Protein AF-A0A2T5M5F6-F1 (afdb_monomer_lite)

Secondary structure (DSSP, 8-state):
------PPPSS---HHHHHHHHTT-TTS-HHHHHHHHHHHHHT-HHHHHHHHHHHHHHHHHHHHHHHHHHHHH-HHHHGGGBTTTTSPPPPHHHHHHHHHHHHHHIIIIIHHHHHHHHHHHHHTT-B-SSSPPPHHHHHHHHHHHHHHHHHHHHHHHHHHTSHHHIIIIITTGGG-SS--GGGGG---HHHHHHHHHHHHHHHHHHHHHHS--BHHHHHHHHHHHHHHHHHHHS-B--TT-HHHH-TTB--HHHHHHHHHHSSS---SSBTHHHHHHT---S----------S-HHHHHHHHHHHHHHTSS----------------------------------------------------------PPBP--TTPPPEEEEEEEEGGGS-S-GGGHHHHHHHHHHHHHHSB----S--TT-EEEEEPPTTTT-SS--EEEEEEEEEE-S---HHHHHHS-EEEEEEEEETTEEEEEE-GGGHHHHHHHGGGS-TT-HHHHHHHHHHHHHHHHHHHHHHHHTT-

Structure (mmCIF, N/CA/C/O backbone):
data_AF-A0A2T5M5F6-F1
#
_entry.id   AF-A0A2T5M5F6-F1
#
loop_
_atom_site.group_PDB
_atom_site.id
_atom_site.type_symbol
_atom_site.label_atom_id
_atom_site.label_alt_id
_atom_site.label_comp_id
_atom_site.label_asym_id
_atom_site.label_entity_id
_atom_site.label_seq_id
_atom_site.pdbx_PDB_ins_code
_atom_site.Cartn_x
_atom_site.Cartn_y
_atom_site.Cartn_z
_atom_site.occupancy
_atom_site.B_iso_or_equiv
_atom_site.auth_seq_id
_atom_site.auth_comp_id
_atom_site.auth_asym_id
_atom_site.auth_atom_id
_atom_site.pdbx_PDB_model_num
ATOM 1 N N . MET A 1 1 ? -30.847 -8.591 23.178 1.00 34.34 1 MET A N 1
ATOM 2 C CA . MET A 1 1 ? -29.532 -8.137 23.670 1.00 34.34 1 MET A CA 1
ATOM 3 C C . MET A 1 1 ? -29.819 -6.982 24.605 1.00 34.34 1 MET A C 1
ATOM 5 O O . MET A 1 1 ? -30.554 -6.095 24.198 1.00 34.34 1 MET A O 1
ATOM 9 N N . ALA A 1 2 ? -29.406 -7.067 25.869 1.00 28.47 2 ALA A N 1
ATOM 10 C CA . ALA A 1 2 ? -29.641 -5.992 26.826 1.00 28.47 2 ALA A CA 1
ATOM 11 C C . ALA A 1 2 ? -28.704 -4.834 26.466 1.00 28.47 2 ALA A C 1
ATOM 13 O O . ALA A 1 2 ? -27.491 -4.977 26.581 1.00 28.47 2 ALA A O 1
ATOM 14 N N . SER A 1 3 ? -29.258 -3.738 25.950 1.00 39.25 3 SER A N 1
ATOM 15 C CA . SER A 1 3 ? -28.552 -2.463 25.858 1.00 39.25 3 SER A CA 1
ATOM 16 C C . SER A 1 3 ? -28.154 -2.045 27.271 1.00 39.25 3 SER A C 1
ATOM 18 O O . SER A 1 3 ? -29.005 -2.070 28.164 1.00 39.25 3 SER A O 1
ATOM 20 N N . ALA A 1 4 ? -26.888 -1.691 27.488 1.00 48.31 4 ALA A N 1
ATOM 21 C CA . ALA A 1 4 ? -26.447 -1.130 28.759 1.00 48.31 4 ALA A CA 1
ATOM 22 C C . ALA A 1 4 ? -27.347 0.069 29.117 1.00 48.31 4 ALA A C 1
ATOM 24 O O . ALA A 1 4 ? -27.508 0.990 28.318 1.00 48.31 4 ALA A O 1
ATOM 25 N N . ASN A 1 5 ? -27.956 0.053 30.306 1.00 55.59 5 ASN A N 1
ATOM 26 C CA . ASN A 1 5 ? -28.884 1.086 30.800 1.00 55.59 5 ASN A CA 1
ATOM 27 C C . ASN A 1 5 ? -28.173 2.406 31.180 1.00 55.59 5 ASN A C 1
ATOM 29 O O . ASN A 1 5 ? -28.712 3.219 31.931 1.00 55.59 5 ASN A O 1
ATOM 33 N N . LEU A 1 6 ? -26.948 2.620 30.699 1.00 66.00 6 LEU A N 1
ATOM 34 C CA . LEU A 1 6 ? -26.146 3.794 31.004 1.00 66.00 6 LEU A CA 1
ATOM 35 C C . LEU A 1 6 ? -26.556 4.950 30.083 1.00 66.00 6 LEU A C 1
ATOM 37 O O . LEU A 1 6 ? -26.017 5.130 28.990 1.00 66.00 6 LEU A O 1
ATOM 41 N N . THR A 1 7 ? -27.528 5.741 30.531 1.00 69.62 7 THR A N 1
ATOM 42 C CA . THR A 1 7 ? -27.877 7.022 29.904 1.00 69.62 7 THR A CA 1
ATOM 43 C C . THR A 1 7 ? -26.800 8.065 30.175 1.00 69.62 7 THR A C 1
ATOM 45 O O . THR A 1 7 ? -26.326 8.183 31.307 1.00 69.62 7 THR A O 1
ATOM 48 N N . ILE A 1 8 ? -26.450 8.850 29.151 1.00 72.00 8 ILE A N 1
ATOM 49 C CA . ILE A 1 8 ? -25.507 9.962 29.291 1.00 72.00 8 ILE A CA 1
ATOM 50 C C . ILE A 1 8 ? -26.054 10.947 30.345 1.00 72.00 8 ILE A C 1
ATOM 52 O O . ILE A 1 8 ? -27.206 11.379 30.239 1.00 72.00 8 ILE A O 1
ATOM 56 N N . PRO A 1 9 ? -25.266 11.288 31.378 1.00 71.19 9 PRO A N 1
ATOM 57 C CA . PRO A 1 9 ? -25.686 12.201 32.436 1.00 71.19 9 PRO A CA 1
ATOM 58 C C . PRO A 1 9 ? -26.030 13.591 31.895 1.00 71.19 9 PRO A C 1
ATOM 60 O O . PRO A 1 9 ? -25.333 14.136 31.046 1.00 71.19 9 PRO A O 1
ATOM 63 N N . SER A 1 10 ? -27.091 14.202 32.425 1.00 70.19 10 SER A N 1
ATOM 64 C CA . SER A 1 10 ? -27.571 15.518 31.977 1.00 70.19 10 SER A CA 1
ATOM 65 C C . SER A 1 10 ? -26.718 16.701 32.458 1.00 70.19 10 SER A C 1
ATOM 67 O O . SER A 1 10 ? -26.961 17.832 32.046 1.00 70.19 10 SER A O 1
ATOM 69 N N . GLN A 1 11 ? -25.779 16.472 33.378 1.00 75.44 11 GLN A N 1
ATOM 70 C CA . GLN A 1 11 ? -24.866 17.483 33.916 1.00 75.44 11 GLN A CA 1
ATOM 71 C C . GLN A 1 11 ? -23.431 17.165 33.475 1.00 75.44 11 GLN A C 1
ATOM 73 O O . GLN A 1 11 ? -23.075 15.985 33.429 1.00 75.44 11 GLN A O 1
ATOM 78 N N . PRO A 1 12 ? -22.600 18.179 33.174 1.00 81.44 12 PRO A N 1
ATOM 79 C CA . PRO A 1 12 ? -21.213 17.959 32.792 1.00 81.44 12 PRO A CA 1
ATOM 80 C C . PRO A 1 12 ? -20.440 17.341 33.962 1.00 81.44 12 PRO A C 1
ATOM 82 O O . PRO A 1 12 ? -20.355 17.930 35.038 1.00 81.44 12 PRO A O 1
ATOM 85 N N . MET A 1 13 ? -19.879 16.155 33.736 1.00 89.88 13 MET A N 1
ATOM 86 C CA . MET A 1 13 ? -19.023 15.447 34.688 1.00 89.88 13 MET A CA 1
ATOM 87 C C . MET A 1 13 ? -17.597 15.356 34.146 1.00 89.88 13 MET A C 1
ATOM 89 O O . MET A 1 13 ? -17.368 15.375 32.934 1.00 89.88 13 MET A O 1
ATOM 93 N N . SER A 1 14 ? -16.623 15.243 35.043 1.00 93.56 14 SER A N 1
ATOM 94 C CA . SER A 1 14 ? -15.239 14.953 34.674 1.00 93.56 14 SER A CA 1
ATOM 95 C C . SER A 1 14 ? -15.099 13.537 34.099 1.00 93.56 14 SER A C 1
ATOM 97 O O . SER A 1 14 ? -15.897 12.641 34.379 1.00 93.56 14 SER A O 1
ATOM 99 N N . TYR A 1 15 ? -14.037 13.304 33.321 1.00 93.25 15 TYR A N 1
ATOM 100 C CA . TYR A 1 15 ? -13.751 11.979 32.760 1.00 93.25 15 TYR A CA 1
ATOM 101 C C . TYR A 1 15 ? -13.631 10.898 33.849 1.00 93.25 15 TYR A C 1
ATOM 103 O O . TYR A 1 15 ? -14.164 9.803 33.700 1.00 93.25 15 TYR A O 1
ATOM 111 N N . THR A 1 16 ? -12.985 11.210 34.977 1.00 94.38 16 THR A N 1
ATOM 112 C CA . THR A 1 16 ? -12.829 10.274 36.102 1.00 94.38 16 THR A CA 1
ATOM 113 C C . THR A 1 16 ? -14.176 9.884 36.714 1.00 94.38 16 THR A C 1
ATOM 115 O O . THR A 1 16 ? -14.399 8.713 37.010 1.00 94.38 16 THR A O 1
ATOM 118 N N . GLU A 1 17 ? -15.099 10.837 36.862 1.00 94.12 17 GLU A N 1
ATOM 119 C CA . GLU A 1 17 ? -16.461 10.562 37.339 1.00 94.12 17 GLU A CA 1
ATOM 120 C C . GLU A 1 17 ? -17.235 9.686 36.349 1.00 94.12 17 GLU A C 1
ATOM 122 O O . GLU A 1 17 ? -17.894 8.735 36.763 1.00 94.12 17 GLU A O 1
ATOM 127 N N . LEU A 1 18 ? -17.107 9.942 35.043 1.00 93.75 18 LEU A N 1
ATOM 128 C CA . LEU A 1 18 ? -17.723 9.115 34.000 1.00 93.75 18 LEU A CA 1
ATOM 129 C C . LEU A 1 18 ? -17.199 7.676 34.009 1.00 93.75 18 LEU A C 1
ATOM 131 O O . LEU A 1 18 ? -17.986 6.740 33.885 1.00 93.75 18 LEU A O 1
ATOM 135 N N . VAL A 1 19 ? -15.895 7.480 34.216 1.00 93.56 19 VAL A N 1
ATOM 136 C CA . VAL A 1 19 ? -15.311 6.142 34.386 1.00 93.56 19 VAL A CA 1
ATOM 137 C C . VAL A 1 19 ? -15.872 5.458 35.632 1.00 93.56 19 VAL A C 1
ATOM 139 O O . VAL A 1 19 ? -16.226 4.283 35.566 1.00 93.56 19 VAL A O 1
ATOM 142 N N . HIS A 1 20 ? -16.013 6.174 36.751 1.00 92.94 20 HIS A N 1
ATOM 143 C CA . HIS A 1 20 ? -16.630 5.616 37.956 1.00 92.94 20 HIS A CA 1
ATOM 144 C C . HIS A 1 20 ? -18.096 5.231 37.752 1.00 92.94 20 HIS A C 1
ATOM 146 O O . HIS A 1 20 ? -18.518 4.204 38.276 1.00 92.94 20 HIS A O 1
ATOM 152 N N . VAL A 1 21 ? -18.860 6.004 36.975 1.00 91.69 21 VAL A N 1
ATOM 153 C CA . VAL A 1 21 ? -20.231 5.640 36.584 1.00 91.69 21 VAL A CA 1
ATOM 154 C C . VAL A 1 21 ? -20.227 4.384 35.715 1.00 91.69 21 VAL A C 1
ATOM 156 O O . VAL A 1 21 ? -20.968 3.449 36.002 1.00 91.69 21 VAL A O 1
ATOM 159 N N . ALA A 1 22 ? -19.352 4.309 34.711 1.00 91.31 22 ALA A N 1
ATOM 160 C CA . ALA A 1 22 ? -19.241 3.138 33.842 1.00 91.31 22 ALA A CA 1
ATOM 161 C C . ALA A 1 22 ? -18.877 1.860 34.622 1.00 91.31 22 ALA A C 1
ATOM 163 O O . ALA A 1 22 ? -19.414 0.791 34.350 1.00 91.31 22 ALA A O 1
ATOM 164 N N . GLN A 1 23 ? -18.013 1.975 35.636 1.00 92.12 23 GLN A N 1
ATOM 165 C CA . GLN A 1 23 ? -17.602 0.873 36.514 1.00 92.12 23 GLN A CA 1
ATOM 166 C C . GLN A 1 23 ? -18.738 0.294 37.369 1.00 92.12 23 GLN A C 1
ATOM 168 O O . GLN A 1 23 ? -18.603 -0.820 37.877 1.00 92.12 23 GLN A O 1
ATOM 173 N N . GLN A 1 24 ? -19.848 1.021 37.539 1.00 90.62 24 GLN A N 1
ATOM 174 C CA . GLN A 1 24 ? -21.028 0.501 38.237 1.00 90.62 24 GLN A CA 1
ATOM 175 C C . GLN A 1 24 ? -21.747 -0.577 37.414 1.00 90.62 24 GLN A C 1
ATOM 177 O O . GLN A 1 24 ? -22.424 -1.428 37.994 1.00 90.62 24 GLN A O 1
ATOM 182 N N . ASP A 1 25 ? -21.575 -0.585 36.088 1.00 88.62 25 ASP A N 1
ATOM 183 C CA . ASP A 1 25 ? -22.085 -1.644 35.223 1.00 88.62 25 ASP A CA 1
ATOM 184 C C . ASP A 1 25 ? -21.079 -2.801 35.128 1.00 88.62 25 ASP A C 1
ATOM 186 O O . ASP A 1 25 ? -20.177 -2.839 34.286 1.00 88.62 25 ASP A O 1
ATOM 190 N N . LEU A 1 26 ? -21.261 -3.780 36.017 1.00 88.38 26 LEU A N 1
ATOM 191 C CA . LEU A 1 26 ? -20.441 -4.993 36.082 1.00 88.38 26 LEU A CA 1
ATOM 192 C C . LEU A 1 26 ? -20.643 -5.936 34.884 1.00 88.38 26 LEU A C 1
ATOM 194 O O . LEU A 1 26 ? -19.915 -6.923 34.770 1.00 88.38 26 LEU A O 1
ATOM 198 N N . SER A 1 27 ? -21.631 -5.682 34.017 1.00 90.38 27 SER A N 1
ATOM 199 C CA . SER A 1 27 ? -21.825 -6.474 32.798 1.00 90.38 27 SER A CA 1
ATOM 200 C C . SER A 1 27 ? -20.846 -6.090 31.686 1.00 90.38 27 SER A C 1
ATOM 202 O O . SER A 1 27 ? -20.586 -6.905 30.800 1.00 90.38 27 SER A O 1
ATOM 204 N N . LEU A 1 28 ? -20.274 -4.884 31.764 1.00 92.44 28 LEU A N 1
ATOM 205 C CA . LEU A 1 28 ? -19.286 -4.374 30.823 1.00 92.44 28 LEU A CA 1
ATOM 206 C C . LEU A 1 28 ? -17.867 -4.707 31.286 1.00 92.44 28 LEU A C 1
ATOM 208 O O . LEU A 1 28 ? -17.513 -4.590 32.459 1.00 92.44 28 LEU A O 1
ATOM 212 N N . SER A 1 29 ? -17.020 -5.077 30.336 1.00 94.62 29 SER A N 1
ATOM 213 C CA . SER A 1 29 ? -15.580 -5.187 30.535 1.00 94.62 29 SER A CA 1
ATOM 214 C C . SER A 1 29 ? -14.932 -3.806 30.695 1.00 94.62 29 SER A C 1
ATOM 216 O O . SER A 1 29 ? -15.461 -2.793 30.241 1.00 94.62 29 SER A O 1
ATOM 218 N N . LEU A 1 30 ? -13.738 -3.749 31.293 1.00 94.94 30 LEU A N 1
ATOM 219 C CA . LEU A 1 30 ? -13.003 -2.488 31.460 1.00 94.94 30 LEU A CA 1
ATOM 220 C C . LEU A 1 30 ? -12.824 -1.700 30.137 1.00 94.94 30 LEU A C 1
ATOM 222 O O . LEU A 1 30 ? -13.052 -0.491 30.151 1.00 94.94 30 LEU A O 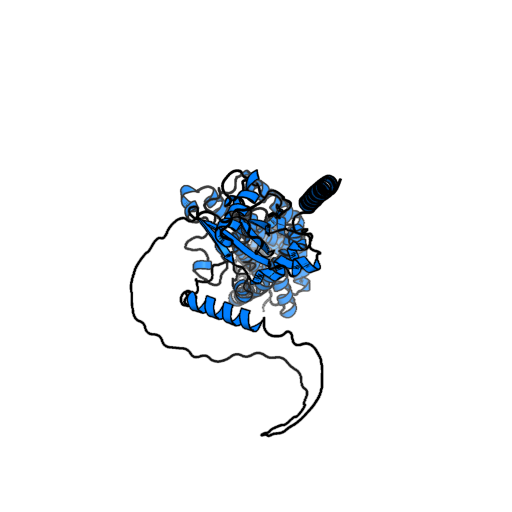1
ATOM 226 N N . PRO A 1 31 ? -12.470 -2.319 28.988 1.00 95.38 31 PRO A N 1
ATOM 227 C CA . PRO A 1 31 ? -12.428 -1.607 27.709 1.00 95.38 31 PRO A CA 1
ATOM 228 C C . PRO A 1 31 ? -13.772 -0.998 27.296 1.00 95.38 31 PRO A C 1
ATOM 230 O O . PRO A 1 31 ? -13.796 0.129 26.815 1.00 95.38 31 PRO A O 1
ATOM 233 N N . GLU A 1 32 ? -14.885 -1.704 27.508 1.00 95.94 32 GLU A N 1
ATOM 234 C CA . GLU A 1 32 ? -16.232 -1.207 27.193 1.00 95.94 32 GLU A CA 1
ATOM 235 C C . GLU A 1 32 ? -16.649 -0.060 28.120 1.00 95.94 32 GLU A C 1
ATOM 237 O O . GLU A 1 32 ? -17.260 0.904 27.666 1.00 95.94 32 GLU A O 1
ATOM 242 N N . GLN A 1 33 ? -16.267 -0.124 29.399 1.00 95.00 33 GLN A N 1
ATOM 243 C CA . GLN A 1 33 ? -16.495 0.951 30.367 1.00 95.00 33 GLN A CA 1
ATOM 244 C C . GLN A 1 33 ? -15.735 2.227 29.977 1.00 95.00 33 GLN A C 1
ATOM 246 O O . GLN A 1 33 ? -16.309 3.315 29.963 1.00 95.00 33 GLN A O 1
ATOM 251 N N . LEU A 1 34 ? -14.452 2.100 29.614 1.00 95.94 34 LEU A N 1
ATOM 252 C CA . LEU A 1 34 ? -13.638 3.227 29.141 1.00 95.94 34 LEU A CA 1
ATOM 253 C C . LEU A 1 34 ? -14.156 3.781 27.810 1.00 95.94 34 LEU A C 1
ATOM 255 O O . LEU A 1 34 ? -14.174 4.993 27.608 1.00 95.94 34 LEU A O 1
ATOM 259 N N . TRP A 1 35 ? -14.610 2.900 26.919 1.00 95.94 35 TRP A N 1
ATOM 260 C CA . TRP A 1 35 ? -15.216 3.282 25.651 1.00 95.94 35 TRP A CA 1
ATOM 261 C C . TRP A 1 35 ? -16.500 4.084 25.859 1.00 95.94 35 TRP A C 1
ATOM 263 O O . TRP A 1 35 ? -16.647 5.161 25.287 1.00 95.94 35 TRP A O 1
ATOM 273 N N . TRP A 1 36 ? -17.400 3.616 26.726 1.00 95.56 36 TRP A N 1
ATOM 274 C CA . TRP A 1 36 ? -18.604 4.364 27.085 1.00 95.56 36 TRP A CA 1
ATOM 275 C C . TRP A 1 36 ? -18.258 5.728 27.696 1.00 95.56 36 TRP A C 1
ATOM 277 O O . TRP A 1 36 ? -18.804 6.746 27.271 1.00 95.56 36 TRP A O 1
ATOM 287 N N . ALA A 1 37 ? -17.301 5.773 28.632 1.00 95.00 37 ALA A N 1
ATOM 288 C CA . ALA A 1 37 ? -16.876 7.017 29.275 1.00 95.00 37 ALA A CA 1
ATOM 289 C C . ALA A 1 37 ? -16.300 8.028 28.269 1.00 95.00 37 ALA A C 1
ATOM 291 O O . ALA A 1 37 ? -16.550 9.224 28.403 1.00 95.00 37 ALA A O 1
ATOM 292 N N . HIS A 1 38 ? -15.583 7.566 27.238 1.00 95.50 38 HIS A N 1
ATOM 293 C CA . HIS A 1 38 ? -15.090 8.414 26.147 1.00 95.50 38 HIS A CA 1
ATOM 294 C C . HIS A 1 38 ? -16.233 9.080 25.374 1.00 95.50 38 HIS A C 1
ATOM 296 O O . HIS A 1 38 ? -16.228 10.301 25.221 1.00 95.50 38 HIS A O 1
ATOM 302 N N . TYR A 1 39 ? -17.236 8.317 24.935 1.00 95.25 39 TYR A N 1
ATOM 303 C CA . TYR A 1 39 ? -18.390 8.886 24.223 1.00 95.25 39 TYR A CA 1
ATOM 304 C C . TYR A 1 39 ? -19.197 9.839 25.112 1.00 95.25 39 TYR A C 1
ATOM 306 O O . TYR A 1 39 ? -19.541 10.942 24.684 1.00 95.25 39 TYR A O 1
ATOM 314 N N . ALA A 1 40 ? -19.414 9.470 26.376 1.00 94.00 40 ALA A N 1
ATOM 315 C CA . ALA A 1 40 ? -20.118 10.316 27.333 1.00 94.00 40 ALA A CA 1
ATOM 316 C C . ALA A 1 40 ? -19.352 11.614 27.663 1.00 94.00 40 ALA A C 1
ATOM 318 O O . ALA A 1 40 ? -19.975 12.654 27.860 1.00 94.00 40 ALA A O 1
ATOM 319 N N . PHE A 1 41 ? -18.014 11.583 27.686 1.00 94.56 41 PHE A N 1
ATOM 320 C CA . PHE A 1 41 ? -17.177 12.756 27.960 1.00 94.56 41 PHE A CA 1
ATOM 321 C C . PHE A 1 41 ? -17.240 13.793 26.840 1.00 94.56 41 PHE A C 1
ATOM 323 O O . PHE A 1 41 ? -17.373 14.986 27.106 1.00 94.56 41 PHE A O 1
ATOM 330 N N . TRP A 1 42 ? -17.156 13.345 25.587 1.00 93.81 42 TRP A N 1
ATOM 331 C CA . TRP A 1 42 ? -17.233 14.246 24.438 1.00 93.81 42 TRP A CA 1
ATOM 332 C C . TRP A 1 42 ? -18.656 14.735 24.169 1.00 93.81 42 TRP A C 1
ATOM 334 O O . TRP A 1 42 ? -18.814 15.820 23.608 1.00 93.81 42 TRP A O 1
ATOM 344 N N . ASN A 1 43 ? -19.672 13.951 24.557 1.00 92.19 43 ASN A N 1
ATOM 345 C CA . ASN A 1 43 ? -21.096 14.246 24.356 1.00 92.19 43 ASN A CA 1
ATOM 346 C C . ASN A 1 43 ? -21.418 14.688 22.911 1.00 92.19 43 ASN A C 1
ATOM 348 O O . ASN A 1 43 ? -22.244 15.566 22.656 1.00 92.19 43 ASN A O 1
ATOM 352 N N . ASN A 1 44 ? -20.673 14.125 21.961 1.00 93.75 44 ASN A N 1
ATOM 353 C CA . ASN A 1 44 ? -20.766 14.369 20.533 1.00 93.75 44 ASN A CA 1
ATOM 354 C C . ASN A 1 44 ? -20.118 13.177 19.830 1.00 93.75 44 ASN A C 1
ATOM 356 O O . ASN A 1 44 ? -18.892 13.046 19.826 1.00 93.75 44 ASN A O 1
ATOM 360 N N . ASP A 1 45 ? -20.942 12.313 19.251 1.00 94.62 45 ASP A N 1
ATOM 361 C CA . ASP A 1 45 ? -20.486 11.021 18.743 1.00 94.62 45 ASP A CA 1
ATOM 362 C C . ASP A 1 45 ? -19.551 11.161 17.530 1.00 94.62 45 ASP A C 1
ATOM 364 O O . ASP A 1 45 ? -18.589 10.397 17.403 1.00 94.62 45 ASP A O 1
ATOM 368 N N . ILE A 1 46 ? -19.746 12.200 16.704 1.00 96.19 46 ILE A N 1
ATOM 369 C CA . ILE A 1 46 ? -18.853 12.544 15.586 1.00 96.19 46 ILE A CA 1
ATOM 370 C C . ILE A 1 46 ? -17.460 12.890 16.117 1.00 96.19 46 ILE A C 1
ATOM 372 O O . ILE A 1 46 ? -16.458 12.362 15.635 1.00 96.19 46 ILE A O 1
ATOM 376 N N . LEU A 1 47 ? -17.388 13.758 17.129 1.00 96.19 47 LEU A N 1
ATOM 377 C CA . LEU A 1 47 ? -16.122 14.174 17.728 1.00 96.19 47 LEU A CA 1
ATOM 378 C C . LEU A 1 47 ? -15.449 13.014 18.472 1.00 96.19 47 LEU A C 1
ATOM 380 O O . LEU A 1 47 ? -14.254 12.785 18.289 1.00 96.19 47 LEU A O 1
ATOM 384 N N . ALA A 1 48 ? -16.217 12.253 19.255 1.00 96.19 48 ALA A N 1
ATOM 385 C CA . ALA A 1 48 ? -15.730 11.086 19.983 1.00 96.19 48 ALA A CA 1
ATOM 386 C C . ALA A 1 48 ? -15.119 10.054 19.024 1.00 96.19 48 ALA A C 1
ATOM 388 O O . ALA A 1 48 ? -13.978 9.625 19.222 1.00 96.19 48 ALA A O 1
ATOM 389 N N . THR A 1 49 ? -15.846 9.710 17.959 1.00 96.50 49 THR A N 1
ATOM 390 C CA . THR A 1 49 ? -15.396 8.781 16.914 1.00 96.50 49 THR A CA 1
ATOM 391 C C . THR A 1 49 ? -14.175 9.316 16.178 1.00 96.50 49 THR A C 1
ATOM 393 O O . THR A 1 49 ? -13.201 8.584 15.992 1.00 96.50 49 THR A O 1
ATOM 396 N N . GLY A 1 50 ? -14.207 10.587 15.769 1.00 96.69 50 GLY A N 1
ATOM 397 C CA . GLY A 1 50 ? -13.120 11.211 15.023 1.00 96.69 50 GLY A CA 1
ATOM 398 C C . GLY A 1 50 ? -11.814 11.206 15.815 1.00 96.69 50 GLY A C 1
ATOM 399 O O . GLY A 1 50 ? -10.784 10.782 15.296 1.00 96.69 50 GLY A O 1
ATOM 400 N N . ILE A 1 51 ? -11.866 11.588 17.095 1.00 96.69 51 ILE A N 1
ATOM 401 C CA . ILE A 1 51 ? -10.689 11.638 17.972 1.00 96.69 51 ILE A CA 1
ATOM 402 C C . ILE A 1 51 ? -10.117 10.244 18.213 1.00 96.69 51 ILE A C 1
ATOM 404 O O . ILE A 1 51 ? -8.916 10.051 18.034 1.00 96.69 51 ILE A O 1
ATOM 408 N N . ILE A 1 52 ? -10.944 9.266 18.603 1.00 95.88 52 ILE A N 1
ATOM 409 C CA . ILE A 1 52 ? -10.429 7.924 18.912 1.00 95.88 52 ILE A CA 1
ATOM 410 C C . ILE A 1 52 ? -9.861 7.240 17.666 1.00 95.88 52 ILE A C 1
ATOM 412 O O . ILE A 1 52 ? -8.812 6.607 17.748 1.00 95.88 52 ILE A O 1
ATOM 416 N N . THR A 1 53 ? -10.506 7.414 16.510 1.00 96.62 53 THR A N 1
ATOM 417 C CA . THR A 1 53 ? -10.080 6.797 15.247 1.00 96.62 53 THR A CA 1
ATOM 418 C C . THR A 1 53 ? -8.803 7.442 14.721 1.00 96.62 53 THR A C 1
ATOM 420 O O . THR A 1 53 ? -7.868 6.722 14.379 1.00 96.62 53 THR A O 1
ATOM 423 N N . PHE A 1 54 ? -8.721 8.778 14.714 1.00 97.44 54 PHE A N 1
ATOM 424 C CA . PHE A 1 54 ? -7.525 9.490 14.259 1.00 97.44 54 PHE A CA 1
ATOM 425 C C . PHE A 1 54 ? -6.330 9.220 15.179 1.00 97.44 54 PHE A C 1
ATOM 427 O O . PHE A 1 54 ? -5.261 8.858 14.706 1.00 97.44 54 PHE A O 1
ATOM 434 N N . LEU A 1 55 ? -6.506 9.284 16.503 1.00 96.94 55 LEU A N 1
ATOM 435 C CA . LEU A 1 55 ? -5.419 8.951 17.431 1.00 96.94 55 LEU A CA 1
ATOM 436 C C . LEU A 1 55 ? -4.977 7.490 17.299 1.00 96.94 55 LEU A C 1
ATOM 438 O O . LEU A 1 55 ? -3.779 7.219 17.330 1.00 96.94 55 LEU A O 1
ATOM 442 N N . ALA A 1 56 ? -5.917 6.552 17.135 1.00 96.75 56 ALA A N 1
ATOM 443 C CA . ALA A 1 56 ? -5.577 5.153 16.896 1.00 96.75 56 ALA A CA 1
ATOM 444 C C . ALA A 1 56 ? -4.760 4.990 15.607 1.00 96.75 56 ALA A C 1
ATOM 446 O O . ALA A 1 56 ? -3.752 4.285 15.624 1.00 96.75 56 ALA A O 1
ATOM 447 N N . HIS A 1 57 ? -5.153 5.672 14.528 1.00 97.50 57 HIS A N 1
ATOM 448 C CA . HIS A 1 57 ? -4.422 5.692 13.264 1.00 97.50 57 HIS A CA 1
ATOM 449 C C . HIS A 1 57 ? -2.977 6.172 13.448 1.00 97.50 57 HIS A C 1
ATOM 451 O O . HIS A 1 57 ? -2.045 5.408 13.195 1.00 97.50 57 HIS A O 1
ATOM 457 N N . GLU A 1 58 ? -2.792 7.381 13.983 1.00 97.94 58 GLU A N 1
ATOM 458 C CA . GLU A 1 58 ? -1.475 8.003 14.164 1.00 97.94 58 GLU A CA 1
ATOM 459 C C . GLU A 1 58 ? -0.559 7.163 15.063 1.00 97.94 58 GLU A C 1
ATOM 461 O O . GLU A 1 58 ? 0.603 6.902 14.737 1.00 97.94 58 GLU A O 1
ATOM 466 N N . VAL A 1 59 ? -1.086 6.698 16.202 1.00 98.00 59 VAL A N 1
ATOM 467 C CA . VAL A 1 59 ? -0.316 5.906 17.172 1.00 98.00 59 VAL A CA 1
ATOM 468 C C . VAL A 1 59 ? 0.113 4.574 16.566 1.00 98.00 59 VAL A C 1
ATOM 470 O O . VAL A 1 59 ? 1.264 4.168 16.744 1.00 98.00 59 VAL A O 1
ATOM 473 N N . ILE A 1 60 ? -0.778 3.891 15.844 1.00 98.12 60 ILE A N 1
ATOM 474 C CA . ILE A 1 60 ? -0.460 2.608 15.210 1.00 98.12 60 ILE A CA 1
ATOM 475 C C . ILE A 1 60 ? 0.523 2.813 14.059 1.00 98.12 60 ILE A C 1
ATOM 477 O O . ILE A 1 60 ? 1.508 2.078 13.983 1.00 98.12 60 ILE A O 1
ATOM 481 N N . TYR A 1 61 ? 0.304 3.815 13.206 1.00 98.12 61 TYR A N 1
ATOM 482 C CA . TYR A 1 61 ? 1.142 4.076 12.040 1.00 98.12 61 TYR A CA 1
ATOM 483 C C . TYR A 1 61 ? 2.582 4.415 12.438 1.00 98.12 61 TYR A C 1
ATOM 485 O O . TYR A 1 61 ? 3.527 3.684 12.114 1.00 98.12 61 TYR A O 1
ATOM 493 N N . PHE A 1 62 ? 2.767 5.484 13.218 1.00 97.88 62 PHE A N 1
ATOM 494 C CA . PHE A 1 62 ? 4.100 5.914 13.639 1.00 97.88 62 PHE A CA 1
ATOM 495 C C . PHE A 1 62 ? 4.734 4.926 14.621 1.00 97.88 62 PHE A C 1
ATOM 497 O O . PHE A 1 62 ? 5.937 4.658 14.540 1.00 97.88 62 PHE A O 1
ATOM 504 N N . GLY A 1 63 ? 3.928 4.317 15.497 1.00 98.06 63 GLY A N 1
ATOM 505 C CA . GLY A 1 63 ? 4.380 3.258 16.395 1.00 98.06 63 GLY A CA 1
ATOM 506 C C . GLY A 1 63 ? 4.915 2.043 15.637 1.00 98.06 63 GLY A C 1
ATOM 507 O O . GLY A 1 63 ? 5.971 1.515 15.992 1.00 98.06 63 GLY A O 1
ATOM 508 N N . ARG A 1 64 ? 4.249 1.623 14.554 1.00 97.12 64 ARG A N 1
ATOM 509 C CA . ARG A 1 64 ? 4.706 0.500 13.724 1.00 97.12 64 ARG A CA 1
ATOM 510 C C . ARG A 1 64 ? 5.885 0.857 12.823 1.00 97.12 64 ARG A C 1
ATOM 512 O O . ARG A 1 64 ? 6.691 -0.024 12.529 1.00 97.12 64 ARG A O 1
ATOM 519 N N . CYS A 1 65 ? 6.044 2.117 12.429 1.00 97.50 65 CYS A N 1
ATOM 520 C CA . CYS A 1 65 ? 7.228 2.561 11.690 1.00 97.50 65 CYS A CA 1
ATOM 521 C C . CYS A 1 65 ? 8.511 2.535 12.543 1.00 97.50 65 CYS A C 1
ATOM 523 O O . CYS A 1 65 ? 9.599 2.306 12.010 1.00 97.50 65 CYS A O 1
ATOM 525 N N . LEU A 1 66 ? 8.403 2.734 13.863 1.00 97.00 66 LEU A N 1
ATOM 526 C CA . LEU A 1 66 ? 9.552 2.881 14.762 1.00 97.00 66 LEU A CA 1
ATOM 527 C C . LEU A 1 66 ? 10.534 1.685 14.750 1.00 97.00 66 LEU A C 1
ATOM 529 O O . LEU A 1 66 ? 11.735 1.931 14.618 1.00 97.00 66 LEU A O 1
ATOM 533 N N . PRO A 1 67 ? 10.100 0.408 14.820 1.00 95.88 67 PRO A N 1
ATOM 534 C CA . PRO A 1 67 ? 11.000 -0.737 14.660 1.00 95.88 67 PRO A CA 1
ATOM 535 C C . PRO A 1 67 ? 11.853 -0.694 13.385 1.00 95.88 67 PRO A C 1
ATOM 537 O O . PRO A 1 67 ? 13.029 -1.055 13.421 1.00 95.88 67 PRO A O 1
ATOM 540 N N . TRP A 1 68 ? 11.291 -0.225 12.268 1.00 95.25 68 TRP A N 1
ATOM 541 C CA . TRP A 1 68 ? 11.996 -0.146 10.986 1.00 95.25 68 TRP A CA 1
ATOM 542 C C . TRP A 1 68 ? 13.000 1.007 10.952 1.00 95.25 68 TRP A C 1
ATOM 544 O O . TRP A 1 68 ? 14.116 0.824 10.471 1.00 95.25 68 TRP A O 1
ATOM 554 N N . ILE A 1 69 ? 12.660 2.147 11.562 1.00 95.62 69 ILE A N 1
ATOM 555 C CA . ILE A 1 69 ? 13.586 3.275 11.759 1.00 95.62 69 ILE A CA 1
ATOM 556 C C . ILE A 1 69 ? 14.782 2.849 12.627 1.00 95.62 69 ILE A C 1
ATOM 558 O O . ILE A 1 69 ? 15.934 3.170 12.316 1.00 95.62 69 ILE A O 1
ATOM 562 N N . ILE A 1 70 ? 14.531 2.086 13.698 1.00 95.50 70 ILE A N 1
ATOM 563 C CA . ILE A 1 70 ? 15.586 1.522 14.554 1.00 95.50 70 ILE A CA 1
ATOM 564 C C . ILE A 1 70 ? 16.462 0.549 13.754 1.00 95.50 70 ILE A C 1
ATOM 566 O O . ILE A 1 70 ? 17.688 0.604 13.863 1.00 95.50 70 ILE A O 1
ATOM 570 N N . ALA A 1 71 ? 15.856 -0.312 12.929 1.00 94.81 71 ALA A N 1
ATOM 571 C CA . ALA A 1 71 ? 16.593 -1.251 12.088 1.00 94.81 71 ALA A CA 1
ATOM 572 C C . ALA A 1 71 ? 17.511 -0.531 11.083 1.00 94.81 71 ALA A C 1
ATOM 574 O O . ALA A 1 71 ? 18.694 -0.865 10.991 1.00 94.81 71 ALA A O 1
ATOM 575 N N . ASP A 1 72 ? 17.003 0.507 10.409 1.00 93.75 72 ASP A N 1
ATOM 576 C CA . ASP A 1 72 ? 17.777 1.336 9.475 1.00 93.75 72 ASP A CA 1
ATOM 577 C C . ASP A 1 72 ? 18.912 2.111 10.176 1.00 93.75 72 ASP A C 1
ATOM 579 O O . ASP A 1 72 ? 19.964 2.343 9.577 1.00 93.75 72 ASP A O 1
ATOM 583 N N . SER A 1 73 ? 18.749 2.441 11.462 1.00 93.88 73 SER A N 1
ATOM 584 C CA . SER A 1 73 ? 19.767 3.117 12.286 1.00 93.88 73 SER A CA 1
ATOM 585 C C . SER A 1 73 ? 20.865 2.180 12.813 1.00 93.88 73 SER A C 1
ATOM 587 O O . SER A 1 73 ? 21.900 2.646 13.291 1.00 93.88 73 SER A O 1
ATOM 589 N N . LEU A 1 74 ? 20.671 0.858 12.730 1.00 94.50 74 LEU A N 1
ATOM 590 C CA . LEU A 1 74 ? 21.589 -0.167 13.244 1.00 94.50 74 LEU A CA 1
ATOM 591 C C . LEU A 1 74 ? 22.025 -1.145 12.130 1.00 94.50 74 LEU A C 1
ATOM 593 O O . LEU A 1 74 ? 21.810 -2.362 12.235 1.00 94.50 74 LEU A O 1
ATOM 597 N N . PRO A 1 75 ? 22.695 -0.659 11.063 1.00 89.19 75 PRO A N 1
ATOM 598 C CA . PRO A 1 75 ? 23.008 -1.464 9.880 1.00 89.19 75 PRO A CA 1
ATOM 599 C C . PRO A 1 75 ? 23.905 -2.670 10.191 1.00 89.19 75 PRO A C 1
ATOM 601 O O . PRO A 1 75 ? 23.760 -3.715 9.565 1.00 89.19 75 PRO A O 1
ATOM 604 N N . ASN A 1 76 ? 24.775 -2.581 11.200 1.00 91.50 76 ASN A N 1
ATOM 605 C CA . ASN A 1 76 ? 25.647 -3.692 11.602 1.00 91.50 76 ASN A CA 1
ATOM 606 C C . ASN A 1 76 ? 24.868 -4.934 12.073 1.00 91.50 76 ASN A C 1
ATOM 608 O O . ASN A 1 76 ? 25.385 -6.046 12.001 1.00 91.50 76 ASN A O 1
ATOM 612 N N . VAL A 1 77 ? 23.634 -4.756 12.555 1.00 93.31 77 VAL A N 1
ATOM 613 C CA . VAL A 1 77 ? 22.794 -5.840 13.085 1.00 93.31 77 VAL A CA 1
ATOM 614 C C . VAL A 1 77 ? 21.760 -6.288 12.054 1.00 93.31 77 VAL A C 1
ATOM 616 O O . VAL A 1 77 ? 21.546 -7.490 11.862 1.00 93.31 77 VAL A O 1
ATOM 619 N N . PHE A 1 78 ? 21.113 -5.327 11.389 1.00 94.88 78 PHE A N 1
ATOM 620 C CA . PHE A 1 78 ? 19.907 -5.589 10.605 1.00 94.88 78 PHE A CA 1
ATOM 621 C C . PHE A 1 78 ? 20.110 -5.592 9.090 1.00 94.88 78 PHE A C 1
ATOM 623 O O . PHE A 1 78 ? 19.262 -6.138 8.388 1.00 94.88 78 PHE A O 1
ATOM 630 N N . ARG A 1 79 ? 21.238 -5.093 8.560 1.00 89.81 79 ARG A N 1
ATOM 631 C CA . ARG A 1 79 ? 21.456 -5.004 7.101 1.00 89.81 79 ARG A CA 1
ATOM 632 C C . ARG A 1 79 ? 21.375 -6.351 6.383 1.00 89.81 79 ARG A C 1
ATOM 634 O O . ARG A 1 79 ? 20.902 -6.398 5.259 1.00 89.81 79 ARG A O 1
ATOM 641 N N . ARG A 1 80 ? 21.738 -7.448 7.055 1.00 92.38 80 ARG A N 1
ATOM 642 C CA . ARG A 1 80 ? 21.599 -8.824 6.537 1.00 92.38 80 ARG A CA 1
ATOM 643 C C . ARG A 1 80 ? 20.159 -9.246 6.211 1.00 92.38 80 ARG A C 1
ATOM 645 O O . ARG A 1 80 ? 19.969 -10.250 5.539 1.00 92.38 80 ARG A O 1
ATOM 652 N N . PHE A 1 81 ? 19.166 -8.537 6.745 1.00 93.75 81 PHE A N 1
ATOM 653 C CA . PHE A 1 81 ? 17.745 -8.782 6.492 1.00 93.75 81 PHE A CA 1
ATOM 654 C C . PHE A 1 81 ? 17.143 -7.764 5.516 1.00 93.75 81 PHE A C 1
ATOM 656 O O . PHE A 1 81 ? 15.961 -7.866 5.194 1.00 93.75 81 PHE A O 1
ATOM 663 N N . LYS A 1 82 ? 17.918 -6.764 5.072 1.00 93.94 82 LYS A N 1
ATOM 664 C CA . LYS A 1 82 ? 17.459 -5.761 4.108 1.00 93.94 82 LYS A CA 1
ATOM 665 C C . LYS A 1 82 ? 17.391 -6.401 2.722 1.00 93.94 82 LYS A C 1
ATOM 667 O O . LYS A 1 82 ? 18.328 -7.081 2.317 1.00 93.94 82 LYS A O 1
ATOM 672 N N . ILE A 1 83 ? 16.300 -6.173 1.997 1.00 91.38 83 ILE A N 1
ATOM 673 C CA . ILE A 1 83 ? 16.073 -6.791 0.680 1.00 91.38 83 ILE A CA 1
ATOM 674 C C . ILE A 1 83 ? 16.976 -6.149 -0.382 1.00 91.38 83 ILE A C 1
ATOM 676 O O . ILE A 1 83 ? 17.703 -6.842 -1.090 1.00 91.38 83 ILE A O 1
ATOM 680 N N . GLN A 1 84 ? 16.994 -4.815 -0.455 1.00 85.25 84 GLN A N 1
ATOM 681 C CA . GLN A 1 84 ? 17.897 -4.057 -1.330 1.00 85.25 84 GLN A CA 1
ATOM 682 C C . GLN A 1 84 ? 19.166 -3.619 -0.580 1.00 85.25 84 GLN A C 1
ATOM 684 O O . GLN A 1 84 ? 19.458 -2.429 -0.473 1.00 85.25 84 GLN A O 1
ATOM 689 N N . ASP A 1 85 ? 19.925 -4.579 -0.052 1.00 84.31 85 ASP A N 1
ATOM 690 C CA . ASP A 1 85 ? 21.101 -4.366 0.814 1.00 84.31 85 ASP A CA 1
ATOM 691 C C . ASP A 1 85 ? 22.261 -3.561 0.186 1.00 84.31 85 ASP A C 1
ATOM 693 O O . ASP A 1 85 ? 23.093 -2.990 0.905 1.00 84.31 85 ASP A O 1
ATOM 697 N N . GLN A 1 86 ? 22.297 -3.479 -1.146 1.00 83.19 86 GLN A N 1
ATOM 698 C CA . GLN A 1 86 ? 23.246 -2.670 -1.914 1.00 83.19 86 GLN A CA 1
ATOM 699 C C . GLN A 1 86 ? 22.959 -1.167 -1.819 1.00 83.19 86 GLN A C 1
ATOM 701 O O . GLN A 1 86 ? 23.859 -0.353 -2.029 1.00 83.19 86 GLN A O 1
ATOM 706 N N . LYS A 1 87 ? 21.719 -0.777 -1.498 1.00 81.12 87 LYS A N 1
ATOM 707 C CA . LYS A 1 87 ? 21.354 0.625 -1.289 1.00 81.12 87 LYS A CA 1
ATOM 708 C C . LYS A 1 87 ? 21.627 1.035 0.162 1.00 81.12 87 LYS A C 1
ATOM 710 O O . LYS A 1 87 ? 21.444 0.229 1.077 1.00 81.12 87 LYS A O 1
ATOM 715 N N . PRO A 1 88 ? 22.077 2.278 0.402 1.00 83.50 88 PRO A N 1
ATOM 716 C CA . PRO A 1 88 ? 22.192 2.788 1.760 1.00 83.50 88 PRO A CA 1
ATOM 717 C C . PRO A 1 88 ? 20.800 2.900 2.415 1.00 83.50 88 PRO A C 1
ATOM 719 O O . PRO A 1 88 ? 19.817 3.131 1.704 1.00 83.50 88 PRO A O 1
ATOM 722 N N . PRO A 1 89 ? 20.702 2.766 3.751 1.00 87.25 89 PRO A N 1
ATOM 723 C CA . PRO A 1 89 ? 19.479 3.082 4.489 1.00 87.25 89 PRO A CA 1
ATOM 724 C C . PRO A 1 89 ? 19.010 4.528 4.234 1.00 87.25 89 PRO A C 1
ATOM 726 O O . PRO A 1 89 ? 19.839 5.384 3.904 1.00 87.25 89 PRO A O 1
ATOM 729 N N . PRO A 1 90 ? 17.708 4.825 4.408 1.00 90.50 90 PRO A N 1
ATOM 730 C CA . PRO A 1 90 ? 17.173 6.169 4.210 1.00 90.50 90 PRO A CA 1
ATOM 731 C C . PRO A 1 90 ? 17.836 7.170 5.160 1.00 90.50 90 PRO A C 1
ATOM 733 O O . PRO A 1 90 ? 17.986 6.909 6.359 1.00 90.50 90 PRO A O 1
ATOM 736 N N . THR A 1 91 ? 18.212 8.339 4.638 1.00 92.56 91 THR A N 1
ATOM 737 C CA . THR A 1 91 ? 18.837 9.376 5.466 1.00 92.56 91 THR A CA 1
ATOM 738 C C . THR A 1 91 ? 17.818 9.995 6.425 1.00 92.56 91 THR A C 1
ATOM 740 O O . THR A 1 91 ? 16.611 9.969 6.184 1.00 92.56 91 THR A O 1
ATOM 743 N N . VAL A 1 92 ? 18.293 10.626 7.504 1.00 93.50 92 VAL A N 1
ATOM 744 C CA . VAL A 1 92 ? 17.424 11.394 8.419 1.00 93.50 92 VAL A CA 1
ATOM 745 C C . VAL A 1 92 ? 16.647 12.479 7.665 1.00 93.50 92 VAL A C 1
ATOM 747 O O . VAL A 1 92 ? 15.489 12.749 7.977 1.00 93.50 92 VAL A O 1
ATOM 750 N N . HIS A 1 93 ? 17.262 13.078 6.641 1.00 93.31 93 HIS A N 1
ATOM 751 C CA . HIS A 1 93 ? 16.604 14.067 5.795 1.00 93.31 93 HIS A CA 1
ATOM 752 C C . HIS A 1 93 ? 15.449 13.462 4.985 1.00 93.31 93 HIS A C 1
ATOM 754 O O . HIS A 1 93 ? 14.369 14.056 4.940 1.00 93.31 93 HIS A O 1
ATOM 760 N N . ASP A 1 94 ? 15.645 12.276 4.399 1.00 90.19 94 ASP A N 1
ATOM 761 C CA . ASP A 1 94 ? 14.599 11.567 3.651 1.00 90.19 94 ASP A CA 1
ATOM 762 C C . ASP A 1 94 ? 13.432 11.196 4.564 1.00 90.19 94 ASP A C 1
ATOM 764 O O . ASP A 1 94 ? 12.279 11.478 4.239 1.00 90.19 94 ASP A O 1
ATOM 768 N N . GLN A 1 95 ? 13.731 10.639 5.742 1.00 94.50 95 GLN A N 1
ATOM 769 C CA . GLN A 1 95 ? 12.715 10.278 6.730 1.00 94.50 95 GLN A CA 1
ATOM 770 C C . GLN A 1 95 ? 11.923 11.507 7.188 1.00 94.50 95 GLN A C 1
ATOM 772 O O . GLN A 1 95 ? 10.697 11.471 7.214 1.00 94.50 95 GLN A O 1
ATOM 777 N N . TRP A 1 96 ? 12.591 12.625 7.484 1.00 96.12 96 TRP A N 1
ATOM 778 C CA . TRP A 1 96 ? 11.910 13.845 7.927 1.00 96.12 96 TRP A CA 1
ATOM 779 C C . TRP A 1 96 ? 11.074 14.500 6.823 1.00 96.12 96 TRP A C 1
ATOM 781 O O . TRP A 1 96 ? 10.000 15.040 7.089 1.00 96.12 96 TRP A O 1
ATOM 791 N N . THR A 1 97 ? 11.540 14.438 5.577 1.00 94.50 97 THR A N 1
ATOM 792 C CA . THR A 1 97 ? 10.774 14.900 4.411 1.00 94.50 97 THR A CA 1
ATOM 793 C C . THR A 1 97 ? 9.518 14.052 4.216 1.00 94.50 97 THR A C 1
ATOM 795 O O . THR A 1 97 ? 8.435 14.600 4.011 1.00 94.50 97 THR A O 1
ATOM 798 N N . CYS A 1 98 ? 9.656 12.733 4.355 1.00 95.06 98 CYS A N 1
ATOM 799 C CA . CYS A 1 98 ? 8.560 11.775 4.292 1.00 95.06 98 CYS A CA 1
ATOM 800 C C . CYS A 1 98 ? 7.524 12.040 5.400 1.00 95.06 98 CYS A C 1
ATOM 802 O O . CYS A 1 98 ? 6.357 12.267 5.094 1.00 95.06 98 CYS A O 1
ATOM 804 N N . VAL A 1 99 ? 7.960 12.154 6.662 1.00 97.06 99 VAL A N 1
ATOM 805 C CA . VAL A 1 99 ? 7.086 12.436 7.819 1.00 97.06 99 VAL A CA 1
ATOM 806 C C . VAL A 1 99 ? 6.297 13.731 7.642 1.00 97.06 99 VAL A C 1
ATOM 808 O O . VAL A 1 99 ? 5.090 13.738 7.856 1.00 97.06 99 VAL A O 1
ATOM 811 N N . LYS A 1 100 ? 6.936 14.831 7.220 1.00 97.44 100 LYS A N 1
ATOM 812 C CA . LYS A 1 100 ? 6.229 16.108 7.003 1.00 97.44 100 LYS A CA 1
ATOM 813 C C . LYS A 1 100 ? 5.122 15.995 5.964 1.00 97.44 100 LYS A C 1
ATOM 815 O O . LYS A 1 100 ? 4.057 16.577 6.141 1.00 97.44 100 LYS A O 1
ATOM 820 N N . TYR A 1 101 ? 5.406 15.300 4.867 1.00 97.25 101 TYR A N 1
ATOM 821 C CA . TYR A 1 101 ? 4.440 15.115 3.796 1.00 97.25 101 TYR A CA 1
ATOM 822 C C . TYR A 1 101 ? 3.277 14.230 4.243 1.00 97.25 101 TYR A C 1
ATOM 824 O O . TYR A 1 101 ? 2.128 14.570 3.999 1.00 97.25 101 TYR A O 1
ATOM 832 N N . ILE A 1 102 ? 3.573 13.141 4.949 1.00 96.94 102 ILE A N 1
ATOM 833 C CA . ILE A 1 102 ? 2.561 12.219 5.462 1.00 96.94 102 ILE A CA 1
ATOM 834 C C . ILE A 1 102 ? 1.664 12.915 6.477 1.00 96.94 102 ILE A C 1
ATOM 836 O O . ILE A 1 102 ? 0.458 12.892 6.302 1.00 96.94 102 ILE A O 1
ATOM 840 N N . LEU A 1 103 ? 2.226 13.654 7.439 1.00 97.75 103 LEU A N 1
ATOM 841 C CA . LEU A 1 103 ? 1.424 14.452 8.371 1.00 97.75 103 LEU A CA 1
ATOM 842 C C . LEU A 1 103 ? 0.532 15.458 7.627 1.00 97.75 103 LEU A C 1
ATOM 844 O O . LEU A 1 103 ? -0.626 15.642 7.985 1.00 97.75 103 LEU A O 1
ATOM 848 N N . LEU A 1 104 ? 1.025 16.095 6.560 1.00 97.38 104 LEU A N 1
ATOM 849 C CA . LEU A 1 104 ? 0.177 16.958 5.736 1.00 97.38 104 LEU A CA 1
ATOM 850 C C . LEU A 1 104 ? -1.000 16.177 5.126 1.00 97.38 104 LEU A C 1
ATOM 852 O O . LEU A 1 104 ? -2.129 16.656 5.186 1.00 97.38 104 LEU A O 1
ATOM 856 N N . ILE A 1 105 ? -0.758 14.992 4.561 1.00 97.56 105 ILE A N 1
ATOM 857 C CA . ILE A 1 105 ? -1.804 14.130 3.989 1.00 97.56 105 ILE A CA 1
ATOM 858 C C . ILE A 1 105 ? -2.786 13.650 5.067 1.00 97.56 105 ILE A C 1
ATOM 860 O O . ILE A 1 105 ? -3.996 13.779 4.879 1.00 97.56 105 ILE A O 1
ATOM 864 N N . HIS A 1 106 ? -2.290 13.194 6.215 1.00 97.44 106 HIS A N 1
ATOM 865 C CA . HIS A 1 106 ? -3.086 12.735 7.355 1.00 97.44 106 HIS A CA 1
ATOM 866 C C . HIS A 1 106 ? -4.033 13.824 7.854 1.00 97.44 106 HIS A C 1
ATOM 868 O O . HIS A 1 106 ? -5.232 13.601 7.989 1.00 97.44 106 HIS A O 1
ATOM 874 N N . PHE A 1 107 ? -3.540 15.048 8.051 1.00 96.88 107 PHE A N 1
ATOM 875 C CA . PHE A 1 107 ? -4.373 16.144 8.554 1.00 96.88 107 PHE A CA 1
ATOM 876 C C . PHE A 1 107 ? -5.292 16.769 7.493 1.00 96.88 107 PHE A C 1
ATOM 878 O O . PHE A 1 107 ? -6.376 17.240 7.836 1.00 96.88 107 PHE A O 1
ATOM 885 N N . VAL A 1 108 ? -4.883 16.817 6.220 1.00 96.25 108 VAL A N 1
ATOM 886 C CA . VAL A 1 108 ? -5.649 17.514 5.164 1.00 96.25 108 VAL A CA 1
ATOM 887 C C . VAL A 1 108 ? -6.619 16.590 4.434 1.00 96.25 108 VAL A C 1
ATOM 889 O O . VAL A 1 108 ? -7.672 17.052 3.997 1.00 96.25 108 VAL A O 1
ATOM 892 N N . ILE A 1 109 ? -6.285 15.310 4.282 1.00 95.31 109 ILE A N 1
ATOM 893 C CA . ILE A 1 109 ? -7.081 14.342 3.521 1.00 95.31 109 ILE A CA 1
ATOM 894 C C . ILE A 1 109 ? -7.740 13.336 4.459 1.00 95.31 109 ILE A C 1
ATOM 896 O O . ILE A 1 109 ? -8.961 13.205 4.438 1.00 95.31 109 ILE A O 1
ATOM 900 N N . GLU A 1 110 ? -6.972 12.655 5.307 1.00 95.94 110 GLU A N 1
ATOM 901 C CA . GLU A 1 110 ? -7.511 11.544 6.103 1.00 95.94 110 GLU A CA 1
ATOM 902 C C . GLU A 1 110 ? -8.367 12.006 7.278 1.00 95.94 110 GLU A C 1
ATOM 904 O O . GLU A 1 110 ? -9.443 11.455 7.489 1.00 95.94 110 GLU A O 1
ATOM 909 N N . LEU A 1 111 ? -7.963 13.050 8.005 1.00 96.12 111 LEU A N 1
ATOM 910 C CA . LEU A 1 111 ? -8.723 13.571 9.140 1.00 96.12 111 LEU A CA 1
ATOM 911 C C . LEU A 1 111 ? -10.152 13.985 8.734 1.00 96.12 111 LEU A C 1
ATOM 913 O O . LEU A 1 111 ? -11.090 13.546 9.404 1.00 96.12 111 LEU A O 1
ATOM 917 N N . PRO A 1 112 ? -10.384 14.742 7.639 1.00 95.12 112 PRO A N 1
ATOM 918 C CA . PRO A 1 112 ? -11.740 14.973 7.145 1.00 95.12 112 PRO A CA 1
ATOM 919 C C . PRO A 1 112 ? -12.509 13.686 6.825 1.00 95.12 112 PRO A C 1
ATOM 921 O O . PRO A 1 112 ? -13.681 13.587 7.180 1.00 95.12 112 PRO A O 1
ATOM 924 N N . LEU A 1 113 ? -11.872 12.689 6.199 1.00 94.19 113 LEU A N 1
ATOM 925 C CA . LEU A 1 113 ? -12.517 11.405 5.887 1.00 94.19 113 LEU A CA 1
ATOM 926 C C . LEU A 1 113 ? -12.894 10.631 7.159 1.00 94.19 113 LEU A C 1
ATOM 928 O O . LEU A 1 113 ? -13.984 10.066 7.225 1.00 94.19 113 LEU A O 1
ATOM 932 N N . ILE A 1 114 ? -12.035 10.652 8.179 1.00 94.75 114 ILE A N 1
ATOM 933 C CA . ILE A 1 114 ? -12.260 10.022 9.485 1.00 94.75 114 ILE A CA 1
ATOM 934 C C . ILE A 1 114 ? -13.388 10.724 10.247 1.00 94.75 114 ILE A C 1
ATOM 936 O O . ILE A 1 114 ? -14.248 10.060 10.819 1.00 94.75 114 ILE A O 1
ATOM 940 N N . VAL A 1 115 ? -13.445 12.056 10.233 1.00 94.19 115 VAL A N 1
ATOM 941 C CA . VAL A 1 115 ? -14.550 12.801 10.862 1.00 94.19 115 VAL A CA 1
ATOM 942 C C . VAL A 1 115 ? -15.873 12.518 10.144 1.00 94.19 115 VAL A C 1
ATOM 944 O O . VAL A 1 115 ? -16.896 12.301 10.792 1.00 94.19 115 VAL A O 1
ATOM 947 N N . LEU A 1 116 ? -15.858 12.452 8.809 1.00 93.38 116 LEU A N 1
ATOM 948 C CA . LEU A 1 116 ? -17.027 12.083 8.004 1.00 93.38 116 LEU A CA 1
ATOM 949 C C . LEU A 1 116 ? -17.402 10.599 8.128 1.00 93.38 116 LEU A C 1
ATOM 951 O O . LEU A 1 116 ? -18.493 10.215 7.711 1.00 93.38 116 LEU A O 1
ATOM 955 N N . PHE A 1 117 ? -16.547 9.757 8.711 1.00 95.38 117 PHE A N 1
ATOM 956 C CA . PHE A 1 117 ? -16.836 8.337 8.870 1.00 95.38 117 PHE A CA 1
ATOM 957 C C . PHE A 1 117 ? -18.007 8.081 9.818 1.00 95.38 117 PHE A C 1
ATOM 959 O O . PHE A 1 117 ? -18.832 7.221 9.524 1.00 95.38 117 PHE A O 1
ATOM 966 N N . HIS A 1 118 ? -18.142 8.855 10.899 1.00 95.44 118 HIS A N 1
ATOM 967 C CA . HIS A 1 118 ? -19.243 8.686 11.852 1.00 95.44 118 HIS A CA 1
ATOM 968 C C . HIS A 1 118 ? -20.642 8.780 11.214 1.00 95.44 118 HIS A C 1
ATOM 970 O O . HIS A 1 118 ? -21.382 7.801 11.289 1.00 95.44 118 HIS A O 1
ATOM 976 N N . PRO A 1 119 ? -21.011 9.862 10.500 1.00 96.56 119 PRO A N 1
ATOM 977 C CA . PRO A 1 119 ? -22.318 9.907 9.848 1.00 96.56 119 PRO A CA 1
ATOM 978 C C . PRO A 1 119 ? -22.497 8.804 8.790 1.00 96.56 119 PRO A C 1
ATOM 980 O O . PRO A 1 119 ? -23.610 8.323 8.595 1.00 96.56 119 PRO A O 1
ATOM 983 N N . MET A 1 120 ? -21.424 8.349 8.126 1.00 96.44 120 MET A N 1
ATOM 984 C CA . MET A 1 120 ? -21.511 7.206 7.204 1.00 96.44 120 MET A CA 1
ATOM 985 C C . MET A 1 120 ? -21.822 5.892 7.932 1.00 96.44 120 MET A C 1
ATOM 987 O O . MET A 1 120 ? -22.585 5.080 7.407 1.00 96.44 120 MET A O 1
ATOM 991 N N . MET A 1 121 ? -21.263 5.686 9.127 1.00 96.00 121 MET A N 1
ATOM 992 C CA . MET A 1 121 ? -21.566 4.533 9.976 1.00 96.00 121 MET A CA 1
ATOM 993 C C . MET A 1 121 ? -23.038 4.497 10.369 1.00 96.00 121 MET A C 1
ATOM 995 O O . MET A 1 121 ? -23.677 3.467 10.159 1.00 96.00 121 MET A O 1
ATOM 999 N N . ASP A 1 122 ? -23.581 5.617 10.849 1.00 94.38 122 ASP A N 1
ATOM 1000 C CA . ASP A 1 122 ? -24.995 5.724 11.223 1.00 94.38 122 ASP A CA 1
ATOM 1001 C C . ASP A 1 122 ? -25.908 5.426 10.031 1.00 94.38 122 ASP A C 1
ATOM 1003 O O . ASP A 1 122 ? -26.840 4.625 10.126 1.00 94.38 122 ASP A O 1
ATOM 1007 N N . MET A 1 123 ? -25.599 6.011 8.867 1.00 96.06 123 MET A N 1
ATOM 1008 C CA . MET A 1 123 ? -26.341 5.770 7.626 1.00 96.06 123 MET A CA 1
ATOM 1009 C C . MET A 1 123 ? -26.292 4.306 7.173 1.00 96.06 123 MET A C 1
ATOM 1011 O O . MET A 1 123 ? -27.229 3.830 6.530 1.00 96.06 123 MET A O 1
ATOM 1015 N N . CYS A 1 124 ? -25.208 3.597 7.486 1.00 97.12 124 CYS A N 1
ATOM 1016 C CA . CYS A 1 124 ? -25.014 2.194 7.135 1.00 97.12 124 CYS A CA 1
ATOM 1017 C C . CYS A 1 124 ? -25.335 1.237 8.294 1.00 97.12 124 CYS A C 1
ATOM 1019 O O . CYS A 1 124 ? -25.052 0.051 8.178 1.00 97.12 124 CYS A O 1
ATOM 1021 N N . GLY A 1 125 ? -25.910 1.705 9.406 1.00 95.38 125 GLY A N 1
ATOM 1022 C CA . GLY A 1 125 ? -26.324 0.846 10.520 1.00 95.38 125 GLY A CA 1
ATOM 1023 C C . GLY A 1 125 ? -25.177 0.186 11.297 1.00 95.38 125 GLY A C 1
ATOM 1024 O O . GLY A 1 125 ? -25.375 -0.881 11.882 1.00 95.38 125 GLY A O 1
ATOM 1025 N N . LEU A 1 126 ? -23.982 0.784 11.296 1.00 97.44 126 LEU A N 1
ATOM 1026 C CA . LEU A 1 126 ? -22.865 0.317 12.119 1.00 97.44 126 LEU A CA 1
ATOM 1027 C C . LEU A 1 126 ? -23.108 0.672 13.588 1.00 97.44 126 LEU A C 1
ATOM 1029 O O . LEU A 1 126 ? -23.622 1.737 13.916 1.00 97.44 126 LEU A O 1
ATOM 1033 N N . GLN A 1 127 ? -22.698 -0.224 14.479 1.00 96.31 127 GLN A N 1
ATOM 1034 C CA . GLN A 1 127 ? -22.833 -0.056 15.923 1.00 96.31 127 GLN A CA 1
ATOM 1035 C C . GLN A 1 127 ? -21.543 0.519 16.511 1.00 96.31 127 GLN A C 1
ATOM 1037 O O . GLN A 1 127 ? -20.444 0.154 16.098 1.00 96.31 127 GLN A O 1
ATOM 1042 N N . TYR A 1 128 ? -21.644 1.382 17.512 1.00 95.25 128 TYR A N 1
ATOM 1043 C CA . TYR A 1 128 ? -20.476 1.902 18.238 1.00 95.25 128 TYR A CA 1
ATOM 1044 C C . TYR A 1 128 ? -20.673 1.925 19.756 1.00 95.25 128 TYR A C 1
ATOM 1046 O O . TYR A 1 128 ? -19.728 2.208 20.492 1.00 95.25 128 TYR A O 1
ATOM 1054 N N . THR A 1 129 ? -21.876 1.618 20.238 1.00 93.25 129 THR A N 1
ATOM 1055 C CA . THR A 1 129 ? -22.186 1.506 21.662 1.00 93.25 129 THR A CA 1
ATOM 1056 C C . THR A 1 129 ? -21.872 0.100 22.180 1.00 93.25 129 THR A C 1
ATOM 1058 O O . THR A 1 129 ? -22.173 -0.867 21.478 1.00 93.25 129 THR A O 1
ATOM 1061 N N . PRO A 1 130 ? -21.365 -0.051 23.419 1.00 93.00 130 PRO A N 1
ATOM 1062 C CA . PRO A 1 130 ? -21.211 -1.362 24.046 1.00 93.00 130 PRO A CA 1
ATOM 1063 C C . PRO A 1 130 ? -22.523 -2.175 24.096 1.00 93.00 130 PRO A C 1
ATOM 1065 O O . PRO A 1 130 ? -23.607 -1.586 24.160 1.00 93.00 130 PRO A O 1
ATOM 1068 N N . PRO A 1 131 ? -22.450 -3.519 24.149 1.00 94.25 131 PRO A N 1
ATOM 1069 C CA . PRO A 1 131 ? -21.238 -4.335 24.269 1.00 94.25 131 PRO A CA 1
ATOM 1070 C C . PRO A 1 131 ? -20.492 -4.542 22.940 1.00 94.25 131 PRO A C 1
ATOM 1072 O O . PRO A 1 131 ? -21.065 -4.470 21.855 1.00 94.25 131 PRO A O 1
ATOM 1075 N N . PHE A 1 132 ? -19.202 -4.848 23.034 1.00 95.69 132 PHE A N 1
ATOM 1076 C CA . PHE A 1 132 ? -18.353 -5.197 21.902 1.00 95.69 132 PHE A CA 1
ATOM 1077 C C . PHE A 1 132 ? -18.761 -6.545 21.288 1.00 95.69 132 PHE A C 1
ATOM 1079 O O . PHE A 1 132 ? -19.282 -7.433 21.975 1.00 95.69 132 PHE A O 1
ATOM 1086 N N . PRO A 1 133 ? -18.512 -6.740 19.980 1.00 96.00 133 PRO A N 1
ATOM 1087 C CA . PRO A 1 133 ? -18.866 -7.977 19.308 1.00 96.00 133 PRO A CA 1
ATOM 1088 C C . PRO A 1 133 ? -18.046 -9.145 19.855 1.00 96.00 133 PRO A C 1
ATOM 1090 O O . PRO A 1 133 ? -16.902 -9.005 20.294 1.00 96.00 133 PRO A O 1
ATOM 1093 N N . ARG A 1 134 ? -18.615 -10.349 19.758 1.00 96.00 134 ARG A N 1
ATOM 1094 C CA . ARG A 1 134 ? -17.883 -11.582 20.069 1.00 96.00 134 ARG A CA 1
ATOM 1095 C C . ARG A 1 134 ? -16.641 -11.678 19.187 1.00 96.00 134 ARG A C 1
ATOM 1097 O O . ARG A 1 134 ? -16.719 -11.439 17.982 1.00 96.00 134 ARG A O 1
ATOM 1104 N N . LEU A 1 135 ? -15.529 -12.130 19.766 1.00 96.00 135 LEU A N 1
ATOM 1105 C CA . LEU A 1 135 ? -14.252 -12.226 19.055 1.00 96.00 135 LEU A CA 1
ATOM 1106 C C . LEU A 1 135 ? -14.347 -13.061 17.767 1.00 96.00 135 LEU A C 1
ATOM 1108 O O . LEU A 1 135 ? -13.732 -12.706 16.771 1.00 96.00 135 LEU A O 1
ATOM 1112 N N . SER A 1 136 ? -15.160 -14.121 17.752 1.00 97.31 136 SER A N 1
ATOM 1113 C CA . SER A 1 136 ? -15.380 -14.944 16.556 1.00 97.31 136 SER A CA 1
ATOM 1114 C C . SER A 1 136 ? -16.031 -14.178 15.401 1.00 97.31 136 SER A C 1
ATOM 1116 O O . SER A 1 136 ? -15.602 -14.330 14.260 1.00 97.31 136 SER A O 1
ATOM 1118 N N . LEU A 1 137 ? -17.035 -13.342 15.689 1.00 97.38 137 LEU A N 1
ATOM 1119 C CA . LEU A 1 137 ? -17.694 -12.499 14.690 1.00 97.38 137 LEU A CA 1
ATOM 1120 C C . LEU A 1 137 ? -16.724 -11.435 14.177 1.00 97.38 137 LEU A C 1
ATOM 1122 O O . LEU A 1 137 ? -16.550 -11.302 12.968 1.00 97.38 137 LEU A O 1
ATOM 1126 N N . LEU A 1 138 ? -16.035 -10.751 15.096 1.00 97.88 138 LEU A N 1
ATOM 1127 C CA . LEU A 1 138 ? -15.016 -9.758 14.761 1.00 97.88 138 LEU A CA 1
ATOM 1128 C C . LEU A 1 138 ? -13.936 -10.363 13.853 1.00 97.88 138 LEU A C 1
ATOM 1130 O O . LEU A 1 138 ? -13.637 -9.806 12.801 1.00 97.88 138 LEU A O 1
ATOM 1134 N N . SER A 1 139 ? -13.379 -11.525 14.212 1.00 98.19 139 SER A N 1
ATOM 1135 C CA . SER A 1 139 ? -12.354 -12.201 13.406 1.00 98.19 139 SER A CA 1
ATOM 1136 C C . SER A 1 139 ? -12.870 -12.621 12.027 1.00 98.19 139 SER A C 1
ATOM 1138 O O . SER A 1 139 ? -12.149 -12.466 11.044 1.00 98.19 139 SER A O 1
ATOM 1140 N N . ALA A 1 140 ? -14.109 -13.114 11.928 1.00 98.31 140 ALA A N 1
ATOM 1141 C CA . ALA A 1 140 ? -14.712 -13.479 10.646 1.00 98.31 140 ALA A CA 1
ATOM 1142 C C . ALA A 1 140 ? -14.913 -12.257 9.733 1.00 98.31 140 ALA A C 1
ATOM 1144 O O . ALA A 1 140 ? -14.605 -12.320 8.543 1.00 98.31 140 ALA A O 1
ATOM 1145 N N . GLN A 1 141 ? -15.372 -11.135 10.294 1.00 98.44 141 GLN A N 1
ATOM 1146 C CA . GLN A 1 141 ? -15.544 -9.873 9.569 1.00 98.44 141 GLN A CA 1
ATOM 1147 C C . GLN A 1 141 ? -14.202 -9.308 9.097 1.00 98.44 141 GLN A C 1
ATOM 1149 O O . GLN A 1 141 ? -14.060 -8.982 7.924 1.00 98.44 141 GLN A O 1
ATOM 1154 N N . VAL A 1 142 ? -13.190 -9.274 9.967 1.00 98.56 142 VAL A N 1
ATOM 1155 C CA . VAL A 1 142 ? -11.828 -8.846 9.608 1.00 98.56 142 VAL A CA 1
ATOM 1156 C C . VAL A 1 142 ? -11.249 -9.709 8.482 1.00 98.56 142 VAL A C 1
ATOM 1158 O O . VAL A 1 142 ? -10.686 -9.174 7.530 1.00 98.56 142 VAL A O 1
ATOM 1161 N N . ALA A 1 143 ? -11.405 -11.035 8.549 1.00 97.94 143 ALA A N 1
ATOM 1162 C CA . ALA A 1 143 ? -10.938 -11.933 7.493 1.00 97.94 143 ALA A CA 1
ATOM 1163 C C . ALA A 1 143 ? -11.644 -11.665 6.153 1.00 97.94 143 ALA A C 1
ATOM 1165 O O . ALA A 1 143 ? -10.998 -11.651 5.104 1.00 97.94 143 ALA A O 1
ATOM 1166 N N . LEU A 1 144 ? -12.954 -11.404 6.185 1.00 98.31 144 LEU A N 1
ATOM 1167 C CA . LEU A 1 144 ? -13.712 -10.996 5.004 1.00 98.31 144 LEU A CA 1
ATOM 1168 C C . LEU A 1 144 ? -13.199 -9.662 4.441 1.00 98.31 144 LEU A C 1
ATOM 1170 O O . LEU A 1 144 ? -13.003 -9.552 3.231 1.00 98.31 144 LEU A O 1
ATOM 1174 N N . PHE A 1 145 ? -12.946 -8.669 5.297 1.00 98.44 145 PHE A N 1
ATOM 1175 C CA . PHE A 1 145 ? -12.443 -7.363 4.872 1.00 98.44 145 PHE A CA 1
ATOM 1176 C C . PHE A 1 145 ? -11.066 -7.466 4.212 1.00 98.44 145 PHE A C 1
ATOM 1178 O O . PHE A 1 145 ? -10.882 -6.867 3.157 1.00 98.44 145 PHE A O 1
ATOM 1185 N N . PHE A 1 146 ? -10.164 -8.312 4.724 1.00 97.75 146 PHE A N 1
ATOM 1186 C CA . PHE A 1 146 ? -8.890 -8.617 4.058 1.00 97.75 146 PHE A CA 1
ATOM 1187 C C . PHE A 1 146 ? -9.082 -9.132 2.626 1.00 97.75 146 PHE A C 1
ATOM 1189 O O . PHE A 1 146 ? -8.381 -8.700 1.719 1.00 97.75 146 PHE A O 1
ATOM 1196 N N . ILE A 1 147 ? -10.023 -10.053 2.399 1.00 97.38 147 ILE A N 1
ATOM 1197 C CA . ILE A 1 147 ? -10.255 -10.639 1.067 1.00 97.38 147 ILE A CA 1
ATOM 1198 C C . ILE A 1 147 ? -10.827 -9.597 0.096 1.00 97.38 147 ILE A C 1
ATOM 1200 O O . ILE A 1 147 ? -10.416 -9.524 -1.068 1.00 97.38 147 ILE A O 1
ATOM 1204 N N . VAL A 1 148 ? -11.797 -8.805 0.562 1.00 98.12 148 VAL A N 1
ATOM 1205 C CA . VAL A 1 148 ? -12.465 -7.789 -0.261 1.00 98.12 148 VAL A CA 1
ATOM 1206 C C . VAL A 1 148 ? -11.513 -6.639 -0.582 1.00 98.12 148 VAL A C 1
ATOM 1208 O O . VAL A 1 148 ? -11.415 -6.249 -1.747 1.00 98.12 148 VAL A O 1
ATOM 1211 N N . GLU A 1 149 ? -10.787 -6.126 0.413 1.00 97.88 149 GLU A N 1
ATOM 1212 C CA . GLU A 1 149 ? -9.830 -5.037 0.214 1.00 97.88 149 GLU A CA 1
ATOM 1213 C C . GLU A 1 149 ? -8.656 -5.477 -0.657 1.00 97.88 149 GLU A C 1
ATOM 1215 O O . GLU A 1 149 ? -8.349 -4.759 -1.600 1.00 97.88 149 GLU A O 1
ATOM 1220 N N . ASP A 1 150 ? -8.086 -6.673 -0.471 1.00 97.50 150 ASP A N 1
ATOM 1221 C CA . ASP A 1 150 ? -6.988 -7.161 -1.322 1.00 97.50 150 ASP A CA 1
ATOM 1222 C C . ASP A 1 150 ? -7.417 -7.276 -2.795 1.00 97.50 150 ASP A C 1
ATOM 1224 O O . ASP A 1 150 ? -6.672 -6.915 -3.711 1.00 97.50 150 ASP A O 1
ATOM 1228 N N . THR A 1 151 ? -8.666 -7.696 -3.030 1.00 97.62 151 THR A N 1
ATOM 1229 C CA . THR A 1 151 ? -9.261 -7.736 -4.372 1.00 97.62 151 THR A CA 1
ATOM 1230 C C . THR A 1 151 ? -9.413 -6.340 -4.966 1.00 97.62 151 THR A C 1
ATOM 1232 O O . THR A 1 151 ? -9.015 -6.112 -6.110 1.00 97.62 151 THR A O 1
ATOM 1235 N N . TYR A 1 152 ? -9.980 -5.399 -4.209 1.00 98.25 152 TYR A N 1
ATOM 1236 C CA . TYR A 1 152 ? -10.119 -4.007 -4.640 1.00 98.25 152 TYR A CA 1
ATOM 1237 C C . TYR A 1 152 ? -8.750 -3.374 -4.922 1.00 98.25 152 TYR A C 1
ATOM 1239 O O . TYR A 1 152 ? -8.535 -2.796 -5.992 1.00 98.25 152 TYR A O 1
ATOM 1247 N N . HIS A 1 153 ? -7.809 -3.555 -3.996 1.00 97.94 153 HIS A N 1
ATOM 1248 C CA . HIS A 1 153 ? -6.456 -3.037 -4.059 1.00 97.94 153 HIS A CA 1
ATOM 1249 C C . HIS A 1 153 ? -5.736 -3.546 -5.302 1.00 97.94 153 HIS A C 1
ATOM 1251 O O . HIS A 1 153 ? -5.215 -2.732 -6.052 1.00 97.94 153 HIS A O 1
ATOM 1257 N N . TYR A 1 154 ? -5.761 -4.853 -5.587 1.00 98.06 154 TYR A N 1
ATOM 1258 C CA . TYR A 1 154 ? -5.095 -5.417 -6.765 1.00 98.06 154 TYR A CA 1
ATOM 1259 C C . TYR A 1 154 ? -5.506 -4.709 -8.065 1.00 98.06 154 TYR A C 1
ATOM 1261 O O . TYR A 1 154 ? -4.657 -4.302 -8.863 1.00 98.06 154 TYR A O 1
ATOM 1269 N N . TRP A 1 155 ? -6.814 -4.548 -8.289 1.00 97.81 155 TRP A N 1
ATOM 1270 C CA . TRP A 1 155 ? -7.321 -3.944 -9.521 1.00 97.81 155 TRP A CA 1
ATOM 1271 C C . TRP A 1 155 ? -7.037 -2.451 -9.590 1.00 97.81 155 TRP A C 1
ATOM 1273 O O . TRP A 1 155 ? -6.597 -1.966 -10.637 1.00 97.81 155 TRP A O 1
ATOM 1283 N N . LEU A 1 156 ? -7.252 -1.736 -8.485 1.00 98.19 156 LEU A N 1
ATOM 1284 C CA . LEU A 1 156 ? -6.966 -0.311 -8.403 1.00 98.19 156 LEU A CA 1
ATOM 1285 C C . LEU A 1 156 ? -5.471 -0.048 -8.599 1.00 98.19 156 LEU A C 1
ATOM 1287 O O . LEU A 1 156 ? -5.097 0.762 -9.440 1.00 98.19 156 LEU A O 1
ATOM 1291 N N . HIS A 1 157 ? -4.615 -0.775 -7.891 1.00 97.50 157 HIS A N 1
ATOM 1292 C CA . HIS A 1 157 ? -3.168 -0.644 -7.956 1.00 97.50 157 HIS A CA 1
ATOM 1293 C C . HIS A 1 157 ? -2.639 -0.965 -9.359 1.00 97.50 157 HIS A C 1
ATOM 1295 O O . HIS A 1 157 ? -1.905 -0.173 -9.954 1.00 97.50 157 HIS A O 1
ATOM 1301 N N . ARG A 1 158 ? -3.107 -2.056 -9.976 1.00 94.50 158 ARG A N 1
ATOM 1302 C CA . ARG A 1 158 ? -2.782 -2.373 -11.373 1.00 94.50 158 ARG A CA 1
ATOM 1303 C C . ARG A 1 158 ? -3.232 -1.275 -12.343 1.00 94.50 158 ARG A C 1
ATOM 1305 O O . ARG A 1 158 ? -2.505 -0.971 -13.291 1.00 94.50 158 ARG A O 1
ATOM 1312 N N . ALA A 1 159 ? -4.404 -0.678 -12.127 1.00 93.06 159 ALA A N 1
ATOM 1313 C CA . ALA A 1 159 ? -4.881 0.452 -12.922 1.00 93.06 159 ALA A CA 1
ATOM 1314 C C . ALA A 1 159 ? -4.034 1.712 -12.687 1.00 93.06 159 ALA A C 1
ATOM 1316 O O . ALA A 1 159 ? -3.711 2.414 -13.642 1.00 93.06 159 ALA A O 1
ATOM 1317 N N . MET A 1 160 ? -3.599 1.967 -11.455 1.00 93.06 160 MET A N 1
ATOM 1318 C CA . MET A 1 160 ? -2.707 3.073 -11.105 1.00 93.06 160 MET A CA 1
ATOM 1319 C C . MET A 1 160 ? -1.328 2.962 -11.773 1.00 93.06 160 MET A C 1
ATOM 1321 O O . MET A 1 160 ? -0.694 3.981 -12.018 1.00 93.06 160 MET A O 1
ATOM 1325 N N . HIS A 1 161 ? -0.905 1.768 -12.201 1.00 88.12 161 HIS A N 1
ATOM 1326 C CA . HIS A 1 161 ? 0.279 1.565 -13.056 1.00 88.12 161 HIS A CA 1
ATOM 1327 C C . HIS A 1 161 ? 0.047 1.807 -14.555 1.00 88.12 161 HIS A C 1
ATOM 1329 O O . HIS A 1 161 ? 0.955 1.657 -15.381 1.00 88.12 161 HIS A O 1
ATOM 1335 N N . TRP A 1 162 ? -1.156 2.217 -14.953 1.00 83.25 162 TRP A N 1
ATOM 1336 C CA . TRP A 1 162 ? -1.425 2.660 -16.316 1.00 83.25 162 TRP A CA 1
ATOM 1337 C C . TRP A 1 162 ? -0.900 4.085 -16.539 1.00 83.25 162 TRP A C 1
ATOM 1339 O O . TRP A 1 162 ? -1.132 4.981 -15.735 1.00 83.25 162 TRP A O 1
ATOM 1349 N N . GLY A 1 163 ? -0.206 4.317 -17.659 1.00 77.56 163 GLY A N 1
ATOM 1350 C CA . GLY A 1 163 ? 0.639 5.500 -17.894 1.00 77.56 163 GLY A CA 1
ATOM 1351 C C . GLY A 1 163 ? 0.086 6.875 -17.470 1.00 77.56 163 GLY A C 1
ATOM 1352 O O . GLY A 1 163 ? 0.853 7.665 -16.919 1.00 77.56 163 GLY A O 1
ATOM 1353 N N . PRO A 1 164 ? -1.185 7.234 -17.730 1.00 82.50 164 PRO A N 1
ATOM 1354 C CA . PRO A 1 164 ? -1.785 8.464 -17.208 1.00 82.50 164 PRO A CA 1
ATOM 1355 C C . PRO A 1 164 ? -1.909 8.475 -15.680 1.00 82.50 164 PRO A C 1
ATOM 1357 O O . PRO A 1 164 ? -1.356 9.375 -15.055 1.00 82.50 164 PRO A O 1
ATOM 1360 N N . LEU A 1 165 ? -2.548 7.456 -15.095 1.00 80.31 165 LEU A N 1
ATOM 1361 C CA . LEU A 1 165 ? -2.784 7.355 -13.650 1.00 80.31 165 LEU A CA 1
ATOM 1362 C C . LEU A 1 165 ? -1.475 7.232 -12.870 1.00 80.31 165 LEU A C 1
ATOM 1364 O O . LEU A 1 165 ? -1.328 7.859 -11.827 1.00 80.31 165 LEU A O 1
ATOM 1368 N N . TYR A 1 166 ? -0.479 6.540 -13.424 1.00 85.81 166 TYR A N 1
ATOM 1369 C CA . TYR A 1 166 ? 0.841 6.461 -12.808 1.00 85.81 166 TYR A CA 1
ATOM 1370 C C . TYR A 1 166 ? 1.446 7.853 -12.654 1.00 85.81 166 TYR A C 1
ATOM 1372 O O . TYR A 1 166 ? 1.860 8.246 -11.570 1.00 85.81 166 TYR A O 1
ATOM 1380 N N . ARG A 1 167 ? 1.454 8.644 -13.732 1.00 81.25 167 ARG A N 1
ATOM 1381 C CA . ARG A 1 167 ? 2.067 9.978 -13.726 1.00 81.25 167 ARG A CA 1
ATOM 1382 C C . ARG A 1 167 ? 1.359 10.956 -12.791 1.00 81.25 167 ARG A C 1
ATOM 1384 O O . ARG A 1 167 ? 2.043 11.812 -12.236 1.00 81.25 167 ARG A O 1
ATOM 1391 N N . SER A 1 168 ? 0.036 10.859 -12.658 1.00 87.12 168 SER A N 1
ATOM 1392 C CA . SER A 1 168 ? -0.771 11.813 -11.889 1.00 87.12 168 SER A CA 1
ATOM 1393 C C . SER A 1 168 ? -1.044 11.401 -10.443 1.00 87.12 168 SER A C 1
ATOM 1395 O O . SER A 1 168 ? -1.246 12.280 -9.614 1.00 87.12 168 SER A O 1
ATOM 1397 N N . ILE A 1 169 ? -1.088 10.100 -10.149 1.00 91.69 169 ILE A N 1
ATOM 1398 C CA . ILE A 1 169 ? -1.534 9.560 -8.856 1.00 91.69 169 ILE A CA 1
ATOM 1399 C C . ILE A 1 169 ? -0.388 8.787 -8.192 1.00 91.69 169 ILE A C 1
ATOM 1401 O O . ILE A 1 169 ? 0.074 9.170 -7.123 1.00 91.69 169 ILE A O 1
ATOM 1405 N N . HIS A 1 170 ? 0.137 7.761 -8.860 1.00 93.19 170 HIS A N 1
ATOM 1406 C CA . HIS A 1 170 ? 0.967 6.742 -8.203 1.00 93.19 170 HIS A CA 1
ATOM 1407 C C . HIS A 1 170 ? 2.483 7.001 -8.234 1.00 93.19 170 HIS A C 1
ATOM 1409 O O . HIS A 1 170 ? 3.272 6.341 -7.561 1.00 93.19 170 HIS A O 1
ATOM 1415 N N . ARG A 1 171 ? 2.931 7.995 -9.009 1.00 88.69 171 ARG A N 1
ATOM 1416 C CA . ARG A 1 171 ? 4.350 8.366 -9.120 1.00 88.69 171 ARG A CA 1
ATOM 1417 C C . ARG A 1 171 ? 4.955 8.788 -7.777 1.00 88.69 171 ARG A C 1
ATOM 1419 O O . ARG A 1 171 ? 6.142 8.555 -7.580 1.00 88.69 171 ARG A O 1
ATOM 1426 N N . ILE A 1 172 ? 4.178 9.448 -6.912 1.00 92.00 172 ILE A N 1
ATOM 1427 C CA . ILE A 1 172 ? 4.649 9.927 -5.599 1.00 92.00 172 ILE A CA 1
ATOM 1428 C C . ILE A 1 172 ? 4.963 8.734 -4.694 1.00 92.00 172 ILE A C 1
ATOM 1430 O O . ILE A 1 172 ? 6.046 8.677 -4.122 1.00 92.00 172 ILE A O 1
ATOM 1434 N N . HIS A 1 173 ? 4.075 7.743 -4.667 1.00 94.25 173 HIS A N 1
ATOM 1435 C CA . HIS A 1 173 ? 4.289 6.484 -3.961 1.00 94.25 173 HIS A CA 1
ATOM 1436 C C . HIS A 1 173 ? 5.557 5.756 -4.424 1.00 94.25 173 HIS A C 1
ATOM 1438 O O . HIS A 1 173 ? 6.400 5.342 -3.630 1.00 94.25 173 HIS A O 1
ATOM 1444 N N . HIS A 1 174 ? 5.777 5.729 -5.737 1.00 88.88 174 HIS A N 1
ATOM 1445 C CA . HIS A 1 174 ? 6.966 5.150 -6.366 1.00 88.88 174 HIS A CA 1
ATOM 1446 C C . HIS A 1 174 ? 8.232 6.020 -6.303 1.00 88.88 174 HIS A C 1
ATOM 1448 O O . HIS A 1 174 ? 9.249 5.676 -6.907 1.00 88.88 174 HIS A O 1
ATOM 1454 N N . GLN A 1 175 ? 8.223 7.144 -5.578 1.00 86.69 175 GLN A N 1
ATOM 1455 C CA . GLN A 1 175 ? 9.400 8.011 -5.445 1.00 86.69 175 GLN A CA 1
ATOM 1456 C C . GLN A 1 175 ? 10.592 7.272 -4.822 1.00 86.69 175 GLN A C 1
ATOM 1458 O O . GLN A 1 175 ? 11.738 7.484 -5.230 1.00 86.69 175 GLN A O 1
ATOM 1463 N N . TYR A 1 176 ? 10.326 6.381 -3.866 1.00 85.19 176 TYR A N 1
ATOM 1464 C CA . TYR A 1 176 ? 11.340 5.575 -3.198 1.00 85.19 176 TYR A CA 1
ATOM 1465 C C . TYR A 1 176 ? 11.363 4.160 -3.785 1.00 85.19 176 TYR A C 1
ATOM 1467 O O . TYR A 1 176 ? 10.596 3.285 -3.397 1.00 85.19 176 TYR A O 1
ATOM 1475 N N . ALA A 1 177 ? 12.292 3.919 -4.715 1.00 81.00 177 ALA A N 1
ATOM 1476 C CA . ALA A 1 177 ? 12.483 2.604 -5.341 1.00 81.00 177 ALA A CA 1
ATOM 1477 C C . ALA A 1 177 ? 12.979 1.516 -4.364 1.00 81.00 177 ALA A C 1
ATOM 1479 O O . ALA A 1 177 ? 12.991 0.338 -4.704 1.00 81.00 177 ALA A O 1
ATOM 1480 N N . ALA A 1 178 ? 13.504 1.919 -3.204 1.00 89.12 178 ALA A N 1
ATOM 1481 C CA . ALA A 1 178 ? 13.715 1.054 -2.047 1.00 89.12 178 ALA A CA 1
ATOM 1482 C C . ALA A 1 178 ? 12.849 1.616 -0.918 1.00 89.12 178 ALA A C 1
ATOM 1484 O O . ALA A 1 178 ? 13.235 2.638 -0.336 1.00 89.12 178 ALA A O 1
ATOM 1485 N N . PRO A 1 179 ? 11.669 1.032 -0.678 1.00 91.88 179 PRO A N 1
ATOM 1486 C CA . PRO A 1 179 ? 10.763 1.547 0.326 1.00 91.88 179 PRO A CA 1
ATOM 1487 C C . PRO A 1 179 ? 11.341 1.334 1.732 1.00 91.88 179 PRO A C 1
ATOM 1489 O O . PRO A 1 179 ? 12.208 0.489 1.985 1.00 91.88 179 PRO A O 1
ATOM 1492 N N . PHE A 1 180 ? 10.875 2.165 2.651 1.00 94.25 180 PHE A N 1
ATOM 1493 C CA . PHE A 1 180 ? 11.084 2.028 4.091 1.00 94.25 180 PHE A CA 1
ATOM 1494 C C . PHE A 1 180 ? 9.742 2.242 4.789 1.00 94.25 180 PHE A C 1
ATOM 1496 O O . PHE A 1 180 ? 8.850 2.838 4.197 1.00 94.25 180 PHE A O 1
ATOM 1503 N N . GLY A 1 181 ? 9.566 1.776 6.030 1.00 93.94 181 GLY A N 1
ATOM 1504 C CA . GLY A 1 181 ? 8.234 1.676 6.658 1.00 93.94 181 GLY A CA 1
ATOM 1505 C C . GLY A 1 181 ? 7.360 2.939 6.556 1.00 93.94 181 GLY A C 1
ATOM 1506 O O . GLY A 1 181 ? 6.179 2.831 6.254 1.00 93.94 181 GLY A O 1
ATOM 1507 N N . LEU A 1 182 ? 7.954 4.131 6.698 1.00 96.62 182 LEU A N 1
ATOM 1508 C CA . LEU A 1 182 ? 7.255 5.418 6.551 1.00 96.62 182 LEU A CA 1
ATOM 1509 C C . LEU A 1 182 ? 6.686 5.662 5.145 1.00 96.62 182 LEU A C 1
ATOM 1511 O O . LEU A 1 182 ? 5.769 6.447 4.995 1.00 96.62 182 LEU A O 1
ATOM 1515 N N . THR A 1 183 ? 7.219 5.037 4.101 1.00 95.62 183 THR A N 1
ATOM 1516 C CA . THR A 1 183 ? 6.754 5.244 2.721 1.00 95.62 183 THR A CA 1
ATOM 1517 C C . THR A 1 183 ? 5.425 4.560 2.410 1.00 95.62 183 THR A C 1
ATOM 1519 O O . THR A 1 183 ? 4.859 4.845 1.360 1.00 95.62 183 THR A O 1
ATOM 1522 N N . ALA A 1 184 ? 4.900 3.728 3.320 1.00 96.44 184 ALA A N 1
ATOM 1523 C CA . ALA A 1 184 ? 3.635 3.013 3.141 1.00 96.44 184 ALA A CA 1
ATOM 1524 C C . ALA A 1 184 ? 2.455 3.940 2.806 1.00 96.44 184 ALA A C 1
ATOM 1526 O O . ALA A 1 184 ? 1.624 3.594 1.971 1.00 96.44 184 ALA A O 1
ATOM 1527 N N . GLU A 1 185 ? 2.422 5.136 3.400 1.00 96.62 185 GLU A N 1
ATOM 1528 C CA . GLU A 1 185 ? 1.394 6.158 3.140 1.00 96.62 185 GLU A CA 1
ATOM 1529 C C . GLU A 1 185 ? 1.954 7.419 2.478 1.00 96.62 185 GLU A C 1
ATOM 1531 O O . GLU A 1 185 ? 1.285 8.449 2.378 1.00 96.62 185 GLU A O 1
ATOM 1536 N N . TYR A 1 186 ? 3.191 7.362 1.981 1.00 96.69 186 TYR A N 1
ATOM 1537 C CA . TYR A 1 186 ? 3.763 8.449 1.195 1.00 96.69 186 TYR A CA 1
ATOM 1538 C C . TYR A 1 186 ? 3.165 8.432 -0.215 1.00 96.69 186 TYR A C 1
ATOM 1540 O O . TYR A 1 186 ? 3.778 7.947 -1.159 1.00 96.69 186 TYR A O 1
ATOM 1548 N N . ALA A 1 187 ? 1.941 8.928 -0.362 1.00 96.75 187 ALA A N 1
ATOM 1549 C CA . ALA A 1 187 ? 1.153 8.799 -1.582 1.00 96.75 187 ALA A CA 1
ATOM 1550 C C . ALA A 1 187 ? 0.489 10.123 -1.982 1.00 96.75 187 ALA A C 1
ATOM 1552 O O . ALA A 1 187 ? 0.397 11.063 -1.194 1.00 96.75 187 ALA A O 1
ATOM 1553 N N . SER A 1 188 ? 0.030 10.226 -3.232 1.00 97.00 188 SER A N 1
ATOM 1554 C CA . SER A 1 188 ? -0.714 11.422 -3.650 1.00 97.00 188 SER A CA 1
ATOM 1555 C C . SER A 1 188 ? -2.069 11.521 -2.928 1.00 97.00 188 SER A C 1
ATOM 1557 O O . SER A 1 188 ? -2.648 10.489 -2.598 1.00 97.00 188 SER A O 1
ATOM 1559 N N . PRO A 1 189 ? -2.662 12.725 -2.785 1.00 97.38 189 PRO A N 1
ATOM 1560 C CA . PRO A 1 189 ? -3.990 12.877 -2.178 1.00 97.38 189 PRO A CA 1
ATOM 1561 C C . PRO A 1 189 ? -5.071 11.985 -2.805 1.00 97.38 189 PRO A C 1
ATOM 1563 O O . PRO A 1 189 ? -5.928 11.448 -2.108 1.00 97.38 189 PRO A O 1
ATOM 1566 N N . TRP A 1 190 ? -5.023 11.807 -4.130 1.00 97.12 190 TRP A N 1
ATOM 1567 C CA . TRP A 1 190 ? -5.959 10.941 -4.848 1.00 97.12 190 TRP A CA 1
ATOM 1568 C C . TRP A 1 190 ? -5.729 9.464 -4.559 1.00 97.12 190 TRP A C 1
ATOM 1570 O O . TRP A 1 190 ? -6.690 8.709 -4.464 1.00 97.12 190 TRP A O 1
ATOM 1580 N N . GLU A 1 191 ? -4.475 9.052 -4.419 1.00 97.50 191 GLU A N 1
ATOM 1581 C CA . GLU A 1 191 ? -4.140 7.684 -4.051 1.00 97.50 191 GLU A CA 1
ATOM 1582 C C . GLU A 1 191 ? -4.608 7.371 -2.632 1.00 97.50 191 GLU A C 1
ATOM 1584 O O . GLU A 1 191 ? -5.332 6.396 -2.447 1.00 97.50 191 GLU A O 1
ATOM 1589 N N . THR A 1 192 ? -4.303 8.245 -1.668 1.00 97.19 192 THR A N 1
ATOM 1590 C CA . THR A 1 192 ? -4.783 8.138 -0.284 1.00 97.19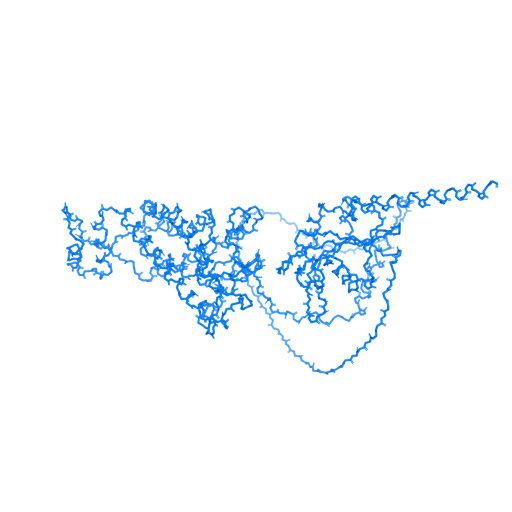 192 THR A CA 1
ATOM 1591 C C . THR A 1 192 ? -6.304 8.026 -0.234 1.00 97.19 192 THR A C 1
ATOM 1593 O O . THR A 1 192 ? -6.839 7.126 0.408 1.00 97.19 192 THR A O 1
ATOM 1596 N N . PHE A 1 193 ? -7.022 8.876 -0.975 1.00 97.00 193 PHE A N 1
ATOM 1597 C CA . PHE A 1 193 ? -8.480 8.808 -1.049 1.00 97.00 193 PHE A CA 1
ATOM 1598 C C . PHE A 1 193 ? -8.980 7.471 -1.627 1.00 97.00 193 PHE A C 1
ATOM 1600 O O . PHE A 1 193 ? -9.844 6.825 -1.036 1.00 97.00 193 PHE A O 1
ATOM 1607 N N . LEU A 1 194 ? -8.437 7.032 -2.769 1.00 97.19 194 LEU A N 1
ATOM 1608 C CA . LEU A 1 194 ? -8.885 5.815 -3.456 1.00 97.19 194 LEU A CA 1
ATOM 1609 C C . LEU A 1 194 ? -8.561 4.538 -2.668 1.00 97.19 194 LEU A C 1
ATOM 1611 O O . LEU A 1 194 ? -9.382 3.618 -2.650 1.00 97.19 194 LEU A O 1
ATOM 1615 N N . LEU A 1 195 ? -7.397 4.474 -2.018 1.00 96.31 195 LEU A N 1
ATOM 1616 C CA . LEU A 1 195 ? -7.020 3.372 -1.127 1.00 96.31 195 LEU A CA 1
ATOM 1617 C C . LEU A 1 195 ? -7.844 3.394 0.166 1.00 96.31 195 LEU A C 1
ATOM 1619 O O . LEU A 1 195 ? -8.307 2.343 0.616 1.00 96.31 195 LEU A O 1
ATOM 1623 N N . GLY A 1 196 ? -8.120 4.590 0.697 1.00 95.56 196 GLY A N 1
ATOM 1624 C CA . GLY A 1 196 ? -9.048 4.801 1.800 1.00 95.56 196 GLY A CA 1
ATOM 1625 C C . GLY A 1 196 ? -10.408 4.173 1.504 1.00 95.56 196 GLY A C 1
ATOM 1626 O O . GLY A 1 196 ? -10.853 3.312 2.257 1.00 95.56 196 GLY A O 1
ATOM 1627 N N . LEU A 1 197 ? -11.032 4.483 0.362 1.00 96.00 197 LEU A N 1
ATOM 1628 C CA . LEU A 1 197 ? -12.313 3.870 -0.029 1.00 96.00 197 LEU A CA 1
ATOM 1629 C C . LEU A 1 197 ? -12.286 2.333 0.038 1.00 96.00 197 LEU A C 1
ATOM 1631 O O . LEU A 1 197 ? -13.219 1.727 0.560 1.00 96.00 197 LEU A O 1
ATOM 1635 N N . GLY A 1 198 ? -11.197 1.703 -0.408 1.00 95.19 198 GLY A N 1
ATOM 1636 C CA . GLY A 1 198 ? -11.016 0.251 -0.304 1.00 95.19 198 GLY A CA 1
ATOM 1637 C C . GLY A 1 198 ? -11.030 -0.283 1.129 1.00 95.19 198 GLY A C 1
ATOM 1638 O O . GLY A 1 198 ? -11.499 -1.394 1.362 1.00 95.19 198 GLY A O 1
ATOM 1639 N N . THR A 1 199 ? -10.571 0.517 2.091 1.00 95.25 199 THR A N 1
ATOM 1640 C CA . THR A 1 199 ? -10.486 0.151 3.512 1.00 95.25 199 THR A CA 1
ATOM 1641 C C . THR A 1 199 ? -11.815 0.345 4.245 1.00 95.25 199 THR A C 1
ATOM 1643 O O . THR A 1 199 ? -12.203 -0.524 5.030 1.00 95.25 199 THR A O 1
ATOM 1646 N N . ILE A 1 200 ? -12.535 1.448 3.992 1.00 95.62 200 ILE A N 1
ATOM 1647 C CA . ILE A 1 200 ? -13.777 1.788 4.716 1.00 95.62 200 ILE A CA 1
ATOM 1648 C C . ILE A 1 200 ? -15.063 1.312 4.033 1.00 95.62 200 ILE A C 1
ATOM 1650 O O . ILE A 1 200 ? -16.047 1.055 4.725 1.00 95.62 200 ILE A O 1
ATOM 1654 N N . CYS A 1 201 ? -15.102 1.135 2.711 1.00 97.12 201 CYS A N 1
ATOM 1655 C CA . CYS A 1 201 ? -16.314 0.640 2.053 1.00 97.12 201 CYS A CA 1
ATOM 1656 C C . CYS A 1 201 ? -16.712 -0.791 2.472 1.00 97.12 201 CYS A C 1
ATOM 1658 O O . CYS A 1 201 ? -17.906 -1.001 2.684 1.00 97.12 201 CYS A O 1
ATOM 1660 N N . PRO A 1 202 ? -15.800 -1.775 2.639 1.00 97.69 202 PRO A N 1
ATOM 1661 C CA . PRO A 1 202 ? -16.187 -3.128 3.050 1.00 97.69 202 PRO A CA 1
ATOM 1662 C C . PRO A 1 202 ? -16.992 -3.199 4.364 1.00 97.69 202 PRO A C 1
ATOM 1664 O O . PRO A 1 202 ? -18.067 -3.806 4.342 1.00 97.69 202 PRO A O 1
ATOM 1667 N N . PRO A 1 203 ? -16.567 -2.573 5.485 1.00 97.88 203 PRO A N 1
ATOM 1668 C CA . PRO A 1 203 ? -17.373 -2.571 6.705 1.00 97.88 203 PRO A CA 1
ATOM 1669 C C . PRO A 1 203 ? -18.686 -1.796 6.563 1.00 97.88 203 PRO A C 1
ATOM 1671 O O . PRO A 1 203 ? -19.695 -2.257 7.090 1.00 97.88 203 PRO A O 1
ATOM 1674 N N . LEU A 1 204 ? -18.708 -0.674 5.828 1.00 98.00 204 LEU A N 1
ATOM 1675 C CA . LEU A 1 204 ? -19.937 0.097 5.585 1.00 98.00 204 LEU A CA 1
ATOM 1676 C C . LEU A 1 204 ? -20.977 -0.719 4.811 1.00 98.00 204 LEU A C 1
ATOM 1678 O O . LEU A 1 204 ? -22.135 -0.795 5.211 1.00 98.00 204 LEU A O 1
ATOM 1682 N N . VAL A 1 205 ? -20.559 -1.383 3.733 1.00 98.19 205 VAL A N 1
ATOM 1683 C CA . VAL A 1 205 ? -21.443 -2.227 2.920 1.00 98.19 205 VAL A CA 1
ATOM 1684 C C . VAL A 1 205 ? -21.957 -3.410 3.735 1.00 98.19 205 VAL A C 1
ATOM 1686 O O . VAL A 1 205 ? -23.153 -3.697 3.707 1.00 98.19 205 VAL A O 1
ATOM 1689 N N . LEU A 1 206 ? -21.086 -4.087 4.491 1.00 98.12 206 LEU A N 1
ATOM 1690 C CA . LEU A 1 206 ? -21.517 -5.201 5.333 1.00 98.12 206 LEU A CA 1
ATOM 1691 C C . LEU A 1 206 ? -22.500 -4.738 6.417 1.00 98.12 206 LEU A C 1
ATOM 1693 O O . LEU A 1 206 ? -23.516 -5.398 6.632 1.00 98.12 206 LEU A O 1
ATOM 1697 N N . GLY A 1 207 ? -22.228 -3.604 7.065 1.00 97.56 207 GLY A N 1
ATOM 1698 C CA . GLY A 1 207 ? -23.128 -3.005 8.044 1.00 97.56 207 GLY A CA 1
ATOM 1699 C C . GLY A 1 207 ? -24.485 -2.661 7.438 1.00 97.56 207 GLY A C 1
ATOM 1700 O O . GLY A 1 207 ? -25.499 -3.055 8.000 1.00 97.56 207 GLY A O 1
ATOM 1701 N N . TYR A 1 208 ? -24.520 -2.069 6.241 1.00 97.81 208 TYR A N 1
ATOM 1702 C CA . TYR A 1 208 ? -25.776 -1.702 5.578 1.00 97.81 208 TYR A CA 1
ATOM 1703 C C . TYR A 1 208 ? -26.705 -2.908 5.373 1.00 97.81 208 TYR A C 1
ATOM 1705 O O . TYR A 1 208 ? -27.919 -2.800 5.532 1.00 97.81 208 TYR A O 1
ATOM 1713 N N . PHE A 1 209 ? -26.138 -4.076 5.054 1.00 97.50 209 PHE A N 1
ATOM 1714 C CA . PHE A 1 209 ? -26.917 -5.297 4.841 1.00 97.50 209 PHE A CA 1
ATOM 1715 C C . PHE A 1 209 ? -27.225 -6.086 6.117 1.00 97.50 209 PHE A C 1
ATOM 1717 O O . PHE A 1 209 ? -28.208 -6.826 6.137 1.00 97.50 209 PHE A O 1
ATOM 1724 N N . THR A 1 210 ? -26.391 -5.988 7.154 1.00 96.25 210 THR A N 1
ATOM 1725 C CA . THR A 1 210 ? -26.481 -6.872 8.334 1.00 96.25 210 THR A CA 1
ATOM 1726 C C . THR A 1 210 ? -26.876 -6.161 9.622 1.00 96.25 210 THR A C 1
ATOM 1728 O O . THR A 1 210 ? -27.417 -6.803 10.517 1.00 96.25 210 THR A O 1
ATOM 1731 N N . GLY A 1 211 ? -26.592 -4.864 9.740 1.00 94.88 211 GLY A N 1
ATOM 1732 C CA . GLY A 1 211 ? -26.698 -4.084 10.976 1.00 94.88 211 GLY A CA 1
ATOM 1733 C C . GLY A 1 211 ? -25.759 -4.542 12.099 1.00 94.88 211 GLY A C 1
ATOM 1734 O O . GLY A 1 211 ? -25.893 -4.072 13.225 1.00 94.88 211 GLY A O 1
ATOM 1735 N N . ASP A 1 212 ? -24.836 -5.471 11.821 1.00 93.88 212 ASP A N 1
ATOM 1736 C CA . ASP A 1 212 ? -24.074 -6.215 12.835 1.00 93.88 212 ASP A CA 1
ATOM 1737 C C . ASP A 1 212 ? -22.557 -6.018 12.676 1.00 93.88 212 ASP A C 1
ATOM 1739 O O . ASP A 1 212 ? -21.759 -6.940 12.831 1.00 93.88 212 ASP A O 1
ATOM 1743 N N . VAL A 1 213 ? -22.134 -4.803 12.314 1.00 97.88 213 VAL A N 1
ATOM 1744 C CA . VAL A 1 213 ? -20.718 -4.407 12.259 1.00 97.88 213 VAL A CA 1
ATOM 1745 C C . VAL A 1 213 ? -20.472 -3.339 13.314 1.00 97.88 213 VAL A C 1
ATOM 1747 O O . VAL A 1 213 ? -21.098 -2.283 13.289 1.00 97.88 213 VAL A O 1
ATOM 1750 N N . HIS A 1 214 ? -19.549 -3.608 14.237 1.00 97.88 214 HIS A N 1
ATOM 1751 C CA . HIS A 1 214 ? -19.201 -2.678 15.310 1.00 97.88 214 HIS A CA 1
ATOM 1752 C C . HIS A 1 214 ? -17.955 -1.848 14.954 1.00 97.88 214 HIS A C 1
ATOM 1754 O O . HIS A 1 214 ? -17.015 -2.376 14.355 1.00 97.88 214 HIS A O 1
ATOM 1760 N N . LEU A 1 215 ? -17.876 -0.586 15.388 1.00 97.56 215 LEU A N 1
ATOM 1761 C CA . LEU A 1 215 ? -16.728 0.308 15.164 1.00 97.56 215 LEU A CA 1
ATOM 1762 C C . LEU A 1 215 ? -15.409 -0.306 15.661 1.00 97.56 215 LEU A C 1
ATOM 1764 O O . LEU A 1 215 ? -14.384 -0.184 15.004 1.00 97.56 215 LEU A O 1
ATOM 1768 N N . VAL A 1 216 ? -15.426 -1.044 16.773 1.00 97.94 216 VAL A N 1
ATOM 1769 C CA . VAL A 1 216 ? -14.247 -1.801 17.247 1.00 97.94 216 VAL A CA 1
ATOM 1770 C C . VAL A 1 216 ? -13.740 -2.806 16.206 1.00 97.94 216 VAL A C 1
ATOM 1772 O O . VAL A 1 216 ? -12.530 -2.914 16.027 1.00 97.94 216 VAL A O 1
ATOM 1775 N N . THR A 1 217 ? -14.622 -3.501 15.474 1.00 98.31 217 THR A N 1
ATOM 1776 C CA . THR A 1 217 ? -14.202 -4.361 14.352 1.00 98.31 217 THR A CA 1
ATOM 1777 C C . THR A 1 217 ? -13.488 -3.532 13.287 1.00 98.31 217 THR A C 1
ATOM 1779 O O . THR A 1 217 ? -12.445 -3.954 12.793 1.00 98.31 217 THR A O 1
ATOM 1782 N N . VAL A 1 218 ? -14.011 -2.346 12.958 1.00 98.00 218 VAL A N 1
ATOM 1783 C CA . VAL A 1 218 ? -13.406 -1.440 11.969 1.00 98.00 218 VAL A CA 1
ATOM 1784 C C . VAL A 1 218 ? -12.038 -0.937 12.431 1.00 98.00 218 VAL A C 1
ATOM 1786 O O . VAL A 1 218 ? -11.100 -0.954 11.642 1.00 98.00 218 VAL A O 1
ATOM 1789 N N . LEU A 1 219 ? -11.885 -0.557 13.703 1.00 98.12 219 LEU A N 1
ATOM 1790 C CA . LEU A 1 219 ? -10.598 -0.124 14.256 1.00 98.12 219 LEU A CA 1
ATOM 1791 C C . LEU A 1 219 ? -9.566 -1.256 14.265 1.00 98.12 219 LEU A C 1
ATOM 1793 O O . LEU A 1 219 ? -8.408 -1.023 13.926 1.00 98.12 219 LEU A O 1
ATOM 1797 N N . VAL A 1 220 ? -9.969 -2.485 14.608 1.00 98.50 220 VAL A N 1
ATOM 1798 C CA . VAL A 1 220 ? -9.077 -3.655 14.541 1.00 98.50 220 VAL A CA 1
ATOM 1799 C C . VAL A 1 220 ? -8.699 -3.970 13.094 1.00 98.50 220 VAL A C 1
ATOM 1801 O O . VAL A 1 220 ? -7.531 -4.227 12.814 1.00 98.50 220 VAL A O 1
ATOM 1804 N N . TRP A 1 221 ? -9.658 -3.919 12.167 1.00 98.12 221 TRP A N 1
ATOM 1805 C CA . TRP A 1 221 ? -9.413 -4.073 10.733 1.00 98.12 221 TRP A CA 1
ATOM 1806 C C . TRP A 1 221 ? -8.409 -3.036 10.218 1.00 98.12 221 TRP A C 1
ATOM 1808 O O . TRP A 1 221 ? -7.385 -3.412 9.652 1.00 98.12 221 TRP A O 1
ATOM 1818 N N . MET A 1 222 ? -8.655 -1.752 10.487 1.00 97.62 222 MET A N 1
ATOM 1819 C CA . MET A 1 222 ? -7.769 -0.649 10.121 1.00 97.62 222 MET A CA 1
ATOM 1820 C C . MET A 1 222 ? -6.373 -0.847 10.717 1.00 97.62 222 MET A C 1
ATOM 1822 O O . MET A 1 222 ? -5.387 -0.754 9.996 1.00 97.62 222 MET A O 1
ATOM 1826 N N . ALA A 1 223 ? -6.272 -1.203 12.001 1.00 98.38 223 ALA A N 1
ATOM 1827 C CA . ALA A 1 223 ? -4.991 -1.470 12.647 1.00 98.38 223 ALA A CA 1
ATOM 1828 C C . ALA A 1 223 ? -4.221 -2.599 11.947 1.00 98.38 223 ALA A C 1
ATOM 1830 O O . ALA A 1 223 ? -3.047 -2.440 11.623 1.00 98.38 223 ALA A O 1
ATOM 1831 N N . LEU A 1 224 ? -4.871 -3.731 11.665 1.00 98.06 224 LEU A N 1
ATOM 1832 C CA . LEU A 1 224 ? -4.235 -4.858 10.978 1.00 98.06 224 LEU A CA 1
ATOM 1833 C C . LEU A 1 224 ? -3.836 -4.508 9.540 1.00 98.06 224 LEU A C 1
ATOM 1835 O O . LEU A 1 224 ? -2.764 -4.920 9.091 1.00 98.06 224 LEU A O 1
ATOM 1839 N N . ARG A 1 225 ? -4.656 -3.721 8.836 1.00 97.19 225 ARG A N 1
ATOM 1840 C CA . ARG A 1 225 ? -4.344 -3.227 7.494 1.00 97.19 225 ARG A CA 1
ATOM 1841 C C . ARG A 1 225 ? -3.128 -2.298 7.511 1.00 97.19 225 ARG A C 1
ATOM 1843 O O . ARG A 1 225 ? -2.249 -2.484 6.672 1.00 97.19 225 ARG A O 1
ATOM 1850 N N . GLN A 1 226 ? -3.030 -1.394 8.486 1.00 97.25 226 GLN A N 1
ATOM 1851 C CA . GLN A 1 226 ? -1.873 -0.510 8.679 1.00 97.25 226 GLN A CA 1
ATOM 1852 C C . GLN A 1 226 ? -0.597 -1.294 8.962 1.00 97.25 226 GLN A C 1
ATOM 1854 O O . GLN A 1 226 ? 0.424 -1.099 8.303 1.00 97.25 226 GLN A O 1
ATOM 1859 N N . LEU A 1 227 ? -0.668 -2.246 9.897 1.00 97.25 227 LEU A N 1
ATOM 1860 C CA . LEU A 1 227 ? 0.452 -3.136 10.190 1.00 97.25 227 LEU A CA 1
ATOM 1861 C C . LEU A 1 227 ? 0.923 -3.859 8.921 1.00 97.25 227 LEU A C 1
ATOM 1863 O O . LEU A 1 227 ? 2.123 -3.913 8.663 1.00 97.25 227 LEU A O 1
ATOM 1867 N N . GLN A 1 228 ? -0.008 -4.359 8.103 1.00 96.88 228 GLN A N 1
ATOM 1868 C CA . GLN A 1 228 ? 0.320 -5.019 6.842 1.00 96.88 228 GLN A CA 1
ATOM 1869 C C . GLN A 1 228 ? 1.001 -4.079 5.839 1.00 96.88 228 GLN A C 1
ATOM 1871 O O . GLN A 1 228 ? 2.032 -4.463 5.288 1.00 96.88 228 GLN A O 1
ATOM 1876 N N . ALA A 1 229 ? 0.460 -2.874 5.614 1.00 96.88 229 ALA A N 1
ATOM 1877 C CA . ALA A 1 229 ? 1.031 -1.903 4.675 1.00 96.88 229 ALA A CA 1
ATOM 1878 C C . ALA A 1 229 ? 2.461 -1.527 5.072 1.00 96.88 229 ALA A C 1
ATOM 1880 O O . ALA A 1 229 ? 3.378 -1.561 4.256 1.00 96.88 229 ALA A O 1
ATOM 1881 N N . ILE A 1 230 ? 2.674 -1.198 6.343 1.00 97.75 230 ILE A N 1
ATOM 1882 C CA . ILE A 1 230 ? 3.985 -0.766 6.832 1.00 97.75 230 ILE A CA 1
ATOM 1883 C C . ILE A 1 230 ? 4.990 -1.919 6.746 1.00 97.75 230 ILE A C 1
ATOM 1885 O O . ILE A 1 230 ? 6.145 -1.721 6.362 1.00 97.75 230 ILE A O 1
ATOM 1889 N N . ASP A 1 231 ? 4.554 -3.142 7.049 1.00 96.19 231 ASP A N 1
ATOM 1890 C CA . ASP A 1 231 ? 5.396 -4.331 6.941 1.00 96.19 231 ASP A CA 1
ATOM 1891 C C . ASP A 1 231 ? 5.792 -4.627 5.492 1.00 96.19 231 ASP A C 1
ATOM 1893 O O . ASP A 1 231 ? 6.958 -4.957 5.250 1.00 96.19 231 ASP A O 1
ATOM 1897 N N . SER A 1 232 ? 4.876 -4.467 4.528 1.00 95.88 232 SER A N 1
ATOM 1898 C CA . SER A 1 232 ? 5.170 -4.663 3.102 1.00 95.88 232 SER A CA 1
ATOM 1899 C C . SER A 1 232 ? 6.119 -3.598 2.539 1.00 95.88 232 SER A C 1
ATOM 1901 O O . SER A 1 232 ? 6.853 -3.879 1.600 1.00 95.88 232 SER A O 1
ATOM 1903 N N . HIS A 1 233 ? 6.167 -2.404 3.133 1.00 96.94 233 HIS A N 1
ATOM 1904 C CA . HIS A 1 233 ? 7.063 -1.314 2.720 1.00 96.94 233 HIS A CA 1
ATOM 1905 C C . HIS A 1 233 ? 8.356 -1.226 3.534 1.00 96.94 233 HIS A C 1
ATOM 1907 O O . HIS A 1 233 ? 9.207 -0.384 3.265 1.00 96.94 233 HIS A O 1
ATOM 1913 N N . SER A 1 234 ? 8.532 -2.067 4.552 1.00 95.81 234 SER A N 1
ATOM 1914 C CA . SER A 1 234 ? 9.674 -1.981 5.474 1.00 95.81 234 SER A CA 1
ATOM 1915 C C . SER A 1 234 ? 11.045 -2.112 4.786 1.00 95.81 234 SER A C 1
ATOM 1917 O O . SER A 1 234 ? 12.053 -1.605 5.295 1.00 95.81 234 SER A O 1
ATOM 1919 N N . GLY A 1 235 ? 11.105 -2.809 3.647 1.00 94.56 235 GLY A N 1
ATOM 1920 C CA . GLY A 1 235 ? 12.346 -3.175 2.964 1.00 94.56 235 GLY A CA 1
ATOM 1921 C C . GLY A 1 235 ? 13.158 -4.248 3.704 1.00 94.56 235 GLY A C 1
ATOM 1922 O O . GLY A 1 235 ? 14.349 -4.414 3.424 1.00 94.56 235 GLY A O 1
ATOM 1923 N N . TYR A 1 236 ? 12.545 -4.956 4.661 1.00 95.12 236 TYR A N 1
ATOM 1924 C CA . TYR A 1 236 ? 13.164 -6.022 5.447 1.00 95.12 236 TYR A CA 1
ATOM 1925 C C . TYR A 1 236 ? 12.394 -7.345 5.343 1.00 95.12 236 TYR A C 1
ATOM 1927 O O . TYR A 1 236 ? 11.180 -7.381 5.536 1.00 95.12 236 TYR A O 1
ATOM 1935 N N . ASP A 1 237 ? 13.114 -8.456 5.154 1.00 94.06 237 ASP A N 1
ATOM 1936 C CA . ASP A 1 237 ? 12.566 -9.811 5.293 1.00 94.06 237 ASP A CA 1
ATOM 1937 C C . ASP A 1 237 ? 13.259 -10.582 6.426 1.00 94.06 237 ASP A C 1
ATOM 1939 O O . ASP A 1 237 ? 14.329 -11.176 6.273 1.00 94.06 237 ASP A O 1
ATOM 1943 N N . PHE A 1 238 ? 12.612 -10.593 7.588 1.00 93.31 238 PHE A N 1
ATOM 1944 C CA . PHE A 1 238 ? 13.067 -11.306 8.773 1.00 93.31 238 PHE A CA 1
ATOM 1945 C C . PHE A 1 238 ? 12.675 -12.792 8.767 1.00 93.31 238 PHE A C 1
ATOM 1947 O O . PHE A 1 238 ? 11.677 -13.175 8.158 1.00 93.31 238 PHE A O 1
ATOM 1954 N N . PRO A 1 239 ? 13.378 -13.653 9.531 1.00 91.44 239 PRO A N 1
ATOM 1955 C CA . PRO A 1 239 ? 13.009 -15.061 9.712 1.00 91.44 239 PRO A CA 1
ATOM 1956 C C . PRO A 1 239 ? 11.598 -15.297 10.276 1.00 91.44 239 PRO A C 1
ATOM 1958 O O . PRO A 1 239 ? 11.055 -16.384 10.108 1.00 91.44 239 PRO A O 1
ATOM 1961 N N . TRP A 1 240 ? 11.002 -14.288 10.911 1.00 91.25 240 TRP A N 1
ATOM 1962 C CA . TRP A 1 240 ? 9.641 -14.305 11.457 1.00 91.25 240 TRP A CA 1
ATOM 1963 C C . TRP A 1 240 ? 8.653 -13.439 10.658 1.00 91.25 240 TRP A C 1
ATOM 1965 O O . TRP A 1 240 ? 7.539 -13.207 11.125 1.00 91.25 240 TRP A O 1
ATOM 1975 N N . SER A 1 241 ? 9.032 -12.942 9.473 1.00 91.12 241 SER A N 1
ATOM 1976 C CA . SER A 1 241 ? 8.096 -12.253 8.576 1.00 91.12 241 SER A CA 1
ATOM 1977 C C . SER A 1 241 ? 6.878 -13.129 8.301 1.00 91.12 241 SER A C 1
ATOM 1979 O O . SER A 1 241 ? 7.013 -14.332 8.065 1.00 91.12 241 SER A O 1
ATOM 1981 N N . LEU A 1 242 ? 5.695 -12.521 8.229 1.00 89.81 242 LEU A N 1
ATOM 1982 C CA . LEU A 1 242 ? 4.431 -13.248 8.100 1.00 89.81 242 LEU A CA 1
ATOM 1983 C C . LEU A 1 242 ? 4.375 -14.170 6.870 1.00 89.81 242 LEU A C 1
ATOM 1985 O O . LEU A 1 242 ? 3.840 -15.271 6.955 1.00 89.81 242 LEU A O 1
ATOM 1989 N N . ARG A 1 243 ? 5.038 -13.794 5.767 1.00 87.94 243 ARG A N 1
ATOM 1990 C CA . ARG A 1 243 ? 5.202 -14.632 4.562 1.00 87.94 243 ARG A CA 1
ATOM 1991 C C . ARG A 1 243 ? 5.854 -15.997 4.813 1.00 87.94 243 ARG A C 1
ATOM 1993 O O . ARG A 1 243 ? 5.629 -16.934 4.056 1.00 87.94 243 ARG A O 1
ATOM 2000 N N . ARG A 1 244 ? 6.680 -16.121 5.859 1.00 88.31 244 ARG A N 1
ATOM 2001 C CA . ARG A 1 244 ? 7.342 -17.383 6.233 1.00 88.31 244 ARG A CA 1
ATOM 2002 C C . ARG A 1 244 ? 6.398 -18.314 6.987 1.00 88.31 244 ARG A C 1
ATOM 2004 O O . ARG A 1 244 ? 6.591 -19.523 6.946 1.00 88.31 244 ARG A O 1
ATOM 2011 N N . LEU A 1 245 ? 5.377 -17.753 7.634 1.00 88.94 245 LEU A N 1
ATOM 2012 C CA . LEU A 1 245 ? 4.306 -18.492 8.303 1.00 88.94 245 LEU A CA 1
ATOM 2013 C C . LEU A 1 245 ? 3.144 -18.791 7.343 1.00 88.94 245 LEU A C 1
ATOM 2015 O O . LEU A 1 245 ? 2.549 -19.862 7.407 1.00 88.94 245 LEU A 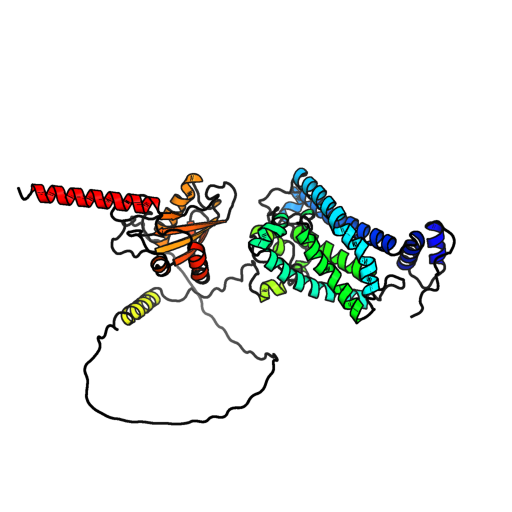O 1
ATOM 2019 N N . MET A 1 246 ? 2.843 -17.863 6.431 1.00 90.88 246 MET A N 1
ATOM 2020 C CA . MET A 1 246 ? 1.773 -17.959 5.438 1.00 90.88 246 MET A CA 1
ATOM 2021 C C . MET A 1 246 ? 2.347 -17.770 4.023 1.00 90.88 246 MET A C 1
ATOM 2023 O O . MET A 1 246 ? 2.456 -16.637 3.561 1.00 90.88 246 MET A O 1
ATOM 2027 N N . PRO A 1 247 ? 2.694 -18.846 3.289 1.00 84.44 247 PRO A N 1
ATOM 2028 C CA . PRO A 1 247 ? 3.382 -18.750 1.989 1.00 84.44 247 PRO A CA 1
ATOM 2029 C C . PRO A 1 247 ? 2.621 -17.997 0.882 1.00 84.44 247 PRO A C 1
ATOM 2031 O O . PRO A 1 247 ? 3.217 -17.552 -0.101 1.00 84.44 247 PRO A O 1
ATOM 2034 N N . PHE A 1 248 ? 1.301 -17.868 1.028 1.00 89.75 248 PHE A N 1
ATOM 2035 C CA . PHE A 1 248 ? 0.430 -17.108 0.127 1.00 89.75 248 PHE A CA 1
ATOM 2036 C C . PHE A 1 248 ? 0.390 -15.603 0.448 1.00 89.75 248 PHE A C 1
ATOM 2038 O O . PHE A 1 248 ? -0.209 -14.840 -0.308 1.00 89.75 248 PHE A O 1
ATOM 2045 N N . TRP A 1 249 ? 1.021 -15.166 1.540 1.00 94.00 249 TRP A N 1
ATOM 2046 C CA . TRP A 1 249 ? 1.101 -13.768 1.953 1.00 94.00 249 TRP A CA 1
ATOM 2047 C C . TRP A 1 249 ? 2.197 -13.021 1.184 1.00 94.00 249 TRP A C 1
ATOM 2049 O O . TRP A 1 249 ? 3.346 -13.467 1.120 1.00 94.00 249 TRP A O 1
ATOM 2059 N N . GLY A 1 250 ? 1.840 -11.878 0.602 1.00 90.81 250 GLY A N 1
ATOM 2060 C CA . GLY A 1 250 ? 2.766 -10.917 0.013 1.00 90.81 250 GLY A CA 1
ATOM 2061 C C . GLY A 1 250 ? 3.480 -10.167 1.131 1.00 90.81 250 GLY A C 1
ATOM 2062 O O . GLY A 1 250 ? 2.876 -9.364 1.838 1.00 90.81 250 GLY A O 1
ATOM 2063 N N . GLY A 1 251 ? 4.754 -10.487 1.348 1.00 91.94 251 GLY A N 1
ATOM 2064 C CA . GLY A 1 251 ? 5.575 -9.808 2.343 1.00 91.94 251 GLY A CA 1
ATOM 2065 C C . GLY A 1 251 ? 6.310 -8.598 1.776 1.00 91.94 251 GLY A C 1
ATOM 2066 O O . GLY A 1 251 ? 6.079 -8.172 0.645 1.00 91.94 251 GLY A O 1
ATOM 2067 N N . SER A 1 252 ? 7.247 -8.092 2.578 1.00 93.81 252 SER A N 1
ATOM 2068 C CA . SER A 1 252 ? 8.135 -6.992 2.198 1.00 93.81 252 SER A CA 1
ATOM 2069 C C . SER A 1 252 ? 8.906 -7.281 0.910 1.00 93.81 252 SER A C 1
ATOM 2071 O O . SER A 1 252 ? 9.014 -6.416 0.062 1.00 93.81 252 SER A O 1
ATOM 2073 N N . ASP A 1 253 ? 9.347 -8.523 0.688 1.00 90.50 253 ASP A N 1
ATOM 2074 C CA . ASP A 1 253 ? 10.024 -8.949 -0.548 1.00 90.50 253 ASP A CA 1
ATOM 2075 C C . ASP A 1 253 ? 9.176 -8.727 -1.806 1.00 90.50 253 ASP A C 1
ATOM 2077 O O . ASP A 1 253 ? 9.667 -8.242 -2.821 1.00 90.50 253 ASP A O 1
ATOM 2081 N N . TRP A 1 254 ? 7.890 -9.068 -1.725 1.00 91.81 254 TRP A N 1
ATOM 2082 C CA . TRP A 1 254 ? 6.968 -9.007 -2.851 1.00 91.81 254 TRP A CA 1
ATOM 2083 C C . TRP A 1 254 ? 6.747 -7.567 -3.299 1.00 91.81 254 TRP A C 1
ATOM 2085 O O . TRP A 1 254 ? 6.791 -7.262 -4.493 1.00 91.81 254 TRP A O 1
ATOM 2095 N N . HIS A 1 255 ? 6.529 -6.682 -2.330 1.00 94.69 255 HIS A N 1
ATOM 2096 C CA . HIS A 1 255 ? 6.251 -5.281 -2.594 1.00 94.69 255 HIS A CA 1
ATOM 2097 C C . HIS A 1 255 ? 7.531 -4.456 -2.813 1.00 94.69 255 HIS A C 1
ATOM 2099 O O . HIS A 1 255 ? 7.553 -3.527 -3.613 1.00 94.69 255 HIS A O 1
ATOM 2105 N N . ASP A 1 256 ? 8.650 -4.842 -2.211 1.00 92.44 256 ASP A N 1
ATOM 2106 C CA . ASP A 1 256 ? 9.955 -4.260 -2.519 1.00 92.44 256 ASP A CA 1
ATOM 2107 C C . ASP A 1 256 ? 10.339 -4.514 -3.992 1.00 92.44 256 ASP A C 1
ATOM 2109 O O . ASP A 1 256 ? 10.708 -3.575 -4.702 1.00 92.44 256 ASP A O 1
ATOM 2113 N N . ASP A 1 257 ? 10.125 -5.733 -4.510 1.00 85.38 257 ASP A N 1
ATOM 2114 C CA . ASP A 1 257 ? 10.292 -6.034 -5.941 1.00 85.38 257 ASP A CA 1
ATOM 2115 C C . ASP A 1 257 ? 9.364 -5.177 -6.822 1.00 85.38 257 ASP A C 1
ATOM 2117 O O . ASP A 1 257 ? 9.769 -4.705 -7.891 1.00 85.38 257 ASP A O 1
ATOM 2121 N N . HIS A 1 258 ? 8.136 -4.920 -6.365 1.00 88.44 258 HIS A N 1
ATOM 2122 C CA . HIS A 1 258 ? 7.209 -4.013 -7.039 1.00 88.44 258 HIS A CA 1
ATOM 2123 C C . HIS A 1 258 ? 7.791 -2.592 -7.171 1.00 88.44 258 HIS A C 1
ATOM 2125 O O . HIS A 1 258 ? 7.867 -2.064 -8.283 1.00 88.44 258 HIS A O 1
ATOM 2131 N N . HIS A 1 259 ? 8.276 -2.004 -6.072 1.00 84.75 259 HIS A N 1
ATOM 2132 C CA . HIS A 1 259 ? 8.943 -0.691 -6.064 1.00 84.75 259 HIS A CA 1
ATOM 2133 C C . HIS A 1 259 ? 10.251 -0.676 -6.864 1.00 84.75 259 HIS A C 1
ATOM 2135 O O . HIS A 1 259 ? 10.632 0.341 -7.444 1.00 84.75 259 HIS A O 1
ATOM 2141 N N . ARG A 1 260 ? 10.957 -1.807 -6.925 1.00 80.00 260 ARG A N 1
ATOM 2142 C CA . ARG A 1 260 ? 12.209 -1.935 -7.674 1.00 80.00 260 ARG A CA 1
ATOM 2143 C C . ARG A 1 260 ? 11.986 -1.937 -9.184 1.00 80.00 260 ARG A C 1
ATOM 2145 O O . ARG A 1 260 ? 12.785 -1.353 -9.923 1.00 80.00 260 ARG A O 1
ATOM 2152 N N . TYR A 1 261 ? 10.962 -2.647 -9.656 1.00 71.88 261 TYR A N 1
ATOM 2153 C CA . TYR A 1 261 ? 10.734 -2.886 -11.084 1.00 71.88 261 TYR A CA 1
ATOM 2154 C C . TYR A 1 261 ? 9.600 -2.053 -11.690 1.00 71.88 261 TYR A C 1
ATOM 2156 O O . TYR A 1 261 ? 9.524 -1.978 -12.919 1.00 71.88 261 TYR A O 1
ATOM 2164 N N . PHE A 1 262 ? 8.777 -1.397 -10.864 1.00 72.62 262 PHE A N 1
ATOM 2165 C CA . PHE A 1 262 ? 7.662 -0.526 -11.262 1.00 72.62 262 PHE A CA 1
ATOM 2166 C C . PHE A 1 262 ? 6.623 -1.227 -12.163 1.00 72.62 262 PHE A C 1
ATOM 2168 O O . PHE A 1 262 ? 5.973 -0.603 -13.003 1.00 72.62 262 PHE A O 1
ATOM 2175 N N . TRP A 1 263 ? 6.518 -2.553 -12.063 1.00 76.94 263 TRP A N 1
ATOM 2176 C CA . TRP A 1 263 ? 5.585 -3.389 -12.820 1.00 76.94 263 TRP A CA 1
ATOM 2177 C C . TRP A 1 263 ? 5.468 -4.755 -12.145 1.00 76.94 263 TRP A C 1
ATOM 2179 O O . TRP A 1 263 ? 6.495 -5.300 -11.766 1.00 76.94 263 TRP A O 1
ATOM 2189 N N . GLY A 1 264 ? 4.265 -5.342 -12.109 1.00 84.31 264 GLY A N 1
ATOM 2190 C CA . GLY A 1 264 ? 3.987 -6.639 -11.472 1.00 84.31 264 GLY A CA 1
ATOM 2191 C C . GLY A 1 264 ? 3.828 -6.543 -9.952 1.00 84.31 264 GLY A C 1
ATOM 2192 O O . GLY A 1 264 ? 3.982 -5.460 -9.412 1.00 84.31 264 GLY A O 1
ATOM 2193 N N . ASN A 1 265 ? 3.513 -7.644 -9.265 1.00 92.50 265 ASN A N 1
ATOM 2194 C CA . ASN A 1 265 ? 3.318 -7.711 -7.808 1.00 92.50 265 ASN A CA 1
ATOM 2195 C C . ASN A 1 265 ? 2.345 -6.635 -7.267 1.00 92.50 265 ASN A C 1
ATOM 2197 O O . ASN A 1 265 ? 2.688 -5.859 -6.379 1.00 92.50 265 ASN A O 1
ATOM 2201 N N . TYR A 1 266 ? 1.140 -6.552 -7.837 1.00 94.00 266 TYR A N 1
ATOM 2202 C CA . TYR A 1 266 ? 0.151 -5.512 -7.517 1.00 94.00 266 TYR A CA 1
ATOM 2203 C C . TYR A 1 266 ? -0.695 -5.794 -6.275 1.00 94.00 266 TYR A C 1
ATOM 2205 O O . TYR A 1 266 ? -1.384 -4.896 -5.793 1.00 94.00 266 TYR A O 1
ATOM 2213 N N . SER A 1 267 ? -0.718 -7.031 -5.789 1.00 92.56 267 SER A N 1
ATOM 2214 C CA . SER A 1 267 ? -1.560 -7.400 -4.646 1.00 92.56 267 SER A CA 1
ATOM 2215 C C . SER A 1 267 ? -1.029 -6.761 -3.362 1.00 92.56 267 SER A C 1
ATOM 2217 O O . SER A 1 267 ? 0.186 -6.644 -3.189 1.00 92.56 267 SER A O 1
ATOM 2219 N N . SER A 1 268 ? -1.931 -6.371 -2.458 1.00 89.00 268 SER A N 1
ATOM 2220 C CA . SER A 1 268 ? -1.543 -5.769 -1.178 1.00 89.00 268 SER A CA 1
ATOM 2221 C C . SER A 1 268 ? -1.054 -6.840 -0.210 1.00 89.00 268 SER A C 1
ATOM 2223 O O . SER A 1 268 ? 0.071 -6.753 0.273 1.00 89.00 268 SER A O 1
ATOM 2225 N N . SER A 1 269 ? -1.892 -7.841 0.067 1.00 93.50 269 SER A N 1
ATOM 2226 C CA . SER A 1 269 ? -1.737 -8.789 1.173 1.00 93.50 269 SER A CA 1
ATOM 2227 C C . SER A 1 269 ? -1.579 -10.224 0.684 1.00 93.50 269 SER A C 1
ATOM 2229 O O . SER A 1 269 ? -0.704 -10.943 1.165 1.00 93.50 269 SER A O 1
ATOM 2231 N N . PHE A 1 270 ? -2.384 -10.671 -0.284 1.00 96.00 270 PHE A N 1
ATOM 2232 C CA . PHE A 1 270 ? -2.349 -12.049 -0.777 1.00 96.00 270 PHE A CA 1
ATOM 2233 C C . PHE A 1 270 ? -1.763 -12.118 -2.183 1.00 96.00 270 PHE A C 1
ATOM 2235 O O . PHE A 1 270 ? -2.208 -11.447 -3.101 1.00 96.00 270 PHE A O 1
ATOM 2242 N N . ARG A 1 271 ? -0.827 -13.039 -2.423 1.00 93.56 271 ARG A N 1
ATOM 2243 C CA . ARG A 1 271 ? -0.198 -13.241 -3.747 1.00 93.56 271 ARG A CA 1
ATOM 2244 C C . ARG A 1 271 ? -1.157 -13.803 -4.808 1.00 93.56 271 ARG A C 1
ATOM 2246 O O . ARG A 1 271 ? -0.764 -14.007 -5.956 1.00 93.56 271 ARG A O 1
ATOM 2253 N N . TYR A 1 272 ? -2.393 -14.106 -4.417 1.00 93.94 272 TYR A N 1
ATOM 2254 C CA . TYR A 1 272 ? -3.380 -14.826 -5.212 1.00 93.94 272 TYR A CA 1
ATOM 2255 C C . TYR A 1 272 ? -3.647 -14.161 -6.565 1.00 93.94 272 TYR A C 1
ATOM 2257 O O . TYR A 1 272 ? -3.546 -14.823 -7.600 1.00 93.94 272 TYR A O 1
ATOM 2265 N N . TRP A 1 273 ? -3.956 -12.862 -6.574 1.00 94.31 273 TRP A N 1
ATOM 2266 C CA . TRP A 1 273 ? -4.325 -12.161 -7.801 1.00 94.31 273 TRP A CA 1
ATOM 2267 C C . TRP A 1 273 ? -3.153 -12.025 -8.769 1.00 94.31 273 TRP A C 1
ATOM 2269 O O . TRP A 1 273 ? -3.326 -12.242 -9.971 1.00 94.31 273 TRP A O 1
ATOM 2279 N N . ASP A 1 274 ? -1.952 -11.767 -8.250 1.00 91.81 274 ASP A N 1
ATOM 2280 C CA . ASP A 1 274 ? -0.744 -11.727 -9.070 1.00 91.81 274 ASP A CA 1
ATOM 2281 C C . ASP A 1 274 ? -0.449 -13.061 -9.750 1.00 91.81 274 ASP A C 1
ATOM 2283 O O . ASP A 1 274 ? -0.248 -13.096 -10.965 1.00 91.81 274 ASP A O 1
ATOM 2287 N N . ILE A 1 275 ? -0.509 -14.167 -9.004 1.00 87.88 275 ILE A N 1
ATOM 2288 C CA . ILE A 1 275 ? -0.313 -15.515 -9.556 1.00 87.88 275 ILE A CA 1
ATOM 2289 C C . ILE A 1 275 ? -1.409 -15.830 -10.582 1.00 87.88 275 ILE A C 1
ATOM 2291 O O . ILE A 1 275 ? -1.138 -16.327 -11.678 1.00 87.88 275 ILE A O 1
ATOM 2295 N N . ARG A 1 276 ? -2.668 -15.510 -10.261 1.00 90.69 276 ARG A N 1
ATOM 2296 C CA . ARG A 1 276 ? -3.827 -15.805 -11.114 1.00 90.69 276 ARG A CA 1
ATOM 2297 C C . ARG A 1 276 ? -3.780 -15.080 -12.458 1.00 90.69 276 ARG A C 1
ATOM 2299 O O . ARG A 1 276 ? -4.286 -15.618 -13.450 1.00 90.69 276 ARG A O 1
ATOM 2306 N N . PHE A 1 277 ? -3.218 -13.876 -12.494 1.00 83.12 277 PHE A N 1
ATOM 2307 C CA . PHE A 1 277 ? -3.122 -13.042 -13.693 1.00 83.12 277 PHE A CA 1
ATOM 2308 C C . PHE A 1 277 ? -1.708 -12.945 -14.271 1.00 83.12 277 PHE A C 1
ATOM 2310 O O . PHE A 1 277 ? -1.503 -12.189 -15.224 1.00 83.12 277 PHE A O 1
ATOM 2317 N N . LEU A 1 278 ? -0.770 -13.751 -13.761 1.00 79.62 278 LEU A N 1
ATOM 2318 C CA . LEU A 1 278 ? 0.625 -13.806 -14.204 1.00 79.62 278 LEU A CA 1
ATOM 2319 C C . LEU A 1 278 ? 1.304 -12.430 -14.152 1.00 79.62 278 LEU A C 1
ATOM 2321 O O . LEU A 1 278 ? 2.030 -12.044 -15.075 1.00 79.62 278 LEU A O 1
ATOM 2325 N N . THR A 1 279 ? 1.006 -11.673 -13.097 1.00 80.44 279 THR A N 1
ATOM 2326 C CA . THR A 1 279 ? 1.658 -10.401 -12.777 1.00 80.44 279 THR A CA 1
ATOM 2327 C C . THR A 1 279 ? 2.683 -10.544 -11.660 1.00 80.44 279 THR A C 1
ATOM 2329 O O . THR A 1 279 ? 3.277 -9.544 -11.281 1.00 80.44 279 THR A O 1
ATOM 2332 N N . ASP A 1 280 ? 2.952 -11.757 -11.178 1.00 83.12 280 ASP A N 1
ATOM 2333 C CA . ASP A 1 280 ? 4.045 -12.026 -10.254 1.00 83.12 280 ASP A CA 1
ATOM 2334 C C . ASP A 1 280 ? 5.432 -11.862 -10.900 1.00 83.12 280 ASP A C 1
ATOM 2336 O O . ASP A 1 280 ? 5.660 -12.239 -12.052 1.00 83.12 280 ASP A O 1
ATOM 2340 N N . LEU A 1 281 ? 6.369 -11.291 -10.140 1.00 65.12 281 LEU A N 1
ATOM 2341 C CA . LEU A 1 281 ? 7.758 -11.059 -10.551 1.00 65.12 281 LEU A CA 1
ATOM 2342 C C . LEU A 1 281 ? 8.725 -12.136 -10.067 1.00 65.12 281 LEU A C 1
ATOM 2344 O O . LEU A 1 281 ? 9.862 -12.170 -10.538 1.00 65.12 281 LEU A O 1
ATOM 2348 N N . GLN A 1 282 ? 8.291 -13.015 -9.159 1.00 58.03 282 GLN A N 1
ATOM 2349 C CA . GLN A 1 282 ? 9.123 -14.141 -8.758 1.00 58.03 282 GLN A CA 1
ATOM 2350 C C . GLN A 1 282 ? 9.419 -15.019 -9.974 1.00 58.03 282 GLN A C 1
ATOM 2352 O O . GLN A 1 282 ? 8.532 -15.377 -10.751 1.00 58.03 282 GLN A O 1
ATOM 2357 N N . GLU A 1 283 ? 10.696 -15.360 -10.137 1.00 40.69 283 GLU A N 1
ATOM 2358 C CA . GLU A 1 283 ? 11.135 -16.338 -11.117 1.00 40.69 283 GLU A CA 1
ATOM 2359 C C . GLU A 1 283 ? 10.298 -17.608 -10.947 1.00 40.69 283 GLU A C 1
ATOM 2361 O O . GLU A 1 283 ? 10.353 -18.280 -9.914 1.00 40.69 283 GLU A O 1
ATOM 2366 N N . ARG A 1 284 ? 9.505 -17.958 -11.967 1.00 29.38 284 ARG A N 1
ATOM 2367 C CA . ARG A 1 284 ? 8.978 -19.320 -12.054 1.00 29.38 284 ARG A CA 1
ATOM 2368 C C . ARG A 1 284 ? 10.186 -20.254 -11.981 1.00 29.38 284 ARG A C 1
ATOM 2370 O O . ARG A 1 284 ? 11.170 -19.970 -12.673 1.00 29.38 284 ARG A O 1
ATOM 2377 N N . PRO A 1 285 ? 10.133 -21.349 -11.203 1.00 27.58 285 PRO A N 1
ATOM 2378 C CA . PRO A 1 285 ? 11.196 -22.338 -11.214 1.00 27.58 285 PRO A CA 1
ATOM 2379 C C . PRO A 1 285 ? 11.500 -22.680 -12.665 1.00 27.58 285 PRO A C 1
ATOM 2381 O O . PRO A 1 285 ? 10.582 -22.979 -13.431 1.00 27.58 285 PRO A O 1
ATOM 2384 N N . VAL A 1 286 ? 12.769 -22.561 -13.045 1.00 29.98 286 VAL A N 1
ATOM 2385 C CA . VAL A 1 286 ? 13.273 -22.917 -14.367 1.00 29.98 286 VAL A CA 1
ATOM 2386 C C . VAL A 1 286 ? 12.689 -24.274 -14.757 1.00 29.98 286 VAL A C 1
ATOM 2388 O O . VAL A 1 286 ? 13.094 -25.311 -14.228 1.00 29.98 286 VAL A O 1
ATOM 2391 N N . GLU A 1 287 ? 11.735 -24.282 -15.688 1.00 27.77 287 GLU A N 1
ATOM 2392 C CA . GLU A 1 287 ? 11.319 -25.505 -16.356 1.00 27.77 287 GLU A CA 1
ATOM 2393 C C . GLU A 1 287 ? 12.504 -25.935 -17.230 1.00 27.77 287 GLU A C 1
ATOM 2395 O O . GLU A 1 287 ? 12.687 -25.499 -18.368 1.00 27.77 287 GLU A O 1
ATOM 2400 N N . LYS A 1 288 ? 13.377 -26.763 -16.649 1.00 35.28 288 LYS A N 1
ATOM 2401 C CA . LYS A 1 288 ? 14.403 -27.529 -17.358 1.00 35.28 288 LYS A CA 1
ATOM 2402 C C . LYS A 1 288 ? 13.708 -28.462 -18.352 1.00 35.28 288 LYS A C 1
ATOM 2404 O O . LYS A 1 288 ? 13.489 -29.631 -18.040 1.00 35.28 288 LYS A O 1
ATOM 2409 N N . LYS A 1 289 ? 13.330 -27.971 -19.537 1.00 29.77 289 LYS 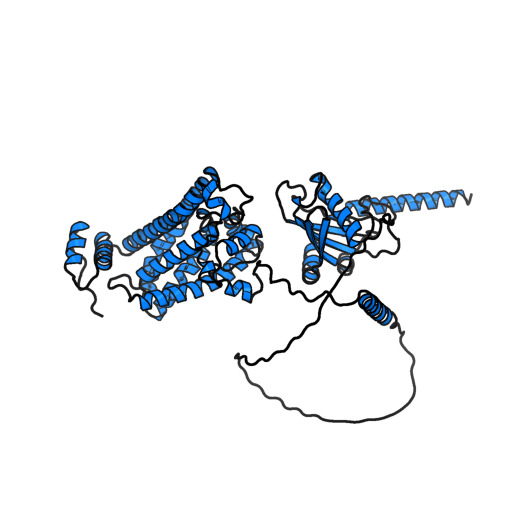A N 1
ATOM 2410 C CA . LYS A 1 289 ? 12.870 -28.844 -20.629 1.00 29.77 289 LYS A CA 1
ATOM 2411 C C . LYS A 1 289 ? 12.912 -28.226 -22.028 1.00 29.77 289 LYS A C 1
ATOM 2413 O O . LYS A 1 289 ? 11.981 -28.393 -22.798 1.00 29.77 289 LYS A O 1
ATOM 2418 N N . VAL A 1 290 ? 14.014 -27.579 -22.410 1.00 33.41 290 VAL A N 1
ATOM 2419 C CA . VAL A 1 290 ? 14.336 -27.370 -23.838 1.00 33.41 290 VAL A CA 1
ATOM 2420 C C . VAL A 1 290 ? 15.847 -27.502 -24.048 1.00 33.41 290 VAL A C 1
ATOM 2422 O O . VAL A 1 290 ? 16.529 -26.543 -24.380 1.00 33.41 290 VAL A O 1
ATOM 2425 N N . SER A 1 291 ? 16.403 -28.689 -23.793 1.00 30.94 291 SER A N 1
ATOM 2426 C CA . SER A 1 291 ? 17.809 -28.993 -24.121 1.00 30.94 291 SER A CA 1
ATOM 2427 C C . SER A 1 291 ? 17.984 -30.145 -25.115 1.00 30.94 291 SER A C 1
ATOM 2429 O O . SER A 1 291 ? 19.116 -30.453 -25.460 1.00 30.94 291 SER A O 1
ATOM 2431 N N . ASN A 1 292 ? 16.904 -30.761 -25.617 1.00 32.12 292 ASN A N 1
ATOM 2432 C CA . ASN A 1 292 ? 16.991 -31.966 -26.459 1.00 32.12 292 ASN A CA 1
ATOM 2433 C C . ASN A 1 292 ? 16.236 -31.844 -27.795 1.00 32.12 292 ASN A C 1
ATOM 2435 O O . ASN A 1 292 ? 15.444 -32.714 -28.139 1.00 32.12 292 ASN A O 1
ATOM 2439 N N . LEU A 1 293 ? 16.498 -30.795 -28.575 1.00 33.12 293 LEU A N 1
ATOM 2440 C CA . LEU A 1 293 ? 16.308 -30.875 -30.027 1.00 33.12 293 LEU A CA 1
ATOM 2441 C C . LEU A 1 293 ? 17.691 -30.752 -30.675 1.00 33.12 293 LEU A C 1
ATOM 2443 O O . LEU A 1 293 ? 18.331 -29.710 -30.509 1.00 33.12 293 LEU A O 1
ATOM 2447 N N . PRO A 1 294 ? 18.195 -31.795 -31.362 1.00 35.91 294 PRO A N 1
ATOM 2448 C CA . PRO A 1 294 ? 19.469 -31.725 -32.062 1.00 35.91 294 PRO A CA 1
ATOM 2449 C C . PRO A 1 294 ? 19.460 -30.556 -33.052 1.00 35.91 294 PRO A C 1
ATOM 2451 O O . PRO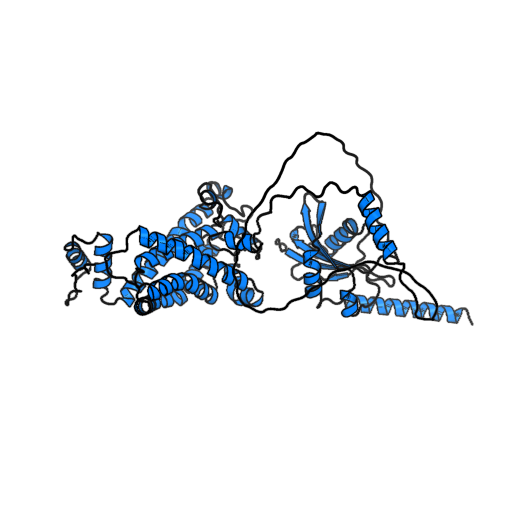 A 1 294 ? 18.551 -30.413 -33.871 1.00 35.91 294 PRO A O 1
ATOM 2454 N N . SER A 1 295 ? 20.502 -29.729 -33.006 1.00 39.75 295 SER A N 1
ATOM 2455 C CA . SER A 1 295 ? 20.697 -28.535 -33.845 1.00 39.75 295 SER A CA 1
ATOM 2456 C C . SER A 1 295 ? 20.617 -28.803 -35.359 1.00 39.75 295 SER A C 1
ATOM 2458 O O . SER A 1 295 ? 20.356 -27.887 -36.142 1.00 39.75 295 SER A O 1
ATOM 2460 N N . LEU A 1 296 ? 20.777 -30.059 -35.784 1.00 37.78 296 LEU A N 1
ATOM 2461 C CA . LEU A 1 296 ? 20.625 -30.500 -37.172 1.00 37.78 296 LEU A CA 1
ATOM 2462 C C . LEU A 1 296 ? 19.158 -30.662 -37.608 1.00 37.78 296 LEU A C 1
ATOM 2464 O O . LEU A 1 296 ? 18.840 -30.376 -38.765 1.00 37.78 296 LEU A O 1
ATOM 2468 N N . GLU A 1 297 ? 18.241 -31.031 -36.709 1.00 37.78 297 GLU A N 1
ATOM 2469 C CA . GLU A 1 297 ? 16.822 -31.166 -37.063 1.00 37.78 297 GLU A CA 1
ATOM 2470 C C . GLU A 1 297 ? 16.146 -29.810 -37.229 1.00 37.78 297 GLU A C 1
ATOM 2472 O O . GLU A 1 297 ? 15.392 -29.644 -38.186 1.00 37.78 297 GLU A O 1
ATOM 2477 N N . ILE A 1 298 ? 16.504 -28.812 -36.413 1.00 39.34 298 ILE A N 1
ATOM 2478 C CA . ILE A 1 298 ? 16.008 -27.432 -36.553 1.00 39.34 298 ILE A CA 1
ATOM 2479 C C . ILE A 1 298 ? 16.452 -26.837 -37.896 1.00 39.34 298 ILE A C 1
ATOM 2481 O O . ILE A 1 298 ? 15.645 -26.222 -38.590 1.00 39.34 298 ILE A O 1
ATOM 2485 N N . ARG A 1 299 ? 17.693 -27.092 -38.335 1.00 35.88 299 ARG A N 1
ATOM 2486 C CA . ARG A 1 299 ? 18.165 -26.657 -39.660 1.00 35.88 299 ARG A CA 1
ATOM 2487 C C . ARG A 1 299 ? 17.400 -27.354 -40.789 1.00 35.88 299 ARG A C 1
ATOM 2489 O O . ARG A 1 299 ? 17.061 -26.705 -41.772 1.00 35.88 299 ARG A O 1
ATOM 2496 N N . SER A 1 300 ? 17.067 -28.638 -40.637 1.00 38.50 300 SER A N 1
ATOM 2497 C CA . SER A 1 300 ? 16.307 -29.392 -41.647 1.00 38.50 300 SER A CA 1
ATOM 2498 C C . SER A 1 300 ? 14.806 -29.063 -41.678 1.00 38.50 300 SER A C 1
ATOM 2500 O O . SER A 1 300 ? 14.202 -29.154 -42.743 1.00 38.50 300 SER A O 1
ATOM 2502 N N . LEU A 1 301 ? 14.208 -28.668 -40.547 1.00 37.06 301 LEU A N 1
ATOM 2503 C CA . LEU A 1 301 ? 12.808 -28.237 -40.427 1.00 37.06 301 LEU A CA 1
ATOM 2504 C C . LEU A 1 301 ? 12.622 -26.804 -40.932 1.00 37.06 301 LEU A C 1
ATOM 2506 O O . LEU A 1 301 ? 11.687 -26.535 -41.679 1.00 37.06 301 LEU A O 1
ATOM 2510 N N . VAL A 1 302 ? 13.559 -25.906 -40.615 1.00 39.16 302 VAL A N 1
ATOM 2511 C CA . VAL A 1 302 ? 13.563 -24.531 -41.136 1.00 39.16 302 VAL A CA 1
ATOM 2512 C C . VAL A 1 302 ? 13.838 -24.517 -42.646 1.00 39.16 302 VAL A C 1
ATOM 2514 O O . VAL A 1 302 ? 13.169 -23.790 -43.373 1.00 39.16 302 VAL A O 1
ATOM 2517 N N . LEU A 1 303 ? 14.737 -25.373 -43.154 1.00 38.16 303 LEU A N 1
ATOM 2518 C CA . LEU A 1 303 ? 14.984 -25.496 -44.599 1.00 38.16 303 LEU A CA 1
ATOM 2519 C C . LEU A 1 303 ? 13.867 -26.240 -45.352 1.00 38.16 303 LEU A C 1
ATOM 2521 O O . LEU A 1 303 ? 13.625 -25.923 -46.517 1.00 38.16 303 LEU A O 1
ATOM 2525 N N . ARG A 1 304 ? 13.162 -27.195 -44.723 1.00 37.78 304 ARG A N 1
ATOM 2526 C CA . ARG A 1 304 ? 11.976 -27.840 -45.324 1.00 37.78 304 ARG A CA 1
ATOM 2527 C C . ARG A 1 304 ? 10.790 -26.882 -45.418 1.00 37.78 304 ARG A C 1
ATOM 2529 O O . ARG A 1 304 ? 10.153 -26.839 -46.466 1.00 37.78 304 ARG A O 1
ATOM 2536 N N . ASN A 1 305 ? 10.568 -26.054 -44.399 1.00 36.00 305 ASN A N 1
ATOM 2537 C CA . ASN A 1 305 ? 9.496 -25.057 -44.424 1.00 36.00 305 ASN A CA 1
ATOM 2538 C C . ASN A 1 305 ? 9.809 -23.903 -45.395 1.00 36.00 305 ASN A C 1
ATOM 2540 O O . ASN A 1 305 ? 8.929 -23.507 -46.154 1.00 36.00 305 ASN A O 1
ATOM 2544 N N . ALA A 1 306 ? 11.074 -23.468 -45.492 1.00 33.91 306 ALA A N 1
ATOM 2545 C CA . ALA A 1 306 ? 11.503 -22.450 -46.459 1.00 33.91 306 ALA A CA 1
ATOM 2546 C C . ALA A 1 306 ? 11.465 -22.927 -47.927 1.00 33.91 306 ALA A C 1
ATOM 2548 O O . ALA A 1 306 ? 11.265 -22.118 -48.829 1.00 33.91 306 ALA A O 1
ATOM 2549 N N . LYS A 1 307 ? 11.617 -24.235 -48.194 1.00 34.66 307 LYS A N 1
ATOM 2550 C CA . LYS A 1 307 ? 11.402 -24.795 -49.543 1.00 34.66 307 LYS A CA 1
ATOM 2551 C C . LYS A 1 307 ? 9.921 -24.968 -49.891 1.00 34.66 307 LYS A C 1
ATOM 2553 O O . LYS A 1 307 ? 9.585 -24.857 -51.068 1.00 34.66 307 LYS A O 1
ATOM 2558 N N . SER A 1 308 ? 9.047 -25.197 -48.906 1.00 35.00 308 SER A N 1
ATOM 2559 C CA . SER A 1 308 ? 7.601 -25.334 -49.155 1.00 35.00 308 SER A CA 1
ATOM 2560 C C . SER A 1 308 ? 6.892 -23.999 -49.425 1.00 35.00 308 SER A C 1
ATOM 2562 O O . SER A 1 308 ? 5.854 -23.989 -50.073 1.00 35.00 308 SER A O 1
ATOM 2564 N N . GLU A 1 309 ? 7.485 -22.866 -49.031 1.00 38.56 309 GLU A N 1
ATOM 2565 C CA . GLU A 1 309 ? 6.945 -21.524 -49.318 1.00 38.56 309 GLU A CA 1
ATOM 2566 C C . GLU A 1 309 ? 7.494 -20.893 -50.614 1.00 38.56 309 GLU A C 1
ATOM 2568 O O . GLU A 1 309 ? 7.069 -19.808 -51.001 1.00 38.56 309 GLU A O 1
ATOM 2573 N N . MET A 1 310 ? 8.390 -21.582 -51.338 1.00 35.81 310 MET A N 1
ATOM 2574 C CA . MET A 1 310 ? 8.971 -21.098 -52.604 1.00 35.81 310 MET A CA 1
ATOM 2575 C C . MET A 1 310 ? 8.497 -21.863 -53.850 1.00 35.81 310 MET A C 1
ATOM 2577 O O . MET A 1 310 ? 9.089 -21.736 -54.919 1.00 35.81 310 MET A O 1
ATOM 2581 N N . THR A 1 311 ? 7.418 -22.643 -53.741 1.00 37.78 311 THR A N 1
ATOM 2582 C CA . THR A 1 311 ? 6.766 -23.311 -54.885 1.00 37.78 311 THR A CA 1
ATOM 2583 C C . THR A 1 311 ? 5.244 -23.164 -54.838 1.00 37.78 311 THR A C 1
ATOM 2585 O O . THR A 1 311 ? 4.515 -24.140 -54.824 1.00 37.78 311 THR A O 1
ATOM 2588 N N . HIS A 1 312 ? 4.749 -21.925 -54.847 1.00 33.28 312 HIS A N 1
ATOM 2589 C CA . HIS A 1 312 ? 3.408 -21.614 -55.360 1.00 33.28 312 HIS A CA 1
ATOM 2590 C C . HIS A 1 312 ? 3.381 -20.192 -55.941 1.00 33.28 312 HIS A C 1
ATOM 2592 O O . HIS A 1 312 ? 2.794 -19.264 -55.395 1.00 33.28 312 HIS A O 1
ATOM 2598 N N . GLN A 1 313 ? 4.027 -20.027 -57.094 1.00 30.98 313 GLN A N 1
ATOM 2599 C CA . GLN A 1 313 ? 3.521 -19.121 -58.120 1.00 30.98 313 GLN A CA 1
ATOM 2600 C C . GLN A 1 313 ? 3.033 -19.999 -59.269 1.00 30.98 313 GLN A C 1
ATOM 2602 O O . GLN A 1 313 ? 3.834 -20.574 -59.999 1.00 30.98 313 GLN A O 1
ATOM 2607 N N . THR A 1 314 ? 1.717 -20.117 -59.412 1.00 30.12 314 THR A N 1
ATOM 2608 C CA . THR A 1 314 ? 1.090 -20.552 -60.663 1.00 30.12 314 THR A CA 1
ATOM 2609 C C . THR A 1 314 ? 0.266 -19.389 -61.213 1.00 30.12 314 THR A C 1
ATOM 2611 O O . THR A 1 314 ? -0.500 -18.798 -60.448 1.00 30.12 314 THR A O 1
ATOM 2614 N N . PRO A 1 315 ? 0.410 -19.038 -62.504 1.00 30.36 315 PRO A N 1
ATOM 2615 C CA . PRO A 1 315 ? -0.464 -18.085 -63.180 1.00 30.36 315 PRO A CA 1
ATOM 2616 C C . PRO A 1 315 ? -1.844 -18.707 -63.469 1.00 30.36 315 PRO A C 1
ATOM 2618 O O . PRO A 1 315 ? -1.964 -19.918 -63.640 1.00 30.36 315 PRO A O 1
ATOM 2621 N N . LEU A 1 316 ? -2.876 -17.865 -63.548 1.00 27.00 316 LEU A N 1
ATOM 2622 C CA . LEU A 1 316 ? -4.183 -18.160 -64.162 1.00 27.00 316 LEU A CA 1
ATOM 2623 C C . LEU A 1 316 ? -4.092 -18.009 -65.700 1.00 27.00 316 LEU A C 1
ATOM 2625 O O . LEU A 1 316 ? -3.212 -17.280 -66.159 1.00 27.00 316 LEU A O 1
ATOM 2629 N N . PRO A 1 317 ? -5.109 -18.428 -66.477 1.00 41.81 317 PRO A N 1
ATOM 2630 C CA . PRO A 1 317 ? -5.788 -19.727 -66.517 1.00 41.81 317 PRO A CA 1
ATOM 2631 C C . PRO A 1 317 ? -5.771 -20.304 -67.954 1.00 41.81 317 PRO A C 1
ATOM 2633 O O . PRO A 1 317 ? -5.587 -19.553 -68.897 1.00 41.81 317 PRO A O 1
ATOM 2636 N N . ASP A 1 318 ? -6.045 -21.600 -68.131 1.00 27.12 318 ASP A N 1
ATOM 2637 C CA . ASP A 1 318 ? -6.708 -22.121 -69.339 1.00 27.12 318 ASP A CA 1
ATOM 2638 C C . ASP A 1 318 ? -7.330 -23.503 -69.052 1.00 27.12 318 ASP A C 1
ATOM 2640 O O . ASP A 1 318 ? -6.732 -24.374 -68.422 1.00 27.12 318 ASP A O 1
ATOM 2644 N N . ASN A 1 319 ? -8.589 -23.648 -69.464 1.00 28.44 319 ASN A N 1
ATOM 2645 C CA . ASN A 1 319 ? -9.459 -24.836 -69.394 1.00 28.44 319 ASN A CA 1
ATOM 2646 C C . ASN A 1 319 ? -9.122 -25.820 -70.550 1.00 28.44 319 ASN A C 1
ATOM 2648 O O . ASN A 1 319 ? -8.384 -25.423 -71.450 1.00 28.44 319 ASN A O 1
ATOM 2652 N N . PRO A 1 320 ? -9.805 -26.975 -70.739 1.00 46.84 320 PRO A N 1
ATOM 2653 C CA . PRO A 1 320 ? -10.459 -27.928 -69.820 1.00 46.84 320 PRO A CA 1
ATOM 2654 C C . PRO A 1 320 ? -10.073 -29.409 -70.133 1.00 46.84 320 PRO A C 1
ATOM 2656 O O . PRO A 1 320 ? -9.555 -29.688 -71.209 1.00 46.84 320 PRO A O 1
ATOM 2659 N N . CYS A 1 321 ? -10.398 -30.370 -69.249 1.00 23.38 321 CYS A N 1
ATOM 2660 C CA . CYS A 1 321 ? -11.008 -31.694 -69.563 1.00 23.38 321 CYS A CA 1
ATOM 2661 C C . CYS A 1 321 ? -10.768 -32.769 -68.482 1.00 23.38 321 CYS A C 1
ATOM 2663 O O . CYS A 1 321 ? -9.642 -32.925 -68.029 1.00 23.38 321 CYS A O 1
ATOM 2665 N N . SER A 1 322 ? -11.853 -33.520 -68.197 1.00 26.09 322 SER A N 1
ATOM 2666 C CA . SER A 1 322 ? -11.977 -34.961 -67.839 1.00 26.09 322 SER A CA 1
ATOM 2667 C C . SER A 1 322 ? -11.057 -35.549 -66.753 1.00 26.09 322 SER A C 1
ATOM 2669 O O . SER A 1 322 ? -9.859 -35.344 -66.772 1.00 26.09 322 SER A O 1
ATOM 2671 N N . GLU A 1 323 ? -11.458 -36.418 -65.833 1.00 27.12 323 GLU A N 1
ATOM 2672 C CA . GLU A 1 323 ? -12.653 -37.230 -65.615 1.00 27.12 323 GLU A CA 1
ATOM 2673 C C . GLU A 1 323 ? -12.497 -37.864 -64.215 1.00 27.12 323 GLU A C 1
ATOM 2675 O O . GLU A 1 323 ? -11.380 -38.055 -63.745 1.00 27.12 323 GLU A O 1
ATOM 2680 N N . ALA A 1 324 ? -13.635 -38.164 -63.583 1.00 25.66 324 ALA A N 1
ATOM 2681 C CA . ALA A 1 324 ? -13.931 -39.291 -62.687 1.00 25.66 324 ALA A CA 1
ATOM 2682 C C . ALA A 1 324 ? -12.788 -39.897 -61.817 1.00 25.66 324 ALA A C 1
ATOM 2684 O O . ALA A 1 324 ? -11.785 -40.404 -62.295 1.00 25.66 324 ALA A O 1
ATOM 2685 N N . SER A 1 325 ? -12.957 -40.104 -60.511 1.00 26.98 325 SER A N 1
ATOM 2686 C CA . SER A 1 325 ? -14.020 -40.949 -59.967 1.00 26.98 325 SER A CA 1
ATOM 2687 C C . SER A 1 325 ? -13.874 -41.082 -58.439 1.00 26.98 325 SER A C 1
ATOM 2689 O O . SER A 1 325 ? -12.767 -41.215 -57.934 1.00 26.98 325 SER A O 1
ATOM 2691 N N . THR A 1 326 ? -15.033 -41.079 -57.763 1.00 27.41 326 THR A N 1
ATOM 2692 C CA . THR A 1 326 ? -15.447 -41.909 -56.603 1.00 27.41 326 THR A CA 1
ATOM 2693 C C . THR A 1 326 ? -14.564 -42.022 -55.349 1.00 27.41 326 THR A C 1
ATOM 2695 O O . THR A 1 326 ? -13.366 -42.211 -55.423 1.00 27.41 326 THR A O 1
ATOM 2698 N N . ALA A 1 327 ? -15.087 -42.142 -54.131 1.00 27.00 327 ALA A N 1
ATOM 2699 C CA . ALA A 1 327 ? -16.412 -42.013 -53.530 1.00 27.00 327 ALA A CA 1
ATOM 2700 C C . ALA A 1 327 ? -16.244 -42.382 -52.038 1.00 27.00 327 ALA A C 1
ATOM 2702 O O . ALA A 1 327 ? -15.204 -42.893 -51.631 1.00 27.00 327 ALA A O 1
ATOM 2703 N N . LEU A 1 328 ? -17.349 -42.225 -51.307 1.00 26.05 328 LEU A N 1
ATOM 2704 C CA . LEU A 1 328 ? -17.661 -42.699 -49.957 1.00 26.05 328 LEU A CA 1
ATOM 2705 C C . LEU A 1 328 ? -17.121 -41.870 -48.776 1.00 26.05 328 LEU A C 1
ATOM 2707 O O . LEU A 1 328 ? -15.933 -41.618 -48.672 1.00 26.05 328 LEU A O 1
ATOM 2711 N N . SER A 1 329 ? -17.916 -41.523 -47.760 1.00 25.48 329 SER A N 1
ATOM 2712 C CA . SER A 1 329 ? -19.371 -41.611 -47.538 1.00 25.48 329 SER A CA 1
ATOM 2713 C C . SER A 1 329 ? -19.648 -41.176 -46.089 1.00 25.48 329 SER A C 1
ATOM 2715 O O . SER A 1 329 ? -19.049 -41.774 -45.204 1.00 25.48 329 SER A O 1
ATOM 2717 N N . LEU A 1 330 ? -20.603 -40.243 -45.913 1.00 24.98 330 LEU A N 1
ATOM 2718 C CA . LEU A 1 330 ? -21.719 -40.208 -44.926 1.00 24.98 330 LEU A CA 1
ATOM 2719 C C . LEU A 1 330 ? -21.353 -40.222 -43.419 1.00 24.98 330 LEU A C 1
ATOM 2721 O O . LEU A 1 330 ? -20.519 -41.000 -42.987 1.00 24.98 330 LEU A O 1
ATOM 2725 N N . ALA A 1 331 ? -21.946 -39.436 -42.512 1.00 24.81 331 ALA A N 1
ATOM 2726 C CA . ALA A 1 331 ? -23.295 -38.851 -42.368 1.00 24.81 331 ALA A CA 1
ATOM 2727 C C . ALA A 1 331 ? -23.205 -37.688 -41.324 1.00 24.81 331 ALA A C 1
ATOM 2729 O O . ALA A 1 331 ? -22.418 -37.815 -40.390 1.00 24.81 331 ALA A O 1
ATOM 2730 N N . THR A 1 332 ? -23.767 -36.468 -41.464 1.00 25.69 332 THR A N 1
ATOM 2731 C CA . THR A 1 332 ? -25.182 -35.987 -41.345 1.00 25.69 332 THR A CA 1
ATOM 2732 C C . THR A 1 332 ? -25.859 -36.422 -40.025 1.00 25.69 332 THR A C 1
ATOM 2734 O O . THR A 1 332 ? -25.896 -37.621 -39.786 1.00 25.69 332 THR A O 1
ATOM 2737 N N . TRP A 1 333 ? -26.360 -35.579 -39.100 1.00 25.33 333 TRP A N 1
ATOM 2738 C CA . TRP A 1 333 ? -27.435 -34.546 -39.123 1.00 25.33 333 TRP A CA 1
ATOM 2739 C C . TRP A 1 333 ? -27.329 -33.654 -37.844 1.00 25.33 333 TRP A C 1
ATOM 2741 O O . TRP A 1 333 ? -26.922 -34.171 -36.809 1.00 25.33 333 TRP A O 1
ATOM 2751 N N . MET A 1 334 ? -27.432 -32.313 -37.884 1.00 23.83 334 MET A N 1
ATOM 2752 C CA . MET A 1 334 ? -28.620 -31.429 -37.700 1.00 23.83 334 MET A CA 1
ATOM 2753 C C . MET A 1 334 ? -29.512 -31.682 -36.464 1.00 23.83 334 MET A C 1
ATOM 2755 O O . MET A 1 334 ? -30.221 -32.677 -36.442 1.00 23.83 334 MET A O 1
ATOM 2759 N N . GLU A 1 335 ? -29.546 -30.731 -35.512 1.00 26.39 335 GLU A N 1
ATOM 2760 C CA . GLU A 1 335 ? -30.734 -29.902 -35.195 1.00 26.39 335 GLU A CA 1
ATOM 2761 C C . GLU A 1 335 ? -30.425 -28.749 -34.209 1.00 26.39 335 GLU A C 1
ATOM 2763 O O . GLU A 1 335 ? -29.562 -28.855 -33.337 1.00 26.39 335 GLU A O 1
ATOM 2768 N N . ASP A 1 336 ? -31.132 -27.635 -34.418 1.00 27.91 336 ASP A N 1
ATOM 2769 C CA . ASP A 1 336 ? -31.106 -26.370 -33.676 1.00 27.91 336 ASP A CA 1
ATOM 2770 C C . ASP A 1 336 ? -31.799 -26.453 -32.302 1.00 27.91 336 ASP A C 1
ATOM 2772 O O . ASP A 1 336 ? -32.716 -27.245 -32.100 1.00 27.91 336 ASP A O 1
ATOM 2776 N N . GLY A 1 337 ? -31.462 -25.541 -31.378 1.00 23.98 337 GLY A N 1
ATOM 2777 C CA . GLY A 1 337 ? -32.292 -25.306 -30.190 1.00 23.98 337 GLY A CA 1
ATOM 2778 C C . GLY A 1 337 ? -31.647 -24.473 -29.082 1.00 23.98 337 GLY A C 1
ATOM 2779 O O . GLY A 1 337 ? -30.835 -24.962 -28.309 1.00 23.98 337 GLY A O 1
ATOM 2780 N N . LEU A 1 338 ? -32.064 -23.209 -28.995 1.00 25.53 338 LEU A N 1
ATOM 2781 C CA . LEU A 1 338 ? -31.813 -22.221 -27.937 1.00 25.53 338 LEU A CA 1
ATOM 2782 C C . LEU A 1 338 ? -31.783 -22.777 -26.496 1.00 25.53 338 LEU A C 1
ATOM 2784 O O . LEU A 1 338 ? -32.703 -23.477 -26.086 1.00 25.53 338 LEU A O 1
ATOM 2788 N N . SER A 1 339 ? -30.852 -22.298 -25.661 1.00 23.70 339 SER A N 1
ATOM 2789 C CA . SER A 1 339 ? -31.182 -21.552 -24.426 1.00 23.70 339 SER A CA 1
ATOM 2790 C C . SER A 1 339 ? -29.946 -21.207 -23.581 1.00 23.70 339 SER A C 1
ATOM 2792 O O . SER A 1 339 ? -28.885 -21.815 -23.667 1.00 23.70 339 SER A O 1
ATOM 2794 N N . LEU A 1 340 ? -30.112 -20.129 -22.818 1.00 24.80 340 LEU A N 1
ATOM 2795 C CA . LEU A 1 340 ? -29.151 -19.425 -21.978 1.00 24.80 340 LEU A CA 1
ATOM 2796 C C . LEU A 1 340 ? -28.512 -20.258 -20.852 1.00 24.80 340 LEU A C 1
ATOM 2798 O O . LEU A 1 340 ? -29.154 -21.111 -20.251 1.00 24.80 340 LEU A O 1
ATOM 2802 N N . SER A 1 341 ? -27.335 -19.774 -20.437 1.00 24.81 341 SER A N 1
ATOM 2803 C CA . SER A 1 341 ? -26.907 -19.504 -19.047 1.00 24.81 341 SER A CA 1
ATOM 2804 C C . SER A 1 341 ? -25.616 -20.191 -18.585 1.00 24.81 341 SER A C 1
ATOM 2806 O O . SER A 1 341 ? -25.317 -21.341 -18.886 1.00 24.81 341 SER A O 1
ATOM 2808 N N . LEU A 1 342 ? -24.824 -19.384 -17.873 1.00 27.64 342 LEU A N 1
ATOM 2809 C CA . LEU A 1 342 ? -23.542 -19.698 -17.260 1.00 27.64 342 LEU A CA 1
ATOM 2810 C C . LEU A 1 342 ? -23.658 -20.787 -16.185 1.00 27.64 342 LEU A C 1
ATOM 2812 O O . LEU A 1 342 ? -24.538 -20.712 -15.335 1.00 27.64 342 LEU A O 1
ATOM 2816 N N . SER A 1 343 ? -22.655 -21.663 -16.092 1.00 23.94 343 SER A N 1
ATOM 2817 C CA . SER A 1 343 ? -21.977 -21.983 -14.821 1.00 23.94 343 SER A CA 1
ATOM 2818 C C . SER A 1 343 ? -20.766 -22.904 -15.029 1.00 23.94 343 SER A C 1
ATOM 2820 O O . SER A 1 343 ? -20.690 -23.683 -15.974 1.00 23.94 343 SER A O 1
ATOM 2822 N N . LEU A 1 344 ? -19.785 -22.733 -14.141 1.00 25.69 344 LEU A N 1
ATOM 2823 C CA . LEU A 1 344 ? -18.537 -23.486 -14.009 1.00 25.69 344 LEU A CA 1
ATOM 2824 C C . LEU A 1 344 ? -18.760 -24.907 -13.462 1.00 25.69 344 LEU A C 1
ATOM 2826 O O . LEU A 1 344 ? -19.600 -25.074 -12.586 1.00 25.69 344 LEU A O 1
ATOM 2830 N N . SER A 1 345 ? -17.885 -25.859 -13.815 1.00 23.70 345 SER A N 1
ATOM 2831 C CA . SER A 1 345 ? -17.198 -26.738 -12.842 1.00 23.70 345 SER A CA 1
ATOM 2832 C C . SER A 1 345 ? -16.143 -27.634 -13.515 1.00 23.70 345 SER A C 1
ATOM 2834 O O . SER A 1 345 ? -16.364 -28.175 -14.594 1.00 23.70 345 SER A O 1
ATOM 2836 N N . LEU A 1 346 ? -14.992 -27.779 -12.848 1.00 28.47 346 LEU A N 1
ATOM 2837 C CA . LEU A 1 346 ? -13.891 -28.700 -13.151 1.00 28.47 346 LEU A CA 1
ATOM 2838 C C . LEU A 1 346 ? -14.219 -30.141 -12.722 1.00 28.47 346 LEU A C 1
ATOM 2840 O O . LEU A 1 346 ? -14.852 -30.330 -11.687 1.00 28.47 346 LEU A O 1
ATOM 2844 N N . SER A 1 347 ? -13.619 -31.149 -13.371 1.00 24.47 347 SER A N 1
ATOM 2845 C CA . SER A 1 347 ? -12.854 -32.197 -12.656 1.00 24.47 347 SER A CA 1
ATOM 2846 C C . SER A 1 347 ? -12.162 -33.235 -13.562 1.00 24.47 347 SER A C 1
ATOM 2848 O O . SER A 1 347 ? -12.734 -33.741 -14.518 1.00 24.47 347 SER A O 1
ATOM 2850 N N . HIS A 1 348 ? -10.947 -33.585 -13.117 1.00 25.56 348 HIS A N 1
ATOM 2851 C CA . HIS A 1 348 ? -10.252 -34.884 -13.162 1.00 25.56 348 HIS A CA 1
ATOM 2852 C C . HIS A 1 348 ? -9.030 -35.114 -14.082 1.00 25.56 348 HIS A C 1
ATOM 2854 O O . HIS A 1 348 ? -9.023 -34.897 -15.286 1.00 25.56 348 HIS A O 1
ATOM 2860 N N . ILE A 1 349 ? -7.981 -35.561 -13.377 1.00 31.50 349 ILE A N 1
ATOM 2861 C CA . ILE A 1 349 ? -6.560 -35.829 -13.662 1.00 31.50 349 ILE A CA 1
ATOM 2862 C C . ILE A 1 349 ? -6.422 -37.368 -13.796 1.00 31.50 349 ILE A C 1
ATOM 2864 O O . ILE A 1 349 ? -7.230 -38.064 -13.177 1.00 31.50 349 ILE A O 1
ATOM 2868 N N . PRO A 1 350 ? -5.454 -37.942 -14.549 1.00 25.77 350 PRO A N 1
ATOM 2869 C CA . PRO A 1 350 ? -4.226 -38.442 -13.899 1.00 25.77 350 PRO A CA 1
ATOM 2870 C C . PRO A 1 350 ? -2.934 -38.388 -14.754 1.00 25.77 350 PRO A C 1
ATOM 2872 O O . PRO A 1 350 ? -2.943 -38.424 -15.980 1.00 25.77 350 PRO A O 1
ATOM 2875 N N . SER A 1 351 ? -1.799 -38.367 -14.059 1.00 30.70 351 SER A N 1
ATOM 2876 C CA . SER A 1 351 ? -0.421 -38.701 -14.485 1.00 30.70 351 SER A CA 1
ATOM 2877 C C . SER A 1 351 ? 0.123 -39.768 -13.494 1.00 30.70 351 SER A C 1
ATOM 2879 O O . SER A 1 351 ? -0.598 -40.020 -12.523 1.00 30.70 351 SER A O 1
ATOM 2881 N N . PRO A 1 352 ? 1.349 -40.365 -13.560 1.00 49.88 352 PRO A N 1
ATOM 2882 C CA . PRO A 1 352 ? 2.415 -40.574 -14.576 1.00 49.88 352 PRO A CA 1
ATOM 2883 C C . PRO A 1 352 ? 2.834 -42.099 -14.651 1.00 49.88 352 PRO A C 1
ATOM 2885 O O . PRO A 1 352 ? 1.978 -42.913 -14.305 1.00 49.88 352 PRO A O 1
ATOM 2888 N N . PRO A 1 353 ? 4.048 -42.566 -15.097 1.00 30.11 353 PRO A N 1
ATOM 2889 C CA . PRO A 1 353 ? 5.305 -42.498 -14.306 1.00 30.11 353 PRO A CA 1
ATOM 2890 C C . PRO A 1 353 ? 6.652 -42.386 -15.094 1.00 30.11 353 PRO A C 1
ATOM 2892 O O . PRO A 1 353 ? 6.716 -42.441 -16.318 1.00 30.11 353 PRO A O 1
ATOM 2895 N N . PHE A 1 354 ? 7.734 -42.197 -14.323 1.00 26.72 354 PHE A N 1
ATOM 2896 C CA . PHE A 1 354 ? 9.160 -41.963 -14.646 1.00 26.72 354 PHE A CA 1
ATOM 2897 C C . PHE A 1 354 ? 10.031 -43.248 -14.641 1.00 26.72 354 PHE A C 1
ATOM 2899 O O . PHE A 1 354 ? 9.736 -44.126 -13.839 1.00 26.72 354 PHE A O 1
ATOM 2906 N N . GLN A 1 355 ? 11.176 -43.273 -15.365 1.00 23.27 355 GLN A N 1
ATOM 2907 C CA . GLN A 1 355 ? 12.543 -43.671 -14.889 1.00 23.27 355 GLN A CA 1
ATOM 2908 C C . GLN A 1 355 ? 13.592 -43.650 -16.041 1.00 23.27 355 GLN A C 1
ATOM 2910 O O . GLN A 1 355 ? 13.343 -44.219 -17.095 1.00 23.27 355 GLN A O 1
ATOM 2915 N N . PHE A 1 356 ? 14.602 -42.759 -16.009 1.00 23.81 356 PHE A N 1
ATOM 2916 C CA . PHE A 1 356 ? 16.018 -42.890 -15.557 1.00 23.81 356 PHE A CA 1
ATOM 2917 C C . PHE A 1 356 ? 16.954 -43.712 -16.472 1.00 23.81 356 PHE A C 1
ATOM 2919 O O . PHE A 1 356 ? 16.681 -44.878 -16.687 1.00 23.81 356 PHE A O 1
ATOM 2926 N N . TYR A 1 357 ? 18.069 -43.117 -16.945 1.00 20.70 357 TYR A N 1
ATOM 2927 C CA . TYR A 1 357 ? 19.458 -43.613 -16.778 1.00 20.70 357 TYR A CA 1
ATOM 2928 C C . TYR A 1 357 ? 20.524 -42.588 -17.249 1.00 20.70 357 TYR A C 1
ATOM 2930 O O . TYR A 1 357 ? 20.233 -41.632 -17.963 1.00 20.70 357 TYR A O 1
ATOM 2938 N N . CYS A 1 358 ? 21.739 -42.775 -16.727 1.00 20.05 358 CYS A N 1
ATOM 2939 C CA . CYS A 1 358 ? 22.796 -41.817 -16.385 1.00 20.05 358 CYS A CA 1
ATOM 2940 C C . CYS A 1 358 ? 23.880 -41.517 -17.459 1.00 20.05 358 CYS A C 1
ATOM 2942 O O . CYS A 1 358 ? 24.297 -42.437 -18.147 1.00 20.05 358 CYS A O 1
ATOM 2944 N N . THR A 1 359 ? 24.435 -40.280 -17.410 1.00 21.58 359 THR A N 1
ATOM 2945 C CA . THR A 1 359 ? 25.881 -39.843 -17.480 1.00 21.58 359 THR A CA 1
ATOM 2946 C C . THR A 1 359 ? 26.786 -40.198 -18.691 1.00 21.58 359 THR A C 1
ATOM 2948 O O . THR A 1 359 ? 26.498 -41.170 -19.373 1.00 21.58 359 THR A O 1
ATOM 2951 N N . PRO A 1 360 ? 28.004 -39.606 -18.872 1.00 31.66 360 PRO A N 1
ATOM 2952 C CA . PRO A 1 360 ? 28.542 -38.247 -18.607 1.00 31.66 360 PRO A CA 1
ATOM 2953 C C . PRO A 1 360 ? 29.398 -37.646 -19.779 1.00 31.66 360 PRO A C 1
ATOM 2955 O O . PRO A 1 360 ? 29.787 -38.358 -20.699 1.00 31.66 360 PRO A O 1
ATOM 2958 N N . THR A 1 361 ? 29.848 -36.378 -19.620 1.00 25.36 361 THR A N 1
ATOM 2959 C CA . THR A 1 361 ? 31.091 -35.742 -20.183 1.00 25.36 361 THR A CA 1
ATOM 2960 C C . THR A 1 361 ? 31.177 -35.481 -21.711 1.00 25.36 361 THR A C 1
ATOM 2962 O O . THR A 1 361 ? 30.630 -36.241 -22.488 1.00 25.36 361 THR A O 1
ATOM 2965 N N . LEU A 1 362 ? 31.816 -34.441 -22.281 1.00 24.58 362 LEU A N 1
ATOM 2966 C CA . LEU A 1 362 ? 32.971 -33.598 -21.919 1.00 24.58 362 LEU A CA 1
ATOM 2967 C C . LEU A 1 362 ? 33.006 -32.318 -22.808 1.00 24.58 362 LEU A C 1
ATOM 2969 O O . LEU A 1 362 ? 32.411 -32.275 -23.880 1.00 24.58 362 LEU A O 1
ATOM 2973 N N . TYR A 1 363 ? 33.753 -31.312 -22.344 1.00 35.62 363 TYR A N 1
ATOM 2974 C CA . TYR A 1 363 ? 34.155 -30.057 -23.004 1.00 35.62 363 TYR A CA 1
ATOM 2975 C C . TYR A 1 363 ? 34.719 -30.208 -24.437 1.00 35.62 363 TYR A C 1
ATOM 2977 O O . TYR A 1 363 ? 35.526 -31.101 -24.679 1.00 35.62 363 TYR A O 1
ATOM 2985 N N . SER A 1 364 ? 34.477 -29.217 -25.313 1.00 23.86 364 SER A N 1
ATOM 2986 C CA . SER A 1 364 ? 35.490 -28.770 -26.292 1.00 23.86 364 SER A CA 1
ATOM 2987 C C . SER A 1 364 ? 35.282 -27.318 -26.758 1.00 23.86 364 SER A C 1
ATOM 2989 O O . SER A 1 364 ? 34.270 -26.974 -27.363 1.00 23.86 364 SER A O 1
ATOM 2991 N N . SER A 1 365 ? 36.294 -26.499 -26.495 1.00 37.19 365 SER A N 1
ATOM 2992 C CA . SER A 1 365 ? 36.614 -25.179 -27.055 1.00 37.19 365 SER A CA 1
ATOM 2993 C C . SER A 1 365 ? 36.780 -25.175 -28.582 1.00 37.19 365 SER A C 1
ATOM 2995 O O . SER A 1 365 ? 37.429 -26.095 -29.063 1.00 37.19 365 SER A O 1
ATOM 2997 N N . PHE A 1 366 ? 36.371 -24.121 -29.316 1.00 28.64 366 PHE A N 1
ATOM 2998 C CA . PHE A 1 366 ? 36.988 -23.773 -30.618 1.00 28.64 366 PHE A CA 1
ATOM 2999 C C . PHE A 1 366 ? 36.882 -22.282 -31.034 1.00 28.64 366 PHE A C 1
ATOM 3001 O O . PHE A 1 366 ? 35.801 -21.729 -31.201 1.00 28.64 366 PHE A O 1
ATOM 3008 N N . SER A 1 367 ? 38.080 -21.703 -31.199 1.00 29.41 367 SER A N 1
ATOM 3009 C CA . SER A 1 367 ? 38.622 -20.646 -32.081 1.00 29.41 367 SER A CA 1
ATOM 3010 C C . SER A 1 367 ? 37.818 -19.432 -32.587 1.00 29.41 367 SER A C 1
ATOM 3012 O O . SER A 1 367 ? 36.859 -19.532 -33.350 1.00 29.41 367 SER A O 1
ATOM 3014 N N . SER A 1 368 ? 38.446 -18.279 -32.338 1.00 39.62 368 SER A N 1
ATOM 3015 C CA . SER A 1 368 ? 38.394 -16.990 -33.037 1.00 39.62 368 SER A CA 1
ATOM 3016 C C . SER A 1 368 ? 38.216 -17.049 -34.565 1.00 39.62 368 SER A C 1
ATOM 3018 O O . SER A 1 368 ? 39.071 -17.585 -35.272 1.00 39.62 368 SER A O 1
ATOM 3020 N N . SER A 1 369 ? 37.192 -16.368 -35.086 1.00 34.84 369 SER A N 1
ATOM 3021 C CA . SER A 1 369 ? 37.113 -15.948 -36.493 1.00 34.84 369 SER A CA 1
ATOM 3022 C C . SER A 1 369 ? 36.772 -14.453 -36.587 1.00 34.84 369 SER A C 1
ATOM 3024 O O . SER A 1 369 ? 36.113 -13.891 -35.715 1.00 34.84 369 SER A O 1
ATOM 3026 N N . CYS A 1 370 ? 37.337 -13.780 -37.593 1.00 32.28 370 CYS A N 1
ATOM 3027 C CA . CYS A 1 370 ? 37.292 -12.325 -37.763 1.00 32.28 370 CYS A CA 1
ATOM 3028 C C . CYS A 1 370 ? 35.886 -11.847 -38.203 1.00 32.28 370 CYS A C 1
ATOM 3030 O O . CYS A 1 370 ? 35.240 -12.562 -38.968 1.00 32.28 370 CYS A O 1
ATOM 3032 N N . PRO A 1 371 ? 35.415 -10.645 -37.805 1.00 38.97 371 PRO A N 1
ATOM 3033 C CA . PRO A 1 371 ? 34.090 -10.148 -38.186 1.00 38.97 371 PRO A CA 1
ATOM 3034 C C . PRO A 1 371 ? 33.954 -9.937 -39.703 1.00 38.97 371 PRO A C 1
ATOM 3036 O O . PRO A 1 371 ? 34.767 -9.230 -40.304 1.00 38.97 371 PRO A O 1
ATOM 3039 N N . THR A 1 372 ? 32.905 -10.488 -40.312 1.00 45.31 372 THR A N 1
ATOM 3040 C CA . THR A 1 372 ? 32.571 -10.290 -41.733 1.00 45.31 372 THR A CA 1
ATOM 3041 C C . THR A 1 372 ? 32.033 -8.874 -42.022 1.00 45.31 372 THR A C 1
ATOM 3043 O O . THR A 1 372 ? 31.347 -8.300 -41.169 1.00 45.31 372 THR A O 1
ATOM 3046 N N . PRO A 1 373 ? 32.332 -8.278 -43.199 1.00 48.03 373 PRO A N 1
ATOM 3047 C CA . PRO A 1 373 ? 31.768 -6.991 -43.627 1.00 48.03 373 PRO A CA 1
ATOM 3048 C C . PRO A 1 373 ? 30.258 -7.085 -43.917 1.00 48.03 373 PRO A C 1
ATOM 3050 O O . PRO A 1 373 ? 29.721 -8.182 -44.047 1.00 48.03 373 PRO A O 1
ATOM 3053 N N . LEU A 1 374 ? 29.582 -5.930 -44.033 1.00 46.06 374 LEU A N 1
ATOM 3054 C CA . LEU A 1 374 ? 28.150 -5.848 -44.362 1.00 46.06 374 LEU A CA 1
ATOM 3055 C C . LEU A 1 374 ? 27.891 -6.601 -45.676 1.00 46.06 374 LEU A C 1
ATOM 3057 O O . LEU A 1 374 ? 28.375 -6.183 -46.731 1.00 46.06 374 LEU A O 1
ATOM 3061 N N . SER A 1 375 ? 27.157 -7.712 -45.624 1.00 49.44 375 SER A N 1
ATOM 3062 C CA . SER A 1 375 ? 26.820 -8.467 -46.826 1.00 49.44 375 SER A CA 1
ATOM 3063 C C . SER A 1 375 ? 25.664 -7.780 -47.542 1.00 49.44 375 SER A C 1
ATOM 3065 O O . SER A 1 375 ? 24.643 -7.452 -46.935 1.00 49.44 375 SER A O 1
ATOM 3067 N N . ILE A 1 376 ? 25.775 -7.605 -48.862 1.00 48.66 376 ILE A N 1
ATOM 3068 C CA . ILE A 1 376 ? 24.690 -7.082 -49.714 1.00 48.66 376 ILE A CA 1
ATOM 3069 C C . ILE A 1 376 ? 23.428 -7.965 -49.620 1.00 48.66 376 ILE A C 1
ATOM 3071 O O . ILE A 1 376 ? 22.333 -7.502 -49.921 1.00 48.66 376 ILE A O 1
ATOM 3075 N N . MET A 1 377 ? 23.533 -9.188 -49.106 1.00 52.53 377 MET A N 1
ATOM 3076 C CA . MET A 1 377 ? 22.415 -10.126 -48.986 1.00 52.53 377 MET A CA 1
ATOM 3077 C C . MET A 1 377 ? 21.657 -10.059 -47.649 1.00 52.53 377 MET A C 1
ATOM 3079 O O . MET A 1 377 ? 20.635 -10.729 -47.518 1.00 52.53 377 MET A O 1
ATOM 3083 N N . ASP A 1 378 ? 22.113 -9.275 -46.663 1.00 69.94 378 ASP A N 1
ATOM 3084 C CA . ASP A 1 378 ? 21.457 -9.247 -45.348 1.00 69.94 378 ASP A CA 1
ATOM 3085 C C . ASP A 1 378 ? 20.154 -8.421 -45.381 1.00 69.94 378 ASP A C 1
ATOM 3087 O O . ASP A 1 378 ? 20.186 -7.252 -45.788 1.00 69.94 378 ASP A O 1
ATOM 3091 N N . PRO A 1 379 ? 19.005 -8.984 -44.948 1.00 82.75 379 PRO A N 1
ATOM 3092 C CA . PRO A 1 379 ? 17.722 -8.290 -44.989 1.00 82.75 379 PRO A CA 1
ATOM 3093 C C . PRO A 1 379 ? 17.656 -7.153 -43.955 1.00 82.75 379 PRO A C 1
ATOM 3095 O O . PRO A 1 379 ? 18.326 -7.224 -42.916 1.00 82.75 379 PRO A O 1
ATOM 3098 N N . PRO A 1 380 ? 16.832 -6.113 -44.191 1.00 90.81 380 PRO A N 1
ATOM 3099 C CA . PRO A 1 380 ? 16.551 -5.104 -43.176 1.00 90.81 380 PRO A CA 1
ATOM 3100 C C . PRO A 1 380 ? 15.927 -5.771 -41.949 1.00 90.81 380 PRO A C 1
ATOM 3102 O O . PRO A 1 380 ? 15.119 -6.695 -42.076 1.00 90.81 380 PRO A O 1
ATOM 3105 N N . ILE A 1 381 ? 16.304 -5.317 -40.754 1.00 92.56 381 ILE A N 1
ATOM 3106 C CA . ILE A 1 381 ? 15.762 -5.849 -39.501 1.00 92.56 381 ILE A CA 1
ATOM 3107 C C . ILE A 1 381 ? 15.735 -4.777 -38.415 1.00 92.56 381 ILE A C 1
ATOM 3109 O O . ILE A 1 381 ? 16.678 -4.001 -38.272 1.00 92.56 381 ILE A O 1
ATOM 3113 N N . ARG A 1 382 ? 14.655 -4.744 -37.627 1.00 94.50 382 ARG A N 1
ATOM 3114 C CA . ARG A 1 382 ? 14.548 -3.888 -36.442 1.00 94.50 382 ARG A CA 1
ATOM 3115 C C . ARG A 1 382 ? 14.784 -4.722 -35.190 1.00 94.50 382 ARG A C 1
ATOM 3117 O O . ARG A 1 382 ? 14.010 -5.627 -34.877 1.00 94.50 382 ARG A O 1
ATOM 3124 N N . VAL A 1 383 ? 15.838 -4.407 -34.452 1.00 95.50 383 VAL A N 1
ATOM 3125 C CA . VAL A 1 383 ? 16.187 -5.071 -33.195 1.00 95.50 383 VAL A CA 1
ATOM 3126 C C . VAL A 1 383 ? 15.894 -4.131 -32.035 1.00 95.50 383 VAL A C 1
ATOM 3128 O O . VAL A 1 383 ? 16.378 -3.007 -31.981 1.00 95.50 383 VAL A O 1
ATOM 3131 N N . ILE A 1 384 ? 15.083 -4.586 -31.090 1.00 96.06 384 ILE A N 1
ATOM 3132 C CA . ILE A 1 384 ? 14.647 -3.813 -29.932 1.00 96.06 384 ILE A CA 1
ATOM 3133 C C . ILE A 1 384 ? 15.216 -4.470 -28.681 1.00 96.06 384 ILE A C 1
ATOM 3135 O O . ILE A 1 384 ? 14.894 -5.616 -28.366 1.00 96.06 384 ILE A O 1
ATOM 3139 N N . ILE A 1 385 ? 16.048 -3.732 -27.958 1.00 95.75 385 ILE A N 1
ATOM 3140 C CA . ILE A 1 385 ? 16.761 -4.218 -26.781 1.00 95.75 385 ILE A CA 1
ATOM 3141 C C . ILE A 1 385 ? 16.256 -3.486 -25.543 1.00 95.75 385 ILE A C 1
ATOM 3143 O O . ILE A 1 385 ? 16.304 -2.259 -25.475 1.00 95.75 385 ILE A O 1
ATOM 3147 N N . TYR A 1 386 ? 15.804 -4.238 -24.545 1.00 95.25 386 TYR A N 1
ATOM 3148 C CA . TYR A 1 386 ? 15.526 -3.718 -23.211 1.00 95.25 386 TYR A CA 1
ATOM 3149 C C . TYR A 1 386 ? 16.680 -4.078 -22.277 1.00 95.25 386 TYR A C 1
ATOM 3151 O O . TYR A 1 386 ? 16.924 -5.259 -22.036 1.00 95.25 386 TYR A O 1
ATOM 3159 N N . VAL A 1 387 ? 17.398 -3.072 -21.778 1.00 94.44 387 VAL A N 1
ATOM 3160 C CA . VAL A 1 387 ? 18.647 -3.252 -21.018 1.00 94.44 387 VAL A CA 1
ATOM 3161 C C . VAL A 1 387 ? 18.786 -2.192 -19.931 1.00 94.44 387 VAL A C 1
ATOM 3163 O O . VAL A 1 387 ? 18.255 -1.085 -20.066 1.00 94.44 387 VAL A O 1
ATOM 3166 N N . CYS A 1 388 ? 19.489 -2.518 -18.847 1.00 93.88 388 CYS A N 1
ATOM 3167 C CA . CYS A 1 388 ? 19.912 -1.526 -17.866 1.00 93.88 388 CYS A CA 1
ATOM 3168 C C . CYS A 1 388 ? 21.105 -0.730 -18.415 1.00 93.88 388 CYS A C 1
ATOM 3170 O O . CYS A 1 388 ? 22.112 -1.310 -18.809 1.00 93.88 388 CYS A O 1
ATOM 3172 N N . VAL A 1 389 ? 21.017 0.600 -18.451 1.00 90.44 389 VAL A N 1
ATOM 3173 C CA . VAL A 1 389 ? 22.049 1.444 -19.080 1.00 90.44 389 VAL A CA 1
ATOM 3174 C C . VAL A 1 389 ? 23.416 1.309 -18.408 1.00 90.44 389 VAL A C 1
ATOM 3176 O O . VAL A 1 389 ? 24.432 1.444 -19.078 1.00 90.44 389 VAL A O 1
ATOM 3179 N N . THR A 1 390 ? 23.461 0.991 -17.112 1.00 91.19 390 THR A N 1
ATOM 3180 C CA . THR A 1 390 ? 24.710 0.762 -16.370 1.00 91.19 390 THR A CA 1
ATOM 3181 C C . THR A 1 390 ? 25.370 -0.580 -16.676 1.00 91.19 390 THR A C 1
ATOM 3183 O O . THR A 1 390 ? 26.563 -0.713 -16.426 1.00 91.19 390 THR A O 1
ATOM 3186 N N . ASP A 1 391 ? 24.648 -1.542 -17.261 1.00 89.19 391 ASP A N 1
ATOM 3187 C CA . ASP A 1 391 ? 25.231 -2.815 -17.720 1.00 89.19 391 ASP A CA 1
ATOM 3188 C C . ASP A 1 391 ? 26.069 -2.606 -18.994 1.00 89.19 391 ASP A C 1
ATOM 3190 O O . ASP A 1 391 ? 26.932 -3.414 -19.345 1.00 89.19 391 ASP A O 1
ATOM 3194 N N . ILE A 1 392 ? 25.831 -1.494 -19.698 1.00 88.81 392 ILE A N 1
ATOM 3195 C CA . ILE A 1 392 ? 26.606 -1.089 -20.863 1.00 88.81 392 ILE A CA 1
ATOM 3196 C C . ILE A 1 392 ? 27.872 -0.377 -20.374 1.00 88.81 392 ILE A C 1
ATOM 3198 O O . ILE A 1 392 ? 27.859 0.801 -20.005 1.00 88.81 392 ILE A O 1
ATOM 3202 N N . THR A 1 393 ? 28.981 -1.110 -20.377 1.00 82.88 393 THR A N 1
ATOM 3203 C CA . THR A 1 393 ? 30.279 -0.618 -19.903 1.00 82.88 393 THR A CA 1
ATOM 3204 C C . THR A 1 393 ? 30.880 0.458 -20.806 1.00 82.88 393 THR A C 1
ATOM 3206 O O . THR A 1 393 ? 30.576 0.549 -21.996 1.00 82.88 393 THR A O 1
ATOM 3209 N N . GLY A 1 394 ? 31.849 1.194 -20.264 1.00 83.88 394 GLY A N 1
ATOM 3210 C CA . GLY A 1 394 ? 32.600 2.216 -20.988 1.00 83.88 394 GLY A CA 1
ATOM 3211 C C . GLY A 1 394 ? 32.016 3.611 -20.786 1.00 83.88 394 GLY A C 1
ATOM 3212 O O . GLY A 1 394 ? 31.325 3.871 -19.804 1.00 83.88 394 GLY A O 1
ATOM 3213 N N . ASN A 1 395 ? 32.329 4.529 -21.704 1.00 79.00 395 ASN A N 1
ATOM 3214 C CA . ASN A 1 395 ? 31.873 5.915 -21.609 1.00 79.00 395 ASN A CA 1
ATOM 3215 C C . ASN A 1 395 ? 30.329 5.977 -21.694 1.00 79.00 395 ASN A C 1
ATOM 3217 O O . ASN A 1 395 ? 29.781 5.536 -22.711 1.00 79.00 395 ASN A O 1
ATOM 3221 N N . PRO A 1 396 ? 29.629 6.561 -20.697 1.00 80.50 396 PRO A N 1
ATOM 3222 C CA . PRO A 1 396 ? 28.172 6.695 -20.706 1.00 80.50 396 PRO A CA 1
ATOM 3223 C C . PRO A 1 396 ? 27.610 7.329 -21.986 1.00 80.50 396 PRO A C 1
ATOM 3225 O O . PRO A 1 396 ? 26.619 6.846 -22.531 1.00 80.50 396 PRO A O 1
ATOM 3228 N N . GLN A 1 397 ? 28.310 8.320 -22.547 1.00 82.00 397 GLN A N 1
ATOM 3229 C CA . GLN A 1 397 ? 27.916 9.002 -23.786 1.00 82.00 397 GLN A CA 1
ATOM 3230 C C . GLN A 1 397 ? 28.010 8.107 -25.029 1.00 82.00 397 GLN A C 1
ATOM 3232 O O . GLN A 1 397 ? 27.426 8.424 -26.062 1.00 82.00 397 GLN A O 1
ATOM 3237 N N . ARG A 1 398 ? 28.722 6.975 -24.954 1.00 82.19 398 ARG A N 1
ATOM 3238 C CA . ARG A 1 398 ? 28.910 6.029 -26.066 1.00 82.19 398 ARG A CA 1
ATOM 3239 C C . ARG A 1 398 ? 28.124 4.729 -25.917 1.00 82.19 398 ARG A C 1
ATOM 3241 O O . ARG A 1 398 ? 28.227 3.869 -26.787 1.00 82.19 398 ARG A O 1
ATOM 3248 N N . ARG A 1 399 ? 27.303 4.581 -24.875 1.00 89.06 399 ARG A N 1
ATOM 3249 C CA . ARG A 1 399 ? 26.579 3.330 -24.585 1.00 89.06 399 ARG A CA 1
ATOM 3250 C C . ARG A 1 399 ? 25.717 2.820 -25.737 1.00 89.06 399 ARG A C 1
ATOM 3252 O O . ARG A 1 399 ? 25.687 1.621 -25.981 1.00 89.06 399 ARG A O 1
ATOM 3259 N N . HIS A 1 400 ? 25.067 3.709 -26.485 1.00 83.94 400 HIS A N 1
ATOM 3260 C CA . HIS A 1 400 ? 24.289 3.326 -27.668 1.00 83.94 400 HIS A CA 1
ATOM 3261 C C . HIS A 1 400 ? 25.158 2.619 -28.728 1.00 83.94 400 HIS A C 1
ATOM 3263 O O . HIS A 1 400 ? 24.720 1.645 -29.334 1.00 83.94 400 HIS A O 1
ATOM 3269 N N . THR A 1 401 ? 26.409 3.061 -28.901 1.00 84.31 401 THR A N 1
ATOM 3270 C CA . THR A 1 401 ? 27.373 2.452 -29.827 1.00 84.31 401 THR A CA 1
ATOM 3271 C C . THR A 1 401 ? 27.918 1.144 -29.260 1.00 84.31 401 THR A C 1
ATOM 3273 O O . THR A 1 401 ? 27.881 0.133 -29.952 1.00 84.31 401 THR A O 1
ATOM 3276 N N . THR A 1 402 ? 28.340 1.127 -27.990 1.00 90.31 402 THR A N 1
ATOM 3277 C CA . THR A 1 402 ? 28.847 -0.088 -27.326 1.00 90.31 402 THR A CA 1
ATOM 3278 C C . THR A 1 402 ? 27.815 -1.219 -27.346 1.00 90.31 402 THR A C 1
ATOM 3280 O O . THR A 1 402 ? 28.149 -2.377 -27.592 1.00 90.31 402 THR A O 1
ATOM 3283 N N . LEU A 1 403 ? 26.541 -0.894 -27.103 1.00 93.44 403 LEU A N 1
ATOM 3284 C CA . LEU A 1 403 ? 25.455 -1.866 -27.167 1.00 93.44 403 LEU A CA 1
ATOM 3285 C C . LEU A 1 403 ? 25.189 -2.326 -28.606 1.00 93.44 403 LEU A C 1
ATOM 3287 O O . LEU A 1 403 ? 24.987 -3.516 -28.823 1.00 93.44 403 LEU A O 1
ATOM 3291 N N . GLY A 1 404 ? 25.218 -1.417 -29.586 1.00 89.62 404 GLY A N 1
ATOM 3292 C CA . GLY A 1 404 ? 25.074 -1.769 -31.002 1.00 89.62 404 GLY A CA 1
ATOM 3293 C C . GLY A 1 404 ? 26.172 -2.719 -31.490 1.00 89.62 404 GLY A C 1
ATOM 3294 O O . GLY A 1 404 ? 25.879 -3.699 -32.177 1.00 89.62 404 GLY A O 1
ATOM 3295 N N . GLU A 1 405 ? 27.419 -2.483 -31.072 1.00 89.44 405 GLU A N 1
ATOM 3296 C CA . GLU A 1 405 ? 28.566 -3.364 -31.326 1.00 89.44 405 GLU A CA 1
ATOM 3297 C C . GLU A 1 405 ? 28.344 -4.764 -30.746 1.00 89.44 405 GLU A C 1
ATOM 3299 O O . GLU A 1 405 ? 28.544 -5.751 -31.453 1.00 89.44 405 GLU A O 1
ATOM 3304 N N . ALA A 1 406 ? 27.870 -4.855 -29.500 1.00 90.25 406 ALA A N 1
ATOM 3305 C CA . ALA A 1 406 ? 27.542 -6.129 -28.864 1.00 90.25 406 ALA A CA 1
ATOM 3306 C C . ALA A 1 406 ? 26.398 -6.863 -29.580 1.00 90.25 406 ALA A C 1
ATOM 3308 O O . ALA A 1 406 ? 26.526 -8.042 -29.892 1.00 90.25 406 ALA A O 1
ATOM 3309 N N . VAL A 1 407 ? 25.310 -6.161 -29.912 1.00 91.69 407 VAL A N 1
ATOM 3310 C CA . VAL A 1 407 ? 24.168 -6.718 -30.657 1.00 91.69 407 VAL A CA 1
ATOM 3311 C C . VAL A 1 407 ? 24.617 -7.292 -32.000 1.00 91.69 407 VAL A C 1
ATOM 3313 O O . VAL A 1 407 ? 24.276 -8.425 -32.334 1.00 91.69 407 VAL A O 1
ATOM 3316 N N . CYS A 1 408 ? 25.402 -6.545 -32.776 1.00 87.19 408 CYS A N 1
ATOM 3317 C CA . CYS A 1 408 ? 25.837 -7.010 -34.092 1.00 87.19 408 CYS A CA 1
ATOM 3318 C C . CYS A 1 408 ? 26.838 -8.161 -33.999 1.00 87.19 408 CYS A C 1
ATOM 3320 O O . CYS A 1 408 ? 26.754 -9.099 -34.791 1.00 87.19 408 CYS A O 1
ATOM 3322 N N . ARG A 1 409 ? 27.752 -8.125 -33.027 1.00 88.62 409 ARG A N 1
ATOM 3323 C CA . ARG A 1 409 ? 28.732 -9.192 -32.819 1.00 88.62 409 ARG A CA 1
ATOM 3324 C C . ARG A 1 409 ? 28.054 -10.481 -32.361 1.00 88.62 409 ARG A C 1
ATOM 3326 O O . ARG A 1 409 ? 28.275 -11.520 -32.970 1.00 88.62 409 ARG A O 1
ATOM 3333 N N . ASP A 1 410 ? 27.193 -10.400 -31.352 1.00 83.88 410 ASP A N 1
ATOM 3334 C CA . ASP A 1 410 ? 26.714 -11.582 -30.630 1.00 83.88 410 ASP A CA 1
ATOM 3335 C C . ASP A 1 410 ? 25.425 -12.154 -31.249 1.00 83.88 410 ASP A C 1
ATOM 3337 O O . ASP A 1 410 ? 25.200 -13.361 -31.197 1.00 83.88 410 ASP A O 1
ATOM 3341 N N . LEU A 1 411 ? 24.591 -11.317 -31.887 1.00 85.19 411 LEU A N 1
ATOM 3342 C CA . LEU A 1 411 ? 23.356 -11.767 -32.551 1.00 85.19 411 LEU A CA 1
ATOM 3343 C C . LEU A 1 411 ? 23.488 -11.903 -34.070 1.00 85.19 411 LEU A C 1
ATOM 3345 O O . LEU A 1 411 ? 22.758 -12.692 -34.668 1.00 85.19 411 LEU A O 1
ATOM 3349 N N . CYS A 1 412 ? 24.379 -11.131 -34.701 1.00 83.12 412 CYS A N 1
ATOM 3350 C CA . CYS A 1 412 ? 24.492 -11.072 -36.164 1.00 83.12 412 CYS A CA 1
ATOM 3351 C C . CYS A 1 412 ? 25.864 -11.518 -36.696 1.00 83.12 412 CYS A C 1
ATOM 3353 O O . CYS A 1 412 ? 26.040 -11.583 -37.910 1.00 83.12 412 CYS A O 1
ATOM 3355 N N . ASN A 1 413 ? 26.834 -11.808 -35.820 1.00 84.38 413 ASN A N 1
ATOM 3356 C CA . ASN A 1 413 ? 28.212 -12.155 -36.176 1.00 84.38 413 ASN A CA 1
ATOM 3357 C C . ASN A 1 413 ? 28.887 -11.160 -37.151 1.00 84.38 413 ASN A C 1
ATOM 3359 O O . ASN A 1 413 ? 29.610 -11.550 -38.069 1.00 84.38 413 ASN A O 1
ATOM 3363 N N . ARG A 1 414 ? 28.646 -9.853 -36.972 1.00 86.00 414 ARG A N 1
ATOM 3364 C CA . ARG A 1 414 ? 29.248 -8.780 -37.787 1.00 86.00 414 ARG A CA 1
ATOM 3365 C C . ARG A 1 414 ? 29.544 -7.522 -36.973 1.00 86.00 414 ARG A C 1
ATOM 3367 O O . ARG A 1 414 ? 29.111 -7.385 -35.834 1.00 86.00 414 ARG A O 1
ATOM 3374 N N . LYS A 1 415 ? 30.270 -6.568 -37.561 1.00 83.75 415 LYS A N 1
ATOM 3375 C CA . LYS A 1 415 ? 30.490 -5.251 -36.936 1.00 83.75 415 LYS A CA 1
ATOM 3376 C C . LYS A 1 415 ? 29.235 -4.384 -37.017 1.00 83.75 415 LYS A C 1
ATOM 3378 O O . LYS A 1 415 ? 28.458 -4.506 -37.961 1.00 83.75 415 LYS A O 1
ATOM 3383 N N . PHE A 1 416 ? 29.077 -3.493 -36.042 1.00 87.38 416 PHE A N 1
ATOM 3384 C CA . PHE A 1 416 ? 28.066 -2.438 -36.062 1.00 87.38 416 PHE A CA 1
ATOM 3385 C C . PHE A 1 416 ? 28.556 -1.264 -36.911 1.00 87.38 416 PHE A C 1
ATOM 3387 O O . PHE A 1 416 ? 29.660 -0.759 -36.695 1.00 87.38 416 PHE A O 1
ATOM 3394 N N . HIS A 1 417 ? 27.769 -0.857 -37.903 1.00 86.06 417 HIS A N 1
ATOM 3395 C CA . HIS A 1 417 ? 28.151 0.155 -38.887 1.00 86.06 417 HIS A CA 1
ATOM 3396 C C . HIS A 1 417 ? 27.360 1.447 -38.668 1.00 86.06 417 HIS A C 1
ATOM 3398 O O . HIS A 1 417 ? 26.445 1.757 -39.422 1.00 86.06 417 HIS A O 1
ATOM 3404 N N . SER A 1 418 ? 27.723 2.220 -37.645 1.00 80.75 418 SER A N 1
ATOM 3405 C CA . SER A 1 418 ? 27.001 3.446 -37.267 1.00 80.75 418 SER A CA 1
ATOM 3406 C C . SER A 1 418 ? 27.201 4.638 -38.210 1.00 80.75 418 SER A C 1
ATOM 3408 O O . SER A 1 418 ? 26.459 5.613 -38.129 1.00 80.75 418 SER A O 1
ATOM 3410 N N . LEU A 1 419 ? 28.208 4.593 -39.087 1.00 77.75 419 LEU A N 1
ATOM 3411 C CA . LEU A 1 419 ? 28.505 5.676 -40.023 1.00 77.75 419 LEU A CA 1
ATOM 3412 C C . LEU A 1 419 ? 27.708 5.495 -41.324 1.00 77.75 419 LEU A C 1
ATOM 3414 O O . LEU A 1 419 ? 27.879 4.469 -41.988 1.00 77.75 419 LEU A O 1
ATOM 3418 N N . PRO A 1 420 ? 26.884 6.479 -41.733 1.00 79.50 420 PRO A N 1
ATOM 3419 C CA . PRO A 1 420 ? 26.130 6.393 -42.975 1.00 79.50 420 PRO A CA 1
ATOM 3420 C C . PRO A 1 420 ? 27.037 6.336 -44.208 1.00 79.50 420 PRO A C 1
ATOM 3422 O O . PRO A 1 420 ? 27.935 7.161 -44.376 1.00 79.50 420 PRO A O 1
ATOM 3425 N N . THR A 1 421 ? 26.777 5.376 -45.097 1.00 81.06 421 THR A N 1
ATOM 3426 C CA . THR A 1 421 ? 27.463 5.242 -46.391 1.00 81.06 421 THR A CA 1
ATOM 3427 C C . THR A 1 421 ? 26.449 5.061 -47.524 1.00 81.06 421 THR A C 1
ATOM 3429 O O . THR A 1 421 ? 25.315 4.645 -47.266 1.00 81.06 421 THR A O 1
ATOM 3432 N N . PRO A 1 422 ? 26.832 5.279 -48.798 1.00 76.00 422 PRO A N 1
ATOM 3433 C CA . PRO A 1 422 ? 25.954 4.997 -49.936 1.00 76.00 422 PRO A CA 1
ATOM 3434 C C . PRO A 1 422 ? 25.450 3.547 -50.000 1.00 76.00 422 PRO A C 1
ATOM 3436 O O . PRO A 1 422 ? 24.361 3.313 -50.528 1.00 76.00 422 PRO A O 1
ATOM 3439 N N . LEU A 1 423 ? 26.210 2.586 -49.461 1.00 79.44 423 LEU A N 1
ATOM 3440 C CA . LEU A 1 423 ? 25.874 1.156 -49.459 1.00 79.44 423 LEU A CA 1
ATOM 3441 C C . LEU A 1 423 ? 24.890 0.768 -48.344 1.00 79.44 423 LEU A C 1
ATOM 3443 O O . LEU A 1 423 ? 24.193 -0.236 -48.468 1.00 79.44 423 LEU A O 1
ATOM 3447 N N . GLY A 1 424 ? 24.807 1.570 -47.284 1.00 84.25 424 GLY A N 1
ATOM 3448 C CA . GLY A 1 424 ? 23.939 1.340 -46.133 1.00 84.25 424 GLY A CA 1
ATOM 3449 C C . GLY A 1 424 ? 24.653 1.551 -44.800 1.00 84.25 424 GLY A C 1
ATOM 3450 O O . GLY A 1 424 ? 25.853 1.841 -44.763 1.00 84.25 424 GLY A O 1
ATOM 3451 N N . TYR A 1 425 ? 23.891 1.445 -43.713 1.00 86.81 425 TYR A N 1
ATOM 3452 C CA . TYR A 1 425 ? 24.353 1.668 -42.341 1.00 86.81 425 TYR A CA 1
ATOM 3453 C C . TYR A 1 425 ? 23.410 1.032 -41.316 1.00 86.81 425 TYR A C 1
ATOM 3455 O O . TYR A 1 425 ? 22.332 0.547 -41.661 1.00 86.81 425 TYR A O 1
ATOM 3463 N N . ASP A 1 426 ? 23.825 1.041 -40.055 1.00 92.75 426 ASP A N 1
ATOM 3464 C CA . ASP A 1 426 ? 22.994 0.706 -38.909 1.00 92.75 426 ASP A CA 1
ATOM 3465 C C . ASP A 1 426 ? 22.681 1.976 -38.123 1.00 92.75 426 ASP A C 1
ATOM 3467 O O . ASP A 1 426 ? 23.560 2.796 -37.852 1.00 92.75 426 ASP A O 1
ATOM 3471 N N . HIS A 1 427 ? 21.425 2.133 -37.731 1.00 92.12 427 HIS A N 1
ATOM 3472 C CA . HIS A 1 427 ? 20.961 3.290 -36.982 1.00 92.12 427 HIS A CA 1
ATOM 3473 C C . HIS A 1 427 ? 20.497 2.876 -35.590 1.00 92.12 427 HIS A C 1
ATOM 3475 O O . HIS A 1 427 ? 19.909 1.810 -35.409 1.00 92.12 427 HIS A O 1
ATOM 3481 N N . VAL A 1 428 ? 20.733 3.737 -34.603 1.00 92.50 428 VAL A N 1
ATOM 3482 C CA . VAL A 1 428 ? 20.256 3.549 -33.234 1.00 92.50 428 VAL A CA 1
ATOM 3483 C C . VAL A 1 428 ? 19.414 4.740 -32.808 1.00 92.50 428 VAL A C 1
ATOM 3485 O O . VAL A 1 428 ? 19.871 5.880 -32.828 1.00 92.50 428 VAL A O 1
ATOM 3488 N N . HIS A 1 429 ? 18.193 4.463 -32.359 1.00 90.44 429 HIS A N 1
ATOM 3489 C CA . HIS A 1 429 ? 17.344 5.453 -31.708 1.00 90.44 429 HIS A CA 1
ATOM 3490 C C . HIS A 1 429 ? 17.737 5.541 -30.240 1.00 90.44 429 HIS A C 1
ATOM 3492 O O . HIS A 1 429 ? 17.566 4.582 -29.479 1.00 90.44 429 HIS A O 1
ATOM 3498 N N . ILE A 1 430 ? 18.294 6.684 -29.852 1.00 82.31 430 ILE A N 1
ATOM 3499 C CA . ILE A 1 430 ? 18.854 6.896 -28.520 1.00 82.31 430 ILE A CA 1
ATOM 3500 C C . ILE A 1 430 ? 17.729 7.312 -27.557 1.00 82.31 430 ILE A C 1
ATOM 3502 O O . ILE A 1 430 ? 17.106 8.356 -27.764 1.00 82.31 430 ILE A O 1
ATOM 3506 N N . PRO A 1 431 ? 17.438 6.525 -26.505 1.00 88.12 431 PRO A N 1
ATOM 3507 C CA . PRO A 1 431 ? 16.420 6.891 -25.528 1.00 88.12 431 PRO A CA 1
ATOM 3508 C C . PRO A 1 431 ? 16.908 8.022 -24.602 1.00 88.12 431 PRO A C 1
ATOM 3510 O O . PRO A 1 431 ? 18.115 8.176 -24.400 1.00 88.12 431 PRO A O 1
ATOM 3513 N N . PRO A 1 432 ? 15.996 8.784 -23.972 1.00 80.19 432 PRO A N 1
ATOM 3514 C CA . PRO A 1 432 ? 16.377 9.737 -22.932 1.00 80.19 432 PRO A CA 1
ATOM 3515 C C . PRO A 1 432 ? 17.054 9.020 -21.755 1.00 80.19 432 PRO A C 1
ATOM 3517 O O . PRO A 1 432 ? 16.710 7.880 -21.418 1.00 80.19 432 PRO A O 1
ATOM 3520 N N . ASP A 1 433 ? 18.008 9.704 -21.124 1.00 88.38 433 ASP A N 1
ATOM 3521 C CA . ASP A 1 433 ? 18.811 9.212 -19.996 1.00 88.38 433 ASP A CA 1
ATOM 3522 C C . ASP A 1 433 ? 19.635 7.944 -20.304 1.00 88.38 433 ASP A C 1
ATOM 3524 O O . ASP A 1 433 ? 19.937 7.153 -19.407 1.00 88.38 433 ASP A O 1
ATOM 3528 N N . PHE A 1 434 ? 19.990 7.699 -21.572 1.00 85.75 434 PHE A N 1
ATOM 3529 C CA . PHE A 1 434 ? 20.816 6.542 -21.951 1.00 85.75 434 PHE A CA 1
ATOM 3530 C C . PHE A 1 434 ? 22.219 6.568 -21.310 1.00 85.75 434 PHE A C 1
ATOM 3532 O O . PHE A 1 434 ? 22.843 5.524 -21.099 1.00 85.75 434 PHE A O 1
ATOM 3539 N N . ASP A 1 435 ? 22.712 7.758 -20.988 1.00 85.88 435 ASP A N 1
ATOM 3540 C CA . ASP A 1 435 ? 24.003 8.057 -20.375 1.00 85.88 435 ASP A CA 1
ATOM 3541 C C . ASP A 1 435 ? 23.925 8.185 -18.844 1.00 85.88 435 ASP A C 1
ATOM 3543 O O . ASP A 1 435 ? 24.927 8.478 -18.192 1.00 85.88 435 ASP A O 1
ATOM 3547 N N . ALA A 1 436 ? 22.766 7.911 -18.239 1.00 82.19 436 ALA A N 1
ATOM 3548 C CA . ALA A 1 436 ? 22.586 8.050 -16.801 1.00 82.19 436 ALA A CA 1
ATOM 3549 C C . ALA A 1 436 ? 23.557 7.173 -15.997 1.00 82.19 436 ALA A C 1
ATOM 3551 O O . ALA A 1 436 ? 23.737 5.982 -16.264 1.00 82.19 436 ALA A O 1
ATOM 3552 N N . LEU A 1 437 ? 24.160 7.746 -14.959 1.00 83.88 437 LEU A N 1
ATOM 3553 C CA . LEU A 1 437 ? 25.095 7.021 -14.093 1.00 83.88 437 LEU A CA 1
ATOM 3554 C C . LEU A 1 437 ? 24.391 6.031 -13.152 1.00 83.88 437 LEU A C 1
ATOM 3556 O O . LEU A 1 437 ? 25.026 5.126 -12.622 1.00 83.88 437 LEU A O 1
ATOM 3560 N N . GLN A 1 438 ? 23.079 6.181 -12.979 1.00 87.50 438 GLN A N 1
ATOM 3561 C CA . GLN A 1 438 ? 22.241 5.317 -12.152 1.00 87.50 438 GLN A CA 1
ATOM 3562 C C . GLN A 1 438 ? 21.605 4.176 -12.973 1.00 87.50 438 GLN A C 1
ATOM 3564 O O . GLN A 1 438 ? 21.350 4.354 -14.169 1.00 87.50 438 GLN A O 1
ATOM 3569 N N . PRO A 1 439 ? 21.328 3.009 -12.359 1.00 87.25 439 PRO A N 1
ATOM 3570 C CA . PRO A 1 439 ? 20.841 1.820 -13.057 1.00 87.25 439 PRO A CA 1
ATOM 3571 C C . PRO A 1 439 ? 19.398 1.998 -13.545 1.00 87.25 439 PRO A C 1
ATOM 3573 O O . PRO A 1 439 ? 18.432 1.710 -12.841 1.00 87.25 439 PRO A O 1
ATOM 3576 N N . LEU A 1 440 ? 19.250 2.491 -14.776 1.00 90.06 440 LEU A N 1
ATOM 3577 C CA . LEU A 1 440 ? 17.965 2.720 -15.433 1.00 90.06 440 LEU A CA 1
ATOM 3578 C C . LEU A 1 440 ? 17.754 1.740 -16.580 1.00 90.06 440 LEU A C 1
ATOM 3580 O O . LEU A 1 440 ? 18.579 1.634 -17.482 1.00 90.06 440 LEU A O 1
ATOM 3584 N N . LYS A 1 441 ? 16.601 1.072 -16.611 1.00 92.06 441 LYS A N 1
ATOM 3585 C CA . LYS A 1 441 ? 16.227 0.251 -17.765 1.00 92.06 441 LYS A CA 1
ATOM 3586 C C . LYS A 1 441 ? 15.678 1.131 -18.887 1.00 92.06 441 LYS A C 1
ATOM 3588 O O . LYS A 1 441 ? 14.787 1.960 -18.663 1.00 92.06 441 LYS A O 1
ATOM 3593 N N . ARG A 1 442 ? 16.201 0.957 -20.100 1.00 93.25 442 ARG A N 1
ATOM 3594 C CA . ARG A 1 442 ? 15.808 1.711 -21.298 1.00 93.25 442 ARG A CA 1
ATOM 3595 C C . ARG A 1 442 ? 15.633 0.780 -22.492 1.00 93.25 442 ARG A C 1
ATOM 3597 O O . ARG A 1 442 ? 16.208 -0.304 -22.552 1.00 93.25 442 ARG A O 1
ATOM 3604 N N . TRP A 1 443 ? 14.788 1.218 -23.420 1.00 93.69 443 TRP A N 1
ATOM 3605 C CA . TRP A 1 443 ? 14.576 0.558 -24.702 1.00 93.69 443 TRP A CA 1
ATOM 3606 C C . TRP A 1 443 ? 15.482 1.213 -25.740 1.00 93.69 443 TRP A C 1
ATOM 3608 O O . TRP A 1 443 ? 15.322 2.398 -26.017 1.00 93.69 443 TRP A O 1
ATOM 3618 N N . PHE A 1 444 ? 16.405 0.445 -26.305 1.00 95.50 444 PHE A N 1
ATOM 3619 C CA . PHE A 1 444 ? 17.180 0.835 -27.478 1.00 95.50 444 PHE A CA 1
ATOM 3620 C C . PHE A 1 444 ? 16.555 0.189 -28.708 1.00 95.50 444 PHE A C 1
ATOM 3622 O O . PHE A 1 444 ? 16.178 -0.986 -28.675 1.00 95.50 444 PHE A O 1
ATOM 3629 N N . ILE A 1 445 ? 16.429 0.955 -29.786 1.00 96.38 445 ILE A N 1
ATOM 3630 C CA . ILE A 1 445 ? 15.894 0.464 -31.056 1.00 96.38 445 ILE A CA 1
ATOM 3631 C C . ILE A 1 445 ? 17.011 0.597 -32.079 1.00 96.38 445 ILE A C 1
ATOM 3633 O O . ILE A 1 445 ? 17.521 1.693 -32.295 1.00 96.38 445 ILE A O 1
ATOM 3637 N N . PHE A 1 446 ? 17.376 -0.519 -32.691 1.00 95.94 446 PHE A N 1
ATOM 3638 C CA . PHE A 1 446 ? 18.385 -0.603 -33.729 1.00 95.94 446 PHE A CA 1
ATOM 3639 C C . PHE A 1 446 ? 17.713 -0.956 -35.049 1.00 95.94 446 PHE A C 1
ATOM 3641 O O . PHE A 1 446 ? 17.065 -1.997 -35.165 1.00 95.94 446 PHE A O 1
ATOM 3648 N N . ASP A 1 447 ? 17.891 -0.094 -36.037 1.00 95.44 447 ASP A N 1
ATOM 3649 C CA . ASP A 1 447 ? 17.522 -0.359 -37.420 1.00 95.44 447 ASP A CA 1
ATOM 3650 C C . ASP A 1 447 ? 18.784 -0.835 -38.126 1.00 95.44 447 ASP A C 1
ATOM 3652 O O . ASP A 1 447 ? 19.713 -0.058 -38.343 1.00 95.44 447 ASP A O 1
ATOM 3656 N N . LEU A 1 448 ? 18.853 -2.133 -38.407 1.00 93.44 448 LEU A N 1
ATOM 3657 C CA . LEU A 1 448 ? 20.029 -2.755 -38.996 1.00 93.44 448 LEU A CA 1
ATOM 3658 C C . LEU A 1 448 ? 19.841 -2.928 -40.501 1.00 93.44 448 LEU A C 1
ATOM 3660 O O . LEU A 1 448 ? 18.739 -3.226 -40.975 1.00 93.44 448 LEU A O 1
ATOM 3664 N N . ASN A 1 449 ? 20.946 -2.799 -41.237 1.00 90.69 449 ASN A N 1
ATOM 3665 C CA . ASN A 1 449 ? 20.980 -2.907 -42.698 1.00 90.69 449 ASN A CA 1
ATOM 3666 C C . ASN A 1 449 ? 20.066 -1.873 -43.388 1.00 90.69 449 ASN A C 1
ATOM 3668 O O . ASN A 1 449 ? 19.350 -2.184 -44.343 1.00 90.69 449 ASN A O 1
ATOM 3672 N N . VAL A 1 450 ? 20.089 -0.625 -42.916 1.00 90.44 450 VAL A N 1
ATOM 3673 C CA . VAL A 1 450 ? 19.346 0.490 -43.514 1.00 90.44 450 VAL A CA 1
ATOM 3674 C C . VAL A 1 450 ? 19.961 0.832 -44.865 1.00 90.44 450 VAL A C 1
ATOM 3676 O O . VAL A 1 450 ? 21.130 1.210 -44.954 1.00 90.44 450 VAL A O 1
ATOM 3679 N N . ARG A 1 451 ? 19.168 0.712 -45.933 1.00 85.44 451 ARG A N 1
ATOM 3680 C CA . ARG A 1 451 ? 19.605 1.013 -47.308 1.00 85.44 451 ARG A CA 1
ATOM 3681 C C . ARG A 1 451 ? 18.675 1.946 -48.051 1.00 85.44 451 ARG A C 1
ATOM 3683 O O . ARG A 1 451 ? 19.113 2.620 -48.973 1.00 85.44 451 ARG A O 1
ATOM 3690 N N . GLU A 1 452 ? 17.418 2.009 -47.670 1.00 83.38 452 GLU A N 1
ATOM 3691 C CA . GLU A 1 452 ? 16.416 2.836 -48.323 1.00 83.38 452 GLU A CA 1
ATOM 3692 C C . GLU A 1 452 ? 15.469 3.418 -47.282 1.00 83.38 452 GLU A C 1
ATOM 3694 O O . GLU A 1 452 ? 15.425 2.959 -46.134 1.00 83.38 452 GLU A O 1
ATOM 3699 N N . MET A 1 453 ? 14.736 4.455 -47.685 1.00 84.19 453 MET A N 1
ATOM 3700 C CA . MET A 1 453 ? 13.621 4.930 -46.881 1.00 84.19 453 MET A CA 1
ATOM 3701 C C . MET A 1 453 ? 12.492 3.918 -46.984 1.00 84.19 453 MET A C 1
ATOM 3703 O O . MET A 1 453 ? 12.090 3.545 -48.082 1.00 84.19 453 MET A O 1
ATOM 3707 N N . LEU A 1 454 ? 11.967 3.512 -45.837 1.00 86.25 454 LEU A N 1
ATOM 3708 C CA . LEU A 1 454 ? 10.796 2.653 -45.771 1.00 86.25 454 LEU A CA 1
ATOM 3709 C C . LEU A 1 454 ? 9.606 3.480 -45.308 1.00 86.25 454 LEU A C 1
ATOM 3711 O O . LEU A 1 454 ? 9.710 4.250 -44.348 1.00 86.25 454 LEU A O 1
ATOM 3715 N N . SER A 1 455 ? 8.468 3.307 -45.982 1.00 83.06 455 SER A N 1
ATOM 3716 C CA . SER A 1 455 ? 7.216 3.883 -45.508 1.00 83.06 455 SER A CA 1
ATOM 3717 C C . SER A 1 455 ? 6.807 3.222 -44.193 1.00 83.06 455 SER A C 1
ATOM 3719 O O . SER A 1 455 ? 7.231 2.113 -43.863 1.00 83.06 455 SER A O 1
ATOM 3721 N N . TYR A 1 456 ? 5.920 3.873 -43.448 1.00 75.56 456 TYR A N 1
ATOM 3722 C CA . TYR A 1 456 ? 5.378 3.316 -42.212 1.00 75.56 456 TYR A CA 1
ATOM 3723 C C . TYR A 1 456 ? 4.834 1.882 -42.376 1.00 75.56 456 TYR A C 1
ATOM 3725 O O . TYR A 1 456 ? 5.098 1.016 -41.539 1.00 75.56 456 TYR A O 1
ATOM 3733 N N . GLY A 1 457 ? 4.101 1.620 -43.465 1.00 78.44 457 GLY A N 1
ATOM 3734 C CA . GLY A 1 457 ? 3.551 0.296 -43.753 1.00 78.44 457 GLY A CA 1
ATOM 3735 C C . GLY A 1 457 ? 4.645 -0.744 -43.993 1.00 78.44 457 GLY A C 1
ATOM 3736 O O . GLY A 1 457 ? 4.552 -1.860 -43.483 1.00 78.44 457 GLY A O 1
ATOM 3737 N N . ASP A 1 458 ? 5.716 -0.358 -44.682 1.00 85.12 458 ASP A N 1
ATOM 3738 C CA . ASP A 1 458 ? 6.819 -1.258 -45.023 1.00 85.12 458 ASP A CA 1
ATOM 3739 C C . ASP A 1 458 ? 7.680 -1.586 -43.806 1.00 85.12 458 ASP A C 1
ATOM 3741 O O . ASP A 1 458 ? 8.046 -2.744 -43.607 1.00 85.12 458 ASP A O 1
ATOM 3745 N N . VAL A 1 459 ? 7.907 -0.615 -42.914 1.00 86.88 459 VAL A N 1
ATOM 3746 C CA . VAL A 1 459 ? 8.630 -0.851 -41.656 1.00 86.88 459 VAL A CA 1
ATOM 3747 C C . VAL A 1 459 ? 7.940 -1.934 -40.834 1.00 86.88 459 VAL A C 1
ATOM 3749 O O . VAL A 1 459 ? 8.613 -2.820 -40.328 1.00 86.88 459 VAL A O 1
ATOM 3752 N N . THR A 1 460 ? 6.605 -1.942 -40.734 1.00 83.31 460 THR A N 1
ATOM 3753 C CA . THR A 1 460 ? 5.892 -2.976 -39.951 1.00 83.31 460 THR A CA 1
ATOM 3754 C C . THR A 1 460 ? 6.037 -4.399 -40.502 1.00 83.31 460 THR A C 1
ATOM 3756 O O . THR A 1 460 ? 5.838 -5.361 -39.753 1.00 83.31 460 THR A O 1
ATOM 3759 N N . ARG A 1 461 ? 6.403 -4.531 -41.784 1.00 85.44 461 ARG A N 1
ATOM 3760 C CA . ARG A 1 461 ? 6.656 -5.809 -42.465 1.00 85.44 461 ARG A CA 1
ATOM 3761 C C . ARG A 1 461 ? 8.093 -6.292 -42.285 1.00 85.44 461 ARG A C 1
ATOM 3763 O O . ARG A 1 461 ? 8.340 -7.490 -42.396 1.00 85.44 461 ARG A O 1
ATOM 3770 N N . VAL A 1 462 ? 9.022 -5.392 -41.962 1.00 89.12 462 VAL A N 1
ATOM 3771 C CA . VAL A 1 462 ? 10.395 -5.749 -41.590 1.00 89.12 462 VAL A CA 1
ATOM 3772 C C . VAL A 1 462 ? 10.372 -6.605 -40.312 1.00 89.12 462 VAL A C 1
ATOM 3774 O O . VAL A 1 462 ? 9.611 -6.299 -39.384 1.00 89.12 462 VAL A O 1
ATOM 3777 N N . PRO A 1 463 ? 11.189 -7.671 -40.203 1.00 90.31 463 PRO A N 1
ATOM 3778 C CA . PRO A 1 463 ? 11.264 -8.462 -38.983 1.00 90.31 463 PRO A CA 1
ATOM 3779 C C . PRO A 1 463 ? 11.618 -7.591 -37.771 1.00 90.31 463 PRO A C 1
ATOM 3781 O O . PRO A 1 463 ? 12.558 -6.798 -37.805 1.00 90.31 463 PRO A O 1
ATOM 3784 N N . HIS A 1 464 ? 10.844 -7.739 -36.696 1.00 92.06 464 HIS A N 1
ATOM 3785 C CA . HIS A 1 464 ? 11.105 -7.093 -35.413 1.00 92.06 464 HIS A CA 1
ATOM 3786 C C . HIS A 1 464 ? 11.541 -8.158 -34.416 1.00 92.06 464 HIS A C 1
ATOM 3788 O O . HIS A 1 464 ? 10.761 -9.055 -34.089 1.00 92.06 464 HIS A O 1
ATOM 3794 N N . LEU A 1 465 ? 12.771 -8.061 -33.925 1.00 92.50 465 LEU A N 1
ATOM 3795 C CA . LEU A 1 465 ? 13.271 -8.937 -32.873 1.00 92.50 465 LEU A CA 1
ATOM 3796 C C . LEU A 1 465 ? 13.364 -8.161 -31.571 1.00 92.50 465 LEU A C 1
ATOM 3798 O O . LEU A 1 465 ? 13.909 -7.063 -31.537 1.00 92.50 465 LEU A O 1
ATOM 3802 N N . VAL A 1 466 ? 12.838 -8.740 -30.497 1.00 91.88 466 VAL A N 1
ATOM 3803 C CA . VAL A 1 466 ? 12.833 -8.109 -29.178 1.00 91.88 466 VAL A CA 1
ATOM 3804 C C . VAL A 1 466 ? 13.653 -8.952 -28.222 1.00 91.88 466 VAL A C 1
ATOM 3806 O O . VAL A 1 466 ? 13.413 -10.155 -28.105 1.00 91.88 466 VAL A O 1
ATOM 3809 N N . PHE A 1 467 ? 14.582 -8.323 -27.509 1.00 92.38 467 PHE A N 1
ATOM 3810 C CA . PHE A 1 467 ? 15.416 -8.989 -26.518 1.00 92.38 467 PHE A CA 1
ATOM 3811 C C . PHE A 1 467 ? 15.414 -8.238 -25.191 1.00 92.38 467 PHE A C 1
ATOM 3813 O O . PHE A 1 467 ? 15.398 -7.008 -25.140 1.00 92.38 467 PHE A O 1
ATOM 3820 N N . LEU A 1 468 ? 15.466 -9.006 -24.109 1.00 89.25 468 LEU A N 1
ATOM 3821 C CA . LEU A 1 468 ? 15.955 -8.537 -22.822 1.00 89.25 468 LEU A CA 1
ATOM 3822 C C . LEU A 1 468 ? 17.465 -8.778 -22.807 1.00 89.25 468 LEU A C 1
ATOM 3824 O O . LEU A 1 468 ? 17.883 -9.908 -23.054 1.00 89.25 468 LEU A O 1
ATOM 3828 N N . ALA A 1 469 ? 18.254 -7.747 -22.535 1.00 89.69 469 ALA A N 1
ATOM 3829 C CA . ALA A 1 469 ? 19.699 -7.872 -22.427 1.00 89.69 469 ALA A CA 1
ATOM 3830 C C . ALA A 1 469 ? 20.170 -7.564 -21.006 1.00 89.69 469 ALA A C 1
ATOM 3832 O O . ALA A 1 469 ? 19.651 -6.662 -20.346 1.00 89.69 469 ALA A O 1
ATOM 3833 N N . SER A 1 470 ? 21.168 -8.315 -20.565 1.00 86.69 470 SER A N 1
ATOM 3834 C CA . SER A 1 470 ? 21.917 -8.087 -19.331 1.00 86.69 470 SER A CA 1
ATOM 3835 C C . SER A 1 470 ? 23.363 -8.504 -19.549 1.00 86.69 470 SER A C 1
ATOM 3837 O O . SER A 1 470 ? 23.637 -9.346 -20.408 1.00 86.69 470 SER A O 1
ATOM 3839 N N . ARG A 1 471 ? 24.272 -7.959 -18.747 1.00 80.00 471 ARG A N 1
ATOM 3840 C CA . ARG A 1 471 ? 25.682 -8.346 -18.765 1.00 80.00 471 ARG A CA 1
ATOM 3841 C C . ARG A 1 471 ? 26.045 -9.082 -17.478 1.00 80.00 471 ARG A C 1
ATOM 3843 O O . ARG A 1 471 ? 25.728 -8.594 -16.396 1.00 80.00 471 ARG A O 1
ATOM 3850 N N . GLN A 1 472 ? 26.694 -10.236 -17.597 1.00 77.19 472 GLN A N 1
ATOM 3851 C CA . GLN A 1 472 ? 27.195 -11.032 -16.470 1.00 77.19 472 GLN A CA 1
ATOM 3852 C C . GLN A 1 472 ? 28.651 -11.404 -16.750 1.00 77.19 472 GLN A C 1
ATOM 3854 O O . GLN A 1 472 ? 28.933 -11.891 -17.835 1.00 77.19 472 GLN A O 1
ATOM 3859 N N . GLU A 1 473 ? 29.562 -11.140 -15.806 1.00 69.50 473 GLU A N 1
ATOM 3860 C CA . GLU A 1 473 ? 30.982 -11.546 -15.899 1.00 69.50 473 GLU A CA 1
ATOM 3861 C C . GLU A 1 473 ? 31.646 -11.213 -17.255 1.00 69.50 473 GLU A C 1
ATOM 3863 O O . GLU A 1 473 ? 32.385 -12.004 -17.823 1.00 69.50 473 GLU A O 1
ATOM 3868 N N . ASP A 1 474 ? 31.355 -10.018 -17.780 1.00 70.69 474 ASP A N 1
ATOM 3869 C CA . ASP A 1 474 ? 31.806 -9.507 -19.085 1.00 70.69 474 ASP A CA 1
ATOM 3870 C C . ASP A 1 474 ? 31.191 -10.122 -20.353 1.00 70.69 474 ASP A C 1
ATOM 3872 O O . ASP A 1 474 ? 31.464 -9.634 -21.455 1.00 70.69 474 ASP A O 1
ATOM 3876 N N . GLU A 1 475 ? 30.258 -11.061 -20.221 1.00 77.44 475 GLU A N 1
ATOM 3877 C CA . GLU A 1 475 ? 29.488 -11.612 -21.336 1.00 77.44 475 GLU A CA 1
ATOM 3878 C C . GLU A 1 475 ? 28.082 -11.005 -21.444 1.00 77.44 475 GLU A C 1
ATOM 3880 O O . GLU A 1 475 ? 27.409 -10.697 -20.452 1.00 77.44 475 GLU A O 1
ATOM 3885 N N . TRP A 1 476 ? 27.620 -10.822 -22.684 1.00 83.94 476 TRP A N 1
ATOM 3886 C CA . TRP A 1 476 ? 26.259 -10.378 -22.967 1.00 83.94 476 TRP A CA 1
ATOM 3887 C C . TRP A 1 476 ? 25.305 -11.559 -23.051 1.00 83.94 476 TRP A C 1
ATOM 3889 O O . TRP A 1 476 ? 25.514 -12.506 -23.806 1.00 83.94 476 TRP A O 1
ATOM 3899 N N . ILE A 1 477 ? 24.188 -11.441 -22.341 1.00 83.31 477 ILE A N 1
ATOM 3900 C CA . ILE A 1 477 ? 23.090 -12.395 -22.410 1.00 83.31 477 ILE A CA 1
ATOM 3901 C C . ILE A 1 477 ? 21.905 -11.696 -23.065 1.00 83.31 477 ILE A C 1
ATOM 3903 O O . ILE A 1 477 ? 21.326 -10.770 -22.495 1.00 83.31 477 ILE A O 1
ATOM 3907 N N . PHE A 1 478 ? 21.525 -12.161 -24.254 1.00 85.50 478 PHE A N 1
ATOM 3908 C CA . PHE A 1 478 ? 20.357 -11.680 -24.989 1.00 85.50 478 PHE A CA 1
ATOM 3909 C C . PHE A 1 478 ? 19.242 -12.728 -24.956 1.00 85.50 478 PHE A C 1
ATOM 3911 O O . PHE A 1 478 ? 19.311 -13.766 -25.611 1.00 85.50 478 PHE A O 1
ATOM 3918 N N . ILE A 1 479 ? 18.170 -12.444 -24.218 1.00 83.56 479 ILE A N 1
ATOM 3919 C CA . ILE A 1 479 ? 17.011 -13.332 -24.092 1.00 83.56 479 ILE A CA 1
ATOM 3920 C C . ILE A 1 479 ? 15.907 -12.851 -25.028 1.00 83.56 479 ILE A C 1
ATOM 3922 O O . ILE A 1 479 ? 15.323 -11.785 -24.818 1.00 83.56 479 ILE A O 1
ATOM 3926 N N . ARG A 1 480 ? 15.580 -13.656 -26.040 1.00 87.62 480 ARG A N 1
ATOM 3927 C CA . ARG A 1 480 ? 14.531 -13.350 -27.020 1.00 87.62 480 ARG A CA 1
ATOM 3928 C C . ARG A 1 480 ? 13.137 -13.318 -26.376 1.00 87.62 480 ARG A C 1
ATOM 3930 O O . ARG A 1 480 ? 12.794 -14.162 -25.548 1.00 87.62 480 ARG A O 1
ATOM 3937 N N . ARG A 1 481 ? 12.316 -12.334 -26.756 1.00 85.81 481 ARG A N 1
ATOM 3938 C CA . ARG A 1 481 ? 10.962 -12.083 -26.228 1.00 85.81 481 ARG A CA 1
ATOM 3939 C C . ARG A 1 481 ? 9.931 -11.973 -27.355 1.00 85.81 481 ARG A C 1
ATOM 3941 O O . ARG A 1 481 ? 9.329 -10.923 -27.549 1.00 85.81 481 ARG A O 1
ATOM 3948 N N . ASP A 1 482 ? 9.664 -13.073 -28.059 1.00 82.94 482 ASP A N 1
ATOM 3949 C CA . ASP A 1 482 ? 8.738 -13.085 -29.211 1.00 82.94 482 ASP A CA 1
ATOM 3950 C C . ASP A 1 482 ? 7.318 -12.605 -28.875 1.00 82.94 482 ASP A C 1
ATOM 3952 O O . ASP A 1 482 ? 6.671 -11.924 -29.667 1.00 82.94 482 ASP A O 1
ATOM 3956 N N . LYS A 1 483 ? 6.843 -12.869 -27.650 1.00 81.19 483 LYS A N 1
ATOM 3957 C CA . LYS A 1 483 ? 5.531 -12.390 -27.178 1.00 81.19 483 LYS A CA 1
ATOM 3958 C C . LYS A 1 483 ? 5.438 -10.861 -27.093 1.00 81.19 483 LYS A C 1
ATOM 3960 O O . LYS A 1 483 ? 4.342 -10.323 -26.967 1.00 81.19 483 LYS A O 1
ATOM 3965 N N . TRP A 1 484 ? 6.567 -10.151 -27.102 1.00 83.75 484 TRP A N 1
ATOM 3966 C CA . TRP A 1 484 ? 6.613 -8.691 -27.019 1.00 83.75 484 TRP A CA 1
ATOM 3967 C C . TRP A 1 484 ? 6.661 -8.025 -28.394 1.00 83.75 484 TRP A C 1
ATOM 3969 O O . TRP A 1 484 ? 6.486 -6.811 -28.465 1.00 83.75 484 TRP A O 1
ATOM 3979 N N . THR A 1 485 ? 6.850 -8.791 -29.471 1.00 85.94 485 THR A N 1
ATOM 3980 C CA . THR A 1 485 ? 7.071 -8.273 -30.826 1.00 85.94 485 THR A CA 1
ATOM 3981 C C . THR A 1 485 ? 5.953 -7.351 -31.302 1.00 85.94 485 THR A C 1
ATOM 3983 O O . THR A 1 485 ? 6.234 -6.228 -31.710 1.00 85.94 485 THR A O 1
ATOM 3986 N N . GLU A 1 486 ? 4.684 -7.744 -31.170 1.00 87.19 486 GLU A N 1
ATOM 3987 C CA . GLU A 1 486 ? 3.558 -6.908 -31.622 1.00 87.19 486 GLU A CA 1
ATOM 3988 C C . GLU A 1 486 ? 3.408 -5.619 -30.798 1.00 87.19 486 GLU A C 1
ATOM 3990 O O . GLU A 1 486 ? 3.183 -4.529 -31.333 1.00 87.19 486 GLU A O 1
ATOM 3995 N N . LYS A 1 487 ? 3.640 -5.703 -29.484 1.00 84.75 487 LYS A N 1
ATOM 3996 C CA . LYS A 1 487 ? 3.661 -4.522 -28.609 1.00 84.75 487 LYS A CA 1
ATOM 3997 C C . LYS A 1 487 ? 4.823 -3.593 -28.960 1.00 84.75 487 LYS A C 1
ATOM 3999 O O . LYS A 1 487 ? 4.661 -2.372 -28.930 1.00 84.75 487 LYS A O 1
ATOM 4004 N N . ALA A 1 488 ? 5.983 -4.156 -29.285 1.00 83.94 488 ALA A N 1
ATOM 4005 C CA . ALA A 1 488 ? 7.166 -3.398 -29.649 1.00 83.94 488 ALA A CA 1
ATOM 4006 C C . ALA A 1 488 ? 6.975 -2.705 -31.002 1.00 83.94 488 ALA A C 1
ATOM 4008 O O . ALA A 1 488 ? 7.149 -1.492 -31.049 1.00 83.94 488 ALA A O 1
ATOM 4009 N N . LYS A 1 489 ? 6.462 -3.408 -32.026 1.00 87.81 489 LYS A N 1
ATOM 4010 C CA . LYS A 1 489 ? 6.029 -2.811 -33.303 1.00 87.81 489 LYS A CA 1
ATOM 4011 C C . LYS A 1 489 ? 5.140 -1.598 -33.072 1.00 87.81 489 LYS A C 1
ATOM 4013 O O . LYS A 1 489 ? 5.385 -0.547 -33.652 1.00 87.81 489 LYS A O 1
ATOM 4018 N N . SER A 1 490 ? 4.151 -1.713 -32.179 1.00 84.94 490 SER A N 1
ATOM 4019 C CA . SER A 1 490 ? 3.258 -0.600 -31.847 1.00 84.94 490 SER A CA 1
ATOM 4020 C C . SER A 1 490 ? 3.953 0.578 -31.163 1.00 84.94 490 SER A C 1
ATOM 4022 O O . SER A 1 490 ? 3.573 1.721 -31.406 1.00 84.94 490 SER A O 1
ATOM 4024 N N . ARG A 1 491 ? 4.941 0.334 -30.300 1.00 81.81 491 ARG A N 1
ATOM 4025 C CA . ARG A 1 491 ? 5.689 1.393 -29.600 1.00 81.81 491 ARG A CA 1
ATOM 4026 C C . ARG A 1 491 ? 6.728 2.064 -30.487 1.00 81.81 491 ARG A C 1
ATOM 4028 O O . ARG A 1 491 ? 6.973 3.252 -30.332 1.00 81.81 491 ARG A O 1
ATOM 4035 N N . THR A 1 492 ? 7.300 1.329 -31.434 1.00 85.44 492 THR A N 1
ATOM 4036 C CA . THR A 1 492 ? 8.286 1.861 -32.376 1.00 85.44 492 THR A CA 1
ATOM 4037 C C . THR A 1 492 ? 7.650 2.585 -33.567 1.00 85.44 492 THR A C 1
ATOM 4039 O O . THR A 1 492 ? 8.365 3.029 -34.458 1.00 85.44 492 THR A O 1
ATOM 4042 N N . LYS A 1 493 ? 6.313 2.724 -33.591 1.00 83.75 493 LYS A N 1
ATOM 4043 C CA . LYS A 1 493 ? 5.556 3.404 -34.659 1.00 83.75 493 LYS A CA 1
ATOM 4044 C C . LYS A 1 493 ? 5.975 4.859 -34.869 1.00 83.75 493 LYS A C 1
ATOM 4046 O O . LYS A 1 493 ? 5.906 5.336 -35.992 1.00 83.75 493 LYS A O 1
ATOM 4051 N N . SER A 1 494 ? 6.386 5.550 -33.808 1.00 80.81 494 SER A N 1
ATOM 4052 C CA . SER A 1 494 ? 6.814 6.952 -33.858 1.00 80.81 494 SER A CA 1
ATOM 4053 C C . SER A 1 494 ? 8.277 7.142 -34.273 1.00 80.81 494 SER A C 1
ATOM 4055 O O . SER A 1 494 ? 8.717 8.279 -34.383 1.00 80.81 494 SER A O 1
ATOM 4057 N N . PHE A 1 495 ? 9.043 6.060 -34.459 1.00 87.06 495 PHE A N 1
ATOM 4058 C CA . PHE A 1 495 ? 10.470 6.124 -34.778 1.00 87.06 495 PHE A CA 1
ATOM 4059 C C . PHE A 1 495 ? 10.692 5.884 -36.269 1.00 87.06 495 PHE A C 1
ATOM 4061 O O . PHE A 1 495 ? 10.496 4.768 -36.771 1.00 87.06 495 PHE A O 1
ATOM 4068 N N . THR A 1 496 ? 11.121 6.938 -36.961 1.00 90.06 496 THR A N 1
ATOM 4069 C CA . THR A 1 496 ? 11.466 6.914 -38.385 1.00 90.06 496 THR A CA 1
ATOM 4070 C C . THR A 1 496 ? 12.548 5.873 -38.640 1.00 90.06 496 THR A C 1
ATOM 4072 O O . THR A 1 496 ? 13.610 5.922 -38.026 1.00 90.06 496 THR A O 1
ATOM 4075 N N . TRP A 1 497 ? 12.285 4.918 -39.533 1.00 92.44 497 TRP A N 1
ATOM 4076 C CA . TRP A 1 497 ? 13.278 3.918 -39.928 1.00 92.44 497 TRP A CA 1
ATOM 4077 C C . TRP A 1 497 ? 14.580 4.592 -40.342 1.00 92.44 497 TRP A C 1
ATOM 4079 O O . TRP A 1 497 ? 14.535 5.518 -41.138 1.00 92.44 497 TRP A O 1
ATOM 4089 N N . GLY A 1 498 ? 15.712 4.162 -39.789 1.00 89.44 498 GLY A N 1
ATOM 4090 C CA . GLY A 1 498 ? 17.039 4.626 -40.194 1.00 89.44 498 GLY A CA 1
ATOM 4091 C C . GLY A 1 498 ? 17.409 6.072 -39.846 1.00 89.44 498 GLY A C 1
ATOM 4092 O O . GLY A 1 498 ? 18.514 6.476 -40.198 1.00 89.44 498 GLY A O 1
ATOM 4093 N N . GLY A 1 499 ? 16.538 6.833 -39.178 1.00 87.62 499 GLY A N 1
ATOM 4094 C CA . GLY A 1 499 ? 16.783 8.238 -38.839 1.00 87.62 499 GLY A CA 1
ATOM 4095 C C . GLY A 1 499 ? 16.610 9.190 -40.028 1.00 87.62 499 GLY A C 1
ATOM 4096 O O . GLY A 1 499 ? 17.093 8.950 -41.133 1.00 87.62 499 GLY A O 1
ATOM 4097 N N . GLU A 1 500 ? 15.899 10.299 -39.816 1.00 84.25 500 GLU A N 1
ATOM 4098 C CA . GLU A 1 500 ? 15.571 11.238 -40.900 1.00 84.25 500 GLU A CA 1
ATOM 4099 C C . GLU A 1 500 ? 16.813 11.977 -41.432 1.00 84.25 500 GLU A C 1
ATOM 4101 O O . GLU A 1 500 ? 16.935 12.222 -42.635 1.00 84.25 500 GLU A O 1
ATOM 4106 N N . LEU A 1 501 ? 17.746 12.333 -40.544 1.00 78.38 501 LEU A N 1
ATOM 4107 C CA . LEU A 1 501 ? 18.954 13.073 -40.903 1.00 78.38 501 LEU A CA 1
ATOM 4108 C C . LEU A 1 501 ? 19.921 12.198 -41.706 1.00 78.38 501 LEU A C 1
ATOM 4110 O O . LEU A 1 501 ? 20.407 12.610 -42.761 1.00 78.38 501 LEU A O 1
ATOM 4114 N N . GLU A 1 502 ? 20.171 10.981 -41.232 1.00 82.81 502 GLU A N 1
ATOM 4115 C CA . GLU A 1 502 ? 21.068 10.017 -41.862 1.00 82.81 502 GLU A CA 1
ATOM 4116 C C . GLU A 1 502 ? 20.549 9.606 -43.243 1.00 82.81 502 GLU A C 1
ATOM 4118 O O . GLU A 1 502 ? 21.324 9.534 -44.199 1.00 82.81 502 GLU A O 1
ATOM 4123 N N . GLN A 1 503 ? 19.233 9.430 -43.390 1.00 84.06 503 GLN A N 1
ATOM 4124 C CA . GLN A 1 503 ? 18.621 9.145 -44.688 1.00 84.06 503 GLN A CA 1
ATOM 4125 C C . GLN A 1 503 ? 18.814 10.285 -45.691 1.00 84.06 503 GLN A C 1
ATOM 4127 O O . GLN A 1 503 ? 19.156 10.025 -46.848 1.00 84.06 503 GLN A O 1
ATOM 4132 N N . LYS A 1 504 ? 18.647 11.545 -45.264 1.00 82.06 504 LYS A N 1
ATOM 4133 C CA . LYS A 1 504 ? 18.918 12.718 -46.115 1.00 82.06 504 LYS A CA 1
ATOM 4134 C C . LYS A 1 504 ? 20.391 12.783 -46.519 1.00 82.06 504 LYS A C 1
ATOM 4136 O O . LYS A 1 504 ? 20.690 13.017 -47.690 1.00 82.06 504 LYS A O 1
ATOM 4141 N N . LEU A 1 505 ? 21.299 12.521 -45.578 1.00 80.31 505 LEU A N 1
ATOM 4142 C CA . LEU A 1 505 ? 22.741 12.501 -45.826 1.00 80.31 505 LEU A CA 1
ATOM 4143 C C . LEU A 1 505 ? 23.113 11.453 -46.889 1.00 80.31 505 LEU A C 1
ATOM 4145 O O . LEU A 1 505 ? 23.806 11.765 -47.857 1.00 80.31 505 LEU A O 1
ATOM 4149 N N . VAL A 1 506 ? 22.617 10.221 -46.748 1.00 81.25 506 VAL A N 1
ATOM 4150 C CA . VAL A 1 506 ? 22.899 9.128 -47.694 1.00 81.25 506 VAL A CA 1
ATOM 4151 C C . VAL A 1 506 ? 22.282 9.395 -49.065 1.00 81.25 506 VAL A C 1
ATOM 4153 O O . VAL A 1 506 ? 22.915 9.104 -50.082 1.00 81.25 506 VAL A O 1
ATOM 4156 N N . ALA A 1 507 ? 21.078 9.971 -49.121 1.00 81.88 507 ALA A N 1
ATOM 4157 C CA . ALA A 1 507 ? 20.450 10.360 -50.382 1.00 81.88 507 ALA A CA 1
ATOM 4158 C C . ALA A 1 507 ? 21.315 11.370 -51.155 1.00 81.88 507 ALA A C 1
ATOM 4160 O O . ALA A 1 507 ? 21.540 11.198 -52.355 1.00 81.88 507 ALA A O 1
ATOM 4161 N N . GLU A 1 508 ? 21.872 12.366 -50.462 1.00 83.25 508 GLU A N 1
ATOM 4162 C CA . GLU A 1 508 ? 22.773 13.351 -51.063 1.00 83.25 508 GLU A CA 1
ATOM 4163 C C . GLU A 1 508 ? 24.098 12.714 -51.517 1.00 83.25 508 GLU A C 1
ATOM 4165 O O . GLU A 1 508 ? 24.536 12.932 -52.647 1.00 83.25 508 GLU A O 1
ATOM 4170 N N . MET A 1 509 ? 24.697 11.834 -50.704 1.00 83.31 509 MET A N 1
ATOM 4171 C CA . MET A 1 509 ? 25.908 11.096 -51.094 1.00 83.31 509 MET A CA 1
ATOM 4172 C C . MET A 1 509 ? 25.693 10.249 -52.358 1.00 83.31 509 MET A C 1
ATOM 4174 O O . MET A 1 509 ? 26.554 10.213 -53.239 1.00 83.31 509 MET A O 1
ATOM 4178 N N . ARG A 1 510 ? 24.538 9.582 -52.482 1.00 83.94 510 ARG A N 1
ATOM 4179 C CA . ARG A 1 510 ? 24.181 8.798 -53.678 1.00 83.94 510 ARG A CA 1
ATOM 4180 C C . ARG A 1 510 ? 23.977 9.678 -54.901 1.00 83.94 510 ARG A C 1
ATOM 4182 O O . ARG A 1 510 ? 24.423 9.316 -55.991 1.00 83.94 510 ARG A O 1
ATOM 4189 N N . LYS A 1 511 ? 23.350 10.842 -54.727 1.00 84.44 511 LYS A N 1
ATOM 4190 C CA . LYS A 1 511 ? 23.170 11.826 -55.797 1.00 84.44 511 LYS A CA 1
ATOM 4191 C C . LYS A 1 511 ? 24.518 12.330 -56.317 1.00 84.44 511 LYS A C 1
ATOM 4193 O O . LYS A 1 511 ? 24.724 12.351 -57.527 1.00 84.44 511 LYS A O 1
ATOM 4198 N N . GLN A 1 512 ? 25.454 12.638 -55.420 1.00 81.81 512 GLN A N 1
ATOM 4199 C CA . GLN A 1 512 ? 26.818 13.052 -55.774 1.00 81.81 512 GLN A CA 1
ATOM 4200 C C . GLN A 1 512 ? 27.630 11.932 -56.437 1.00 81.81 512 GLN A C 1
ATOM 4202 O O . GLN A 1 512 ? 28.389 12.186 -57.369 1.00 81.81 512 GLN A O 1
ATOM 4207 N N . ALA A 1 513 ? 27.474 10.685 -55.988 1.00 79.50 513 ALA A N 1
ATOM 4208 C CA . ALA A 1 513 ? 28.114 9.541 -56.634 1.00 79.50 513 ALA A CA 1
ATOM 4209 C C . ALA A 1 513 ? 27.579 9.329 -58.062 1.00 79.50 513 ALA A C 1
ATOM 4211 O O . ALA A 1 513 ? 28.357 9.111 -58.989 1.00 79.50 513 ALA A O 1
ATOM 4212 N N . THR A 1 514 ? 26.264 9.466 -58.250 1.00 80.00 514 THR A N 1
ATOM 4213 C CA . THR A 1 514 ? 25.607 9.319 -59.557 1.00 80.00 514 THR A CA 1
ATOM 4214 C C . THR A 1 514 ? 26.002 10.443 -60.516 1.00 80.00 514 THR A C 1
ATOM 4216 O O . THR A 1 514 ? 26.325 10.166 -61.669 1.00 80.00 514 THR A O 1
ATOM 4219 N N . SER A 1 515 ? 26.063 11.696 -60.048 1.00 75.81 515 SER A N 1
ATOM 4220 C CA . SER A 1 515 ? 26.486 12.827 -60.886 1.00 75.81 515 SER A CA 1
ATOM 4221 C C . SER A 1 515 ? 27.958 12.738 -61.299 1.00 75.81 515 SER A C 1
ATOM 4223 O O . SER A 1 515 ? 28.293 13.055 -62.437 1.00 75.81 515 SER A O 1
ATOM 4225 N N . ARG A 1 516 ? 28.843 12.237 -60.424 1.00 72.38 516 ARG A N 1
ATOM 4226 C CA . ARG A 1 516 ? 30.250 11.961 -60.774 1.00 72.38 516 ARG A CA 1
ATOM 4227 C C . ARG A 1 516 ? 30.385 10.869 -61.834 1.00 72.38 516 ARG A C 1
ATOM 4229 O O . ARG A 1 516 ? 31.195 11.015 -62.742 1.00 72.38 516 ARG A O 1
ATOM 4236 N N . LEU A 1 517 ? 29.586 9.805 -61.746 1.00 71.88 517 LEU A N 1
ATOM 4237 C CA . LEU A 1 517 ? 29.574 8.738 -62.753 1.00 71.88 517 LEU A CA 1
ATOM 4238 C C . LEU A 1 517 ? 29.046 9.234 -64.107 1.00 71.88 517 LEU A C 1
ATOM 4240 O O . LEU A 1 517 ? 29.617 8.892 -65.138 1.00 71.88 517 LEU A O 1
ATOM 4244 N N . GLN A 1 518 ? 28.014 10.082 -64.111 1.00 68.88 518 GLN A N 1
ATOM 4245 C CA . GLN A 1 518 ? 27.470 10.688 -65.332 1.00 68.88 518 GLN A CA 1
ATOM 4246 C C . GLN A 1 518 ? 28.453 11.667 -65.993 1.00 68.88 518 GLN A C 1
ATOM 4248 O O . GLN A 1 518 ? 28.626 11.613 -67.207 1.00 68.88 518 GLN A O 1
ATOM 4253 N N . ASN A 1 519 ? 29.149 12.498 -65.208 1.00 63.09 519 ASN A N 1
ATOM 4254 C CA . ASN A 1 519 ? 30.148 13.439 -65.727 1.00 63.09 519 ASN A CA 1
ATOM 4255 C C . ASN A 1 519 ? 31.398 12.736 -66.289 1.00 63.09 519 ASN A C 1
ATOM 4257 O O . ASN A 1 519 ? 31.962 13.187 -67.285 1.00 63.09 519 ASN A O 1
ATOM 4261 N N . ASN A 1 520 ? 31.820 11.621 -65.684 1.00 59.81 520 ASN A N 1
ATOM 4262 C CA . ASN A 1 520 ? 32.924 10.817 -66.214 1.00 59.81 520 ASN A CA 1
ATOM 4263 C C . ASN A 1 520 ? 32.515 10.076 -67.499 1.00 59.81 520 ASN A C 1
ATOM 4265 O O . ASN A 1 520 ? 33.284 10.055 -68.453 1.00 59.81 520 ASN A O 1
ATOM 4269 N N . ALA A 1 521 ? 31.285 9.555 -67.572 1.00 58.59 521 ALA A N 1
ATOM 4270 C CA . ALA A 1 521 ? 30.771 8.912 -68.783 1.00 58.59 521 ALA A CA 1
ATOM 4271 C C . ALA A 1 521 ? 30.622 9.887 -69.968 1.00 58.59 521 ALA A C 1
ATOM 4273 O O . ALA A 1 521 ? 30.815 9.478 -71.107 1.00 58.59 521 ALA A O 1
ATOM 4274 N N . SER A 1 522 ? 30.328 11.172 -69.722 1.00 55.28 522 SER A N 1
ATOM 4275 C CA . SER A 1 522 ? 30.291 12.200 -70.775 1.00 55.28 522 SER A CA 1
ATOM 4276 C C . SER A 1 522 ? 31.672 12.646 -71.271 1.00 55.28 522 SER A C 1
ATOM 4278 O O . SER A 1 522 ? 31.765 13.171 -72.377 1.00 55.28 522 SER A O 1
ATOM 4280 N N . HIS A 1 523 ? 32.730 12.441 -70.478 1.00 54.09 523 HIS A N 1
ATOM 4281 C CA . HIS A 1 523 ? 34.113 12.737 -70.872 1.00 54.09 523 HIS A CA 1
ATOM 4282 C C . HIS A 1 523 ? 34.763 11.610 -71.688 1.00 54.09 523 HIS A C 1
ATOM 4284 O O . HIS A 1 523 ? 35.638 11.894 -72.496 1.00 54.09 523 HIS A O 1
ATOM 4290 N N . ASP A 1 524 ? 34.309 10.363 -71.533 1.00 52.50 524 ASP A N 1
ATOM 4291 C CA . ASP A 1 524 ? 34.780 9.220 -72.334 1.00 52.50 524 ASP A CA 1
ATOM 4292 C C . ASP A 1 524 ? 34.071 9.096 -73.703 1.00 52.50 524 ASP A C 1
ATOM 4294 O O . ASP A 1 524 ? 34.445 8.263 -74.527 1.00 52.50 524 ASP A O 1
ATOM 4298 N N . THR A 1 525 ? 33.053 9.924 -73.972 1.00 52.59 525 THR A N 1
ATOM 4299 C CA . THR A 1 525 ? 32.329 9.983 -75.260 1.00 52.59 525 THR A CA 1
ATOM 4300 C C . 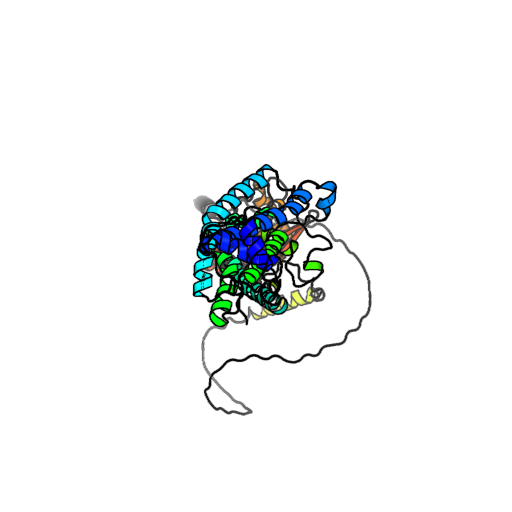THR A 1 525 ? 32.641 11.227 -76.106 1.00 52.59 525 THR A C 1
ATOM 4302 O O . THR A 1 525 ? 31.958 11.448 -77.108 1.00 52.59 525 THR A O 1
ATOM 4305 N N . SER A 1 526 ? 33.626 12.047 -75.714 1.00 42.72 526 SER A N 1
ATOM 4306 C CA . SER A 1 526 ? 34.070 13.246 -76.452 1.00 42.72 526 SER A CA 1
ATOM 4307 C C . SER A 1 526 ? 35.413 13.058 -77.137 1.00 42.72 526 SER A C 1
ATOM 4309 O O . SER A 1 526 ? 36.350 12.641 -76.418 1.00 42.72 526 SER A O 1
#

Foldseek 3Di:
DDAPPDDQDPDQDDLVVQLVSLVVPPVADSVQSNLRSLCSNVVDQLVSQLVVLLVLLVCLQVVLLVVLVVLLVCCVPALVFFQPSVDRRDDPVRLVVLVVLLVVLSVVQVSVVRSVLRVLCVVLLAAAHDDDDDPVVLVVLLVVLLVQLLVQQLVVLQVCLPPVNVVVWVVQLLVDLQFALSSLRRTDSVNNVSSVCSLRVSLSNVCNVPSPHYVVSSSVSSSVLSSQSSQLRRSGDDPPFVCVVPVQFRGVNLVSVCSNVVFASRGRTGCVVRVVVVRGPPDDPPPPPDPDDPPVVVVVVVVVVVVVVPPDDDDDDDDDDDDDDDDDDDDDDDDDDDDDDDDDDDDDDDDDDDDDDDDDDDDDDDDDDDADDDDLPDFKAKEKEWEWLQLQDDQLVCSQQSVQQQCCCVVVVHGAFPAQALQFHKHKDQDPCSSPPDGDIDMIMITPRGNAFDDLVRVLVHHYWYWYWGDDPNDIDTHTDPVCRVVVNVVCSPPGRPDPVSNVVSVVNVVVVVVVVVVVVVVVVD

Radius of gyration: 34.36 Å; chains: 1; bounding box: 71×62×115 Å

pLDDT: mean 78.84, std 24.15, range [20.05, 98.56]

Organism: NCBI:txid1392256

Sequence (526 aa):
MASANLTIPSQPMSYTELVHVAQQDLSLSLPEQLWWAHYAFWNNDILATGIITFLAHEVIYFGRCLPWIIADSLPNVFRRFKIQDQKPPPTVHDQWTCVKYILLIHFVIELPLIVLFHPMMDMCGLQYTPPFPRLSLLSAQVALFFIVEDTYHYWLHRAMHWGPLYRSIHRIHHQYAAPFGLTAEYASPWETFLLGLGTICPPLVLGYFTGDVHLVTVLVWMALRQLQAIDSHSGYDFPWSLRRLMPFWGGSDWHDDHHRYFWGNYSSSFRYWDIRFLTDLQERPVEKKVSNLPSLEIRSLVLRNAKSEMTHQTPLPDNPCSEASTALSLATWMEDGLSLSLSLSLSHIPSPPFQFYCTPTLYSSFSSSCPTPLSIMDPPIRVIIYVCVTDITGNPQRRHTTLGEAVCRDLCNRKFHSLPTPLGYDHVHIPPDFDALQPLKRWFIFDLNVREMLSYGDVTRVPHLVFLASRQEDEWIFIRRDKWTEKAKSRTKSFTWGGELEQKLVAEMRKQATSRLQNNASHDTS

InterPro domains:
  IPR006694 Fatty acid hydroxylase [PF04116] (142-279)
  IPR050307 Sterol desaturase-related [PTHR11863] (49-288)